Protein 2RMG (pdb70)

Secondary structure (DSSP, 8-state):
--S--STTHHHHHHHHHTSHHHHHHHHHHHHHHHHH--

GO terms:
  GO:0005184 neuropeptide hormone activity (F, IDA)
  GO:0005576 extracellular region (C, IDA)
  GO:0005576 extracellular region (C, TAS)

Radius of gyration: 13.9 Å; Cα contacts (8 Å, |Δi|>4): 7; chains: 1; bounding box: 36×22×11 Å

Foldseek 3Di:
DPPPCPVVVVVVVCCVVVCCVVCVVVVVVVVCCVVPVD

Solvent-accessible surface area: 3789 Å² total; per-residue (Å²): 199,130,170,72,68,103,148,46,70,37,131,51,77,88,123,88,128,97,22,172,51,131,41,61,157,85,120,74,73,47,88,46,111,121,144,59,166,195

Structure (mmCIF, N/CA/C/O backbone):
data_2RMG
#
_entry.id   2RMG
#
loop_
_atom_site.group_PDB
_atom_site.id
_atom_site.type_symbol
_atom_site.label_atom_id
_atom_site.label_alt_id
_atom_site.label_comp_id
_atom_site.label_asym_id
_atom_site.label_entity_id
_atom_site.label_seq_id
_atom_site.pdbx_PDB_ins_code
_atom_site.Cartn_x
_atom_site.Cartn_y
_atom_site.Cartn_z
_atom_site.occupancy
_atom_site.B_iso_or_equiv
_atom_site.auth_seq_id
_atom_site.auth_comp_id
_atom_site.auth_asym_id
_atom_site.auth_atom_id
_atom_site.pdbx_PDB_model_num
ATOM 1 N N . ILE A 1 1 ? 14.240 -4.645 5.266 1.00 0.00 4 ILE A N 1
ATOM 2 C CA . ILE A 1 1 ? 13.652 -5.878 4.664 1.00 0.00 4 ILE A CA 1
ATOM 3 C C . ILE A 1 1 ? 14.673 -6.613 3.790 1.00 0.00 4 ILE A C 1
ATOM 4 O O . ILE A 1 1 ? 15.098 -7.715 4.127 1.00 0.00 4 ILE A O 1
ATOM 22 N N . VAL A 1 2 ? 15.065 -5.999 2.670 1.00 0.00 5 VAL A N 1
ATOM 23 C CA . VAL A 1 2 ? 16.037 -6.609 1.760 1.00 0.00 5 VAL A CA 1
ATOM 24 C C . VAL A 1 2 ? 17.455 -6.102 2.038 1.00 0.00 5 VAL A C 1
ATOM 25 O O . VAL A 1 2 ? 18.317 -6.865 2.472 1.00 0.00 5 VAL A O 1
ATOM 38 N N . LEU A 1 3 ? 17.691 -4.813 1.783 1.00 0.00 6 LEU A N 1
ATOM 39 C CA . LEU A 1 3 ? 19.005 -4.216 2.008 1.00 0.00 6 LEU A CA 1
ATOM 40 C C . LEU A 1 3 ? 18.921 -3.047 2.998 1.00 0.00 6 LEU A C 1
ATOM 41 O O . LEU A 1 3 ? 19.152 -3.225 4.193 1.00 0.00 6 LEU A O 1
ATOM 57 N N . SER A 1 4 ? 18.592 -1.857 2.495 1.00 0.00 7 SER A N 1
ATOM 58 C CA . SER A 1 4 ? 18.483 -0.670 3.330 1.00 0.00 7 SER A CA 1
ATOM 59 C C . SER A 1 4 ? 17.113 -0.015 3.183 1.00 0.00 7 SER A C 1
ATOM 60 O O . SER A 1 4 ? 16.299 -0.045 4.106 1.00 0.00 7 SER A O 1
ATOM 68 N N . LEU A 1 5 ? 16.882 0.596 2.020 1.00 0.00 8 LEU A N 1
ATOM 69 C CA . LEU A 1 5 ? 15.628 1.292 1.738 1.00 0.00 8 LEU A CA 1
ATOM 70 C C . LEU A 1 5 ? 15.505 2.566 2.583 1.00 0.00 8 LEU A C 1
ATOM 71 O O . LEU A 1 5 ? 14.422 3.144 2.686 1.00 0.00 8 LEU A O 1
ATOM 87 N N . ASP A 1 6 ? 16.623 3.009 3.172 1.00 0.00 9 ASP A N 1
ATOM 88 C CA . ASP A 1 6 ? 16.633 4.221 3.988 1.00 0.00 9 ASP A CA 1
ATOM 89 C C . ASP A 1 6 ? 16.687 5.463 3.101 1.00 0.00 9 ASP A C 1
ATOM 90 O O . ASP A 1 6 ? 15.835 6.345 3.203 1.00 0.00 9 ASP A O 1
ATOM 99 N N . VAL A 1 7 ? 17.683 5.519 2.212 1.00 0.00 10 VAL A N 1
ATOM 100 C CA . VAL A 1 7 ? 17.821 6.647 1.296 1.00 0.00 10 VAL A CA 1
ATOM 101 C C . VAL A 1 7 ? 16.491 6.915 0.581 1.00 0.00 10 VAL A C 1
ATOM 102 O O . VAL A 1 7 ? 15.973 8.031 0.625 1.00 0.00 10 VAL A O 1
ATOM 115 N N . PRO A 1 8 ? 15.898 5.885 -0.069 1.00 0.00 11 PRO A N 1
ATOM 116 C CA . PRO A 1 8 ? 14.620 6.025 -0.759 1.00 0.00 11 PRO A CA 1
ATOM 117 C C . PRO A 1 8 ? 13.429 5.803 0.154 1.00 0.00 11 PRO A C 1
ATOM 118 O O . PRO A 1 8 ? 12.459 5.134 -0.214 1.00 0.00 11 PRO A O 1
ATOM 129 N N . ILE A 1 9 ? 13.491 6.397 1.335 1.00 0.00 12 ILE A N 1
ATOM 130 C CA . ILE A 1 9 ? 12.406 6.285 2.286 1.00 0.00 12 ILE A CA 1
ATOM 131 C C . ILE A 1 9 ? 11.142 6.939 1.726 1.00 0.00 12 ILE A C 1
ATOM 132 O O . ILE A 1 9 ? 10.025 6.573 2.095 1.00 0.00 12 ILE A O 1
ATOM 148 N N . GLY A 1 10 ? 11.323 7.877 0.795 1.00 0.00 13 GLY A N 1
ATOM 149 C CA . GLY A 1 10 ? 10.184 8.526 0.172 1.00 0.00 13 GLY A CA 1
ATOM 150 C C . GLY A 1 10 ? 9.426 7.569 -0.722 1.00 0.00 13 GLY A C 1
ATOM 151 O O . GLY A 1 10 ? 8.200 7.634 -0.816 1.00 0.00 13 GLY A O 1
ATOM 155 N N . LEU A 1 11 ? 10.164 6.655 -1.358 1.00 0.00 14 LEU A N 1
ATOM 156 C CA . LEU A 1 11 ? 9.561 5.651 -2.238 1.00 0.00 14 LEU A CA 1
ATOM 157 C C . LEU A 1 11 ? 8.588 4.772 -1.456 1.00 0.00 14 LEU A C 1
ATOM 158 O O . LEU A 1 11 ? 7.553 4.354 -1.980 1.00 0.00 14 LEU A O 1
ATOM 174 N N . LEU A 1 12 ? 8.918 4.514 -0.194 1.00 0.00 15 LEU A N 1
ATOM 175 C CA . LEU A 1 12 ? 8.063 3.701 0.670 1.00 0.00 15 LEU A CA 1
ATOM 176 C C . LEU A 1 12 ? 7.080 4.574 1.450 1.00 0.00 15 LEU A C 1
ATOM 177 O O . LEU A 1 12 ? 5.978 4.130 1.776 1.00 0.00 15 LEU A O 1
ATOM 193 N N . GLN A 1 13 ? 7.462 5.826 1.717 1.00 0.00 16 GLN A N 1
ATOM 194 C CA . GLN A 1 13 ? 6.595 6.755 2.420 1.00 0.00 16 GLN A CA 1
ATOM 195 C C . GLN A 1 13 ? 5.385 7.059 1.548 1.00 0.00 16 GLN A C 1
ATOM 196 O O . GLN A 1 13 ? 4.256 7.135 2.031 1.00 0.00 16 GLN A O 1
ATOM 210 N N . ILE A 1 14 ? 5.634 7.198 0.244 1.00 0.00 17 ILE A N 1
ATOM 211 C CA . ILE A 1 14 ? 4.568 7.461 -0.720 1.00 0.00 17 ILE A CA 1
ATOM 212 C C . ILE A 1 14 ? 3.461 6.423 -0.589 1.00 0.00 17 ILE A C 1
ATOM 213 O O . ILE A 1 14 ? 2.272 6.763 -0.618 1.00 0.00 17 ILE A O 1
ATOM 229 N N . LEU A 1 15 ? 3.859 5.163 -0.410 1.00 0.00 18 LEU A N 1
ATOM 230 C CA . LEU A 1 15 ? 2.900 4.073 -0.239 1.00 0.00 18 LEU A CA 1
ATOM 231 C C . LEU A 1 15 ? 2.033 4.280 1.011 1.00 0.00 18 LEU A C 1
ATOM 232 O O . LEU A 1 15 ? 1.049 3.569 1.213 1.00 0.00 18 LEU A O 1
ATOM 248 N N . LEU A 1 16 ? 2.392 5.263 1.840 1.00 0.00 19 LEU A N 1
ATOM 249 C CA . LEU A 1 16 ? 1.633 5.567 3.050 1.00 0.00 19 LEU A CA 1
ATOM 250 C C . LEU A 1 16 ? 1.171 7.028 3.057 1.00 0.00 19 LEU A C 1
ATOM 251 O O . LEU A 1 16 ? 0.530 7.475 4.013 1.00 0.00 19 LEU A O 1
ATOM 267 N N . GLU A 1 17 ? 1.500 7.769 1.994 1.00 0.00 20 GLU A N 1
ATOM 268 C CA . GLU A 1 17 ? 1.122 9.167 1.883 1.00 0.00 20 GLU A CA 1
ATOM 269 C C . GLU A 1 17 ? -0.021 9.357 0.898 1.00 0.00 20 GLU A C 1
ATOM 270 O O . GLU A 1 17 ? -1.062 9.918 1.245 1.00 0.00 20 GLU A O 1
ATOM 282 N N . GLN A 1 18 ? 0.164 8.874 -0.327 1.00 0.00 21 GLN A N 1
ATOM 283 C CA . GLN A 1 18 ? -0.875 8.992 -1.344 1.00 0.00 21 GLN A CA 1
ATOM 284 C C . GLN A 1 18 ? -1.672 7.702 -1.468 1.00 0.00 21 GLN A C 1
ATOM 285 O O . GLN A 1 18 ? -2.632 7.626 -2.236 1.00 0.00 21 GLN A O 1
ATOM 299 N N . ALA A 1 19 ? -1.298 6.708 -0.673 1.00 0.00 22 ALA A N 1
ATOM 300 C CA . ALA A 1 19 ? -2.012 5.442 -0.666 1.00 0.00 22 ALA A CA 1
ATOM 301 C C . ALA A 1 19 ? -3.145 5.481 0.359 1.00 0.00 22 ALA A C 1
ATOM 302 O O . ALA A 1 19 ? -4.026 4.629 0.346 1.00 0.00 22 ALA A O 1
ATOM 309 N N . ARG A 1 20 ? -3.131 6.491 1.235 1.00 0.00 23 ARG A N 1
ATOM 310 C CA . ARG A 1 20 ? -4.173 6.640 2.249 1.00 0.00 23 ARG A CA 1
ATOM 311 C C . ARG A 1 20 ? -5.557 6.659 1.601 1.00 0.00 23 ARG A C 1
ATOM 312 O O . ARG A 1 20 ? -6.360 5.750 1.804 1.00 0.00 23 ARG A O 1
ATOM 333 N N . ALA A 1 21 ? -5.823 7.697 0.807 1.00 0.00 24 ALA A N 1
ATOM 334 C CA . ALA A 1 21 ? -7.109 7.828 0.118 1.00 0.00 24 ALA A CA 1
ATOM 335 C C . ALA A 1 21 ? -7.234 6.875 -1.068 1.00 0.00 24 ALA A C 1
ATOM 336 O O . ALA A 1 21 ? -8.305 6.773 -1.677 1.00 0.00 24 ALA A O 1
ATOM 343 N N . ARG A 1 22 ? -6.154 6.168 -1.389 1.00 0.00 25 ARG A N 1
ATOM 344 C CA . ARG A 1 22 ? -6.166 5.218 -2.480 1.00 0.00 25 ARG A CA 1
ATOM 345 C C . ARG A 1 22 ? -6.456 3.817 -1.952 1.00 0.00 25 ARG A C 1
ATOM 346 O O . ARG A 1 22 ? -7.273 3.088 -2.509 1.00 0.00 25 ARG A O 1
ATOM 367 N N . ALA A 1 23 ? -5.801 3.468 -0.856 1.00 0.00 26 ALA A N 1
ATOM 368 C CA . ALA A 1 23 ? -5.994 2.177 -0.216 1.00 0.00 26 ALA A CA 1
ATOM 369 C C . ALA A 1 23 ? -7.262 2.177 0.637 1.00 0.00 26 ALA A C 1
ATOM 370 O O . ALA A 1 23 ? -7.816 1.118 0.916 1.00 0.00 26 ALA A O 1
ATOM 377 N N . ALA A 1 24 ? -7.736 3.362 1.040 1.00 0.00 27 ALA A N 1
ATOM 378 C CA . ALA A 1 24 ? -8.945 3.449 1.846 1.00 0.00 27 ALA A CA 1
ATOM 379 C C . ALA A 1 24 ? -10.143 2.889 1.089 1.00 0.00 27 ALA A C 1
ATOM 380 O O . ALA A 1 24 ? -11.035 2.284 1.684 1.00 0.00 27 ALA A O 1
ATOM 387 N N . ARG A 1 25 ? -10.144 3.067 -0.232 1.00 0.00 28 ARG A N 1
ATOM 388 C CA . ARG A 1 25 ? -11.231 2.545 -1.062 1.00 0.00 28 ARG A CA 1
ATOM 389 C C . ARG A 1 25 ? -11.0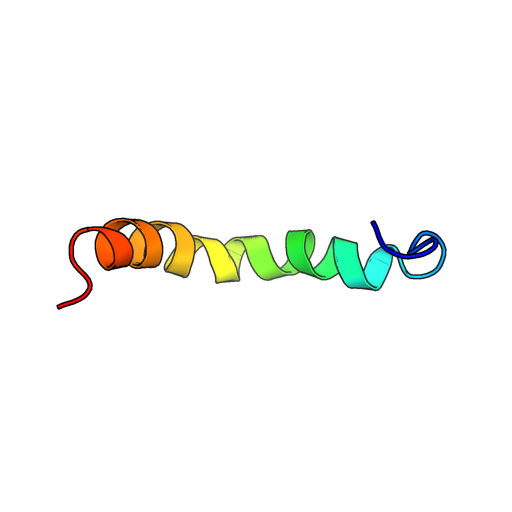38 1.057 -1.350 1.00 0.00 28 ARG A C 1
ATOM 390 O O . ARG A 1 25 ? -11.963 0.374 -1.790 1.00 0.00 28 ARG A O 1
ATOM 411 N N . GLU A 1 26 ? -9.831 0.568 -1.106 1.00 0.00 29 GLU A N 1
ATOM 412 C CA . GLU A 1 26 ? -9.511 -0.827 -1.347 1.00 0.00 29 GLU A CA 1
ATOM 413 C C . GLU A 1 26 ? -9.510 -1.626 -0.051 1.00 0.00 29 GLU A C 1
ATOM 414 O O . GLU A 1 26 ? -9.949 -2.773 -0.027 1.00 0.00 29 GLU A O 1
ATOM 426 N N . GLN A 1 27 ? -9.032 -1.009 1.023 1.00 0.00 30 GLN A N 1
ATOM 427 C CA . GLN A 1 27 ? -8.980 -1.653 2.331 1.00 0.00 30 GLN A CA 1
ATOM 428 C C . GLN A 1 27 ? -10.354 -2.168 2.755 1.00 0.00 30 GLN A C 1
ATOM 429 O O . GLN A 1 27 ? -10.462 -3.203 3.412 1.00 0.00 30 GLN A O 1
ATOM 443 N N . ALA A 1 28 ? -11.398 -1.440 2.369 1.00 0.00 31 ALA A N 1
ATOM 444 C CA . ALA A 1 28 ? -12.769 -1.820 2.702 1.00 0.00 31 ALA A CA 1
ATOM 445 C C . ALA A 1 28 ? -13.309 -2.872 1.737 1.00 0.00 31 ALA A C 1
ATOM 446 O O . ALA A 1 28 ? -13.997 -3.812 2.143 1.00 0.00 31 ALA A O 1
ATOM 453 N N . THR A 1 29 ? -12.985 -2.705 0.463 1.00 0.00 32 THR A N 1
ATOM 454 C CA . THR A 1 29 ? -13.427 -3.634 -0.578 1.00 0.00 32 THR A CA 1
ATOM 455 C C . THR A 1 29 ? -12.588 -4.907 -0.576 1.00 0.00 32 THR A C 1
ATOM 456 O O . THR A 1 29 ? -13.132 -6.008 -0.583 1.00 0.00 32 THR A O 1
ATOM 467 N N . THR A 1 30 ? -11.262 -4.759 -0.556 1.00 0.00 33 THR A N 1
ATOM 468 C CA . THR A 1 30 ? -10.366 -5.916 -0.547 1.00 0.00 33 THR A CA 1
ATOM 469 C C . THR A 1 30 ? -10.665 -6.828 0.643 1.00 0.00 33 THR A C 1
ATOM 470 O O . THR A 1 30 ? -10.699 -8.050 0.498 1.00 0.00 33 THR A O 1
ATOM 481 N N . ASN A 1 31 ? -10.917 -6.228 1.813 1.00 0.00 34 ASN A N 1
ATOM 482 C CA . ASN A 1 31 ? -11.245 -6.992 3.009 1.00 0.00 34 ASN A CA 1
ATOM 483 C C . ASN A 1 31 ? -12.441 -7.899 2.725 1.00 0.00 34 ASN A C 1
ATOM 484 O O . ASN A 1 31 ? -12.366 -9.119 2.893 1.00 0.00 34 ASN A O 1
ATOM 495 N N . ALA A 1 32 ? -13.532 -7.292 2.255 1.00 0.00 35 ALA A N 1
ATOM 496 C CA . ALA A 1 32 ? -14.730 -8.036 1.904 1.00 0.00 35 ALA A CA 1
ATOM 497 C C . ALA A 1 32 ? -14.461 -8.940 0.705 1.00 0.00 35 ALA A C 1
ATOM 498 O O . ALA A 1 32 ? -15.012 -10.026 0.611 1.00 0.00 35 ALA A O 1
ATOM 505 N N . ARG A 1 33 ? -13.584 -8.496 -0.194 1.00 0.00 36 ARG A N 1
ATOM 506 C CA . ARG A 1 33 ? -13.216 -9.275 -1.368 1.00 0.00 36 ARG A CA 1
ATOM 507 C C . ARG A 1 33 ? -12.569 -10.594 -0.955 1.00 0.00 36 ARG A C 1
ATOM 508 O O . ARG A 1 33 ? -12.768 -11.623 -1.592 1.00 0.00 36 ARG A O 1
ATOM 529 N N . ILE A 1 34 ? -11.792 -10.559 0.119 1.00 0.00 37 ILE A N 1
ATOM 530 C CA . ILE A 1 34 ? -11.129 -11.764 0.608 1.00 0.00 37 ILE A CA 1
ATOM 531 C C . ILE A 1 34 ? -12.153 -12.807 1.049 1.00 0.00 37 ILE A C 1
ATOM 532 O O . ILE A 1 34 ? -12.021 -13.990 0.732 1.00 0.00 37 ILE A O 1
ATOM 548 N N . LEU A 1 35 ? -13.176 -12.357 1.769 1.00 0.00 38 LEU A N 1
ATOM 549 C CA . LEU A 1 35 ? -14.234 -13.246 2.246 1.00 0.00 38 LEU A CA 1
ATOM 550 C C . LEU A 1 35 ? -15.424 -13.294 1.273 1.00 0.00 38 LEU A C 1
ATOM 551 O O . LEU A 1 35 ? -16.328 -14.113 1.437 1.00 0.00 38 LEU A O 1
ATOM 567 N N . ALA A 1 36 ? -15.424 -12.414 0.267 1.00 0.00 39 ALA A N 1
ATOM 568 C CA . ALA A 1 36 ? -16.501 -12.359 -0.714 1.00 0.00 39 ALA A CA 1
ATOM 569 C C . ALA A 1 36 ? -16.007 -11.777 -2.041 1.00 0.00 39 ALA A C 1
ATOM 570 O O . ALA A 1 36 ? -16.526 -10.775 -2.537 1.00 0.00 39 ALA A O 1
ATOM 577 N N . ARG A 1 37 ? -14.979 -12.411 -2.596 1.00 0.00 40 ARG A N 1
ATOM 578 C CA . ARG A 1 37 ? -14.373 -11.977 -3.853 1.00 0.00 40 ARG A CA 1
ATOM 579 C C . ARG A 1 37 ? -15.368 -12.008 -5.018 1.00 0.00 40 ARG A C 1
ATOM 580 O O . ARG A 1 37 ? -15.240 -11.237 -5.971 1.00 0.00 40 ARG A O 1
ATOM 601 N N . VAL A 1 38 ? -16.352 -12.899 -4.933 1.00 0.00 41 VAL A N 1
ATOM 602 C CA . VAL A 1 38 ? -17.371 -13.035 -5.972 1.00 0.00 41 VAL A CA 1
ATOM 603 C C . VAL A 1 38 ? -18.768 -13.150 -5.358 1.00 0.00 41 VAL A C 1
ATOM 604 O O . VAL A 1 38 ? -19.712 -12.548 -5.916 1.00 0.00 41 VAL A O 1
ATOM 618 N N . ILE A 1 1 ? 21.499 -4.553 -2.963 1.00 0.00 4 ILE A N 2
ATOM 619 C CA . ILE A 1 1 ? 21.879 -3.338 -3.742 1.00 0.00 4 ILE A CA 2
ATOM 620 C C . ILE A 1 1 ? 22.942 -2.515 -3.005 1.00 0.00 4 ILE A C 2
ATOM 621 O O . ILE A 1 1 ? 24.105 -2.512 -3.398 1.00 0.00 4 ILE A O 2
ATOM 639 N N . VAL A 1 2 ? 22.539 -1.829 -1.934 1.00 0.00 5 VAL A N 2
ATOM 640 C CA . VAL A 1 2 ? 23.470 -1.015 -1.148 1.00 0.00 5 VAL A CA 2
ATOM 641 C C . VAL A 1 2 ? 23.520 -1.496 0.306 1.00 0.00 5 VAL A C 2
ATOM 642 O O . VAL A 1 2 ? 24.447 -2.202 0.697 1.00 0.00 5 VAL A O 2
ATOM 655 N N . LEU A 1 3 ? 22.514 -1.118 1.097 1.00 0.00 6 LEU A N 2
ATOM 656 C CA . LEU A 1 3 ? 22.445 -1.521 2.498 1.00 0.00 6 LEU A CA 2
ATOM 657 C C . LEU A 1 3 ? 21.109 -2.203 2.803 1.00 0.00 6 LEU A C 2
ATOM 658 O O . LEU A 1 3 ? 21.063 -3.408 3.051 1.00 0.00 6 LEU A O 2
ATOM 674 N N . SER A 1 4 ? 20.022 -1.429 2.777 1.00 0.00 7 SER A N 2
ATOM 675 C CA . SER A 1 4 ? 18.696 -1.964 3.043 1.00 0.00 7 SER A CA 2
ATOM 676 C C . SER A 1 4 ? 17.624 -1.194 2.264 1.00 0.00 7 SER A C 2
ATOM 677 O O . SER A 1 4 ? 17.212 -1.619 1.184 1.00 0.00 7 SER A O 2
ATOM 685 N N . LEU A 1 5 ? 17.182 -0.056 2.813 1.00 0.00 8 LEU A N 2
ATOM 686 C CA . LEU A 1 5 ? 16.159 0.778 2.170 1.00 0.00 8 LEU A CA 2
ATOM 687 C C . LEU A 1 5 ? 15.832 2.023 3.011 1.00 0.00 8 LEU A C 2
ATOM 688 O O . LEU A 1 5 ? 14.682 2.462 3.069 1.00 0.00 8 LEU A O 2
ATOM 704 N N . ASP A 1 6 ? 16.856 2.595 3.653 1.00 0.00 9 ASP A N 2
ATOM 705 C CA . ASP A 1 6 ? 16.680 3.789 4.477 1.00 0.00 9 ASP A CA 2
ATOM 706 C C . ASP A 1 6 ? 16.669 5.050 3.614 1.00 0.00 9 ASP A C 2
ATOM 707 O O . ASP A 1 6 ? 15.727 5.839 3.670 1.00 0.00 9 ASP A O 2
ATOM 716 N N . VAL A 1 7 ? 17.715 5.225 2.803 1.00 0.00 10 VAL A N 2
ATOM 717 C CA . VAL A 1 7 ? 17.816 6.383 1.914 1.00 0.00 10 VAL A CA 2
ATOM 718 C C . VAL A 1 7 ? 16.497 6.611 1.163 1.00 0.00 10 VAL A C 2
ATOM 719 O O . VAL A 1 7 ? 15.968 7.724 1.154 1.00 0.00 10 VAL A O 2
ATOM 732 N N . PRO A 1 8 ? 15.932 5.553 0.535 1.00 0.00 11 PRO A N 2
ATOM 733 C CA . PRO A 1 8 ? 14.668 5.655 -0.194 1.00 0.00 11 PRO A CA 2
ATOM 734 C C . PRO A 1 8 ? 13.450 5.527 0.706 1.00 0.00 11 PRO A C 2
ATOM 735 O O . PRO A 1 8 ? 12.487 4.826 0.382 1.00 0.00 11 PRO A O 2
ATOM 746 N N . ILE A 1 9 ? 13.483 6.235 1.825 1.00 0.00 12 ILE A N 2
ATOM 747 C CA . ILE A 1 9 ? 12.374 6.222 2.755 1.00 0.00 12 ILE A CA 2
ATOM 748 C C . ILE A 1 9 ? 11.135 6.856 2.118 1.00 0.00 12 ILE A C 2
ATOM 749 O O . ILE A 1 9 ? 10.002 6.553 2.495 1.00 0.00 12 ILE A O 2
ATOM 765 N N . GLY A 1 10 ? 11.356 7.707 1.116 1.00 0.00 13 GLY A N 2
ATOM 766 C CA . GLY A 1 10 ? 10.245 8.329 0.421 1.00 0.00 13 GLY A CA 2
ATOM 767 C C . GLY A 1 10 ? 9.499 7.326 -0.431 1.00 0.00 13 GLY A C 2
ATOM 768 O O . GLY A 1 10 ? 8.276 7.392 -0.554 1.00 0.00 13 GLY A O 2
ATOM 772 N N . LEU A 1 11 ? 10.245 6.375 -0.997 1.00 0.00 14 LEU A N 2
ATOM 773 C CA . LEU A 1 11 ? 9.658 5.325 -1.830 1.00 0.00 14 LEU A CA 2
ATOM 774 C C . LEU A 1 11 ? 8.653 4.507 -1.026 1.00 0.00 14 LEU A C 2
ATOM 775 O O . LEU A 1 11 ? 7.619 4.088 -1.547 1.00 0.00 14 LEU A O 2
ATOM 791 N N . LEU A 1 12 ? 8.960 4.301 0.250 1.00 0.00 15 LEU A N 2
ATOM 792 C CA . LEU A 1 12 ? 8.076 3.547 1.138 1.00 0.00 15 LEU A CA 2
ATOM 793 C C . LEU A 1 12 ? 7.064 4.466 1.820 1.00 0.00 15 LEU A C 2
ATOM 794 O O . LEU A 1 12 ? 5.954 4.042 2.144 1.00 0.00 15 LEU A O 2
ATOM 810 N N . GLN A 1 13 ? 7.434 5.737 2.000 1.00 0.00 16 GLN A N 2
ATOM 811 C CA . GLN A 1 13 ? 6.541 6.711 2.602 1.00 0.00 16 GLN A CA 2
ATOM 812 C C . GLN A 1 13 ? 5.371 6.959 1.660 1.00 0.00 16 GLN A C 2
ATOM 813 O O . GLN A 1 13 ? 4.224 7.065 2.086 1.00 0.00 16 GLN A O 2
ATOM 827 N N . ILE A 1 14 ? 5.673 7.019 0.364 1.00 0.00 17 ILE A N 2
ATOM 828 C CA . ILE A 1 14 ? 4.643 7.228 -0.653 1.00 0.00 17 ILE A CA 2
ATOM 829 C C . ILE A 1 14 ? 3.627 6.096 -0.638 1.00 0.00 17 ILE A C 2
ATOM 830 O O . ILE A 1 14 ? 2.415 6.333 -0.708 1.00 0.00 17 ILE A O 2
ATOM 846 N N . LEU A 1 15 ? 4.125 4.867 -0.512 1.00 0.00 18 LEU A N 2
ATOM 847 C CA . LEU A 1 15 ? 3.260 3.695 -0.455 1.00 0.00 18 LEU A CA 2
ATOM 848 C C . LEU A 1 15 ? 2.343 3.737 0.773 1.00 0.00 18 LEU A C 2
ATOM 849 O O . LEU A 1 15 ? 1.410 2.942 0.882 1.00 0.00 18 LEU A O 2
ATOM 865 N N . LEU A 1 16 ? 2.596 4.681 1.683 1.00 0.00 19 LEU A N 2
ATOM 866 C CA . LEU A 1 16 ? 1.768 4.831 2.875 1.00 0.00 19 LEU A CA 2
ATOM 867 C C . LEU A 1 16 ? 1.242 6.265 3.005 1.00 0.00 19 LEU A C 2
ATOM 868 O O . LEU A 1 16 ? 0.602 6.609 4.002 1.00 0.00 19 LEU A O 2
ATOM 884 N N . GLU A 1 17 ? 1.509 7.096 1.991 1.00 0.00 20 GLU A N 2
ATOM 885 C CA . GLU A 1 17 ? 1.059 8.476 1.982 1.00 0.00 20 GLU A CA 2
ATOM 886 C C . GLU A 1 17 ? -0.022 8.683 0.932 1.00 0.00 20 G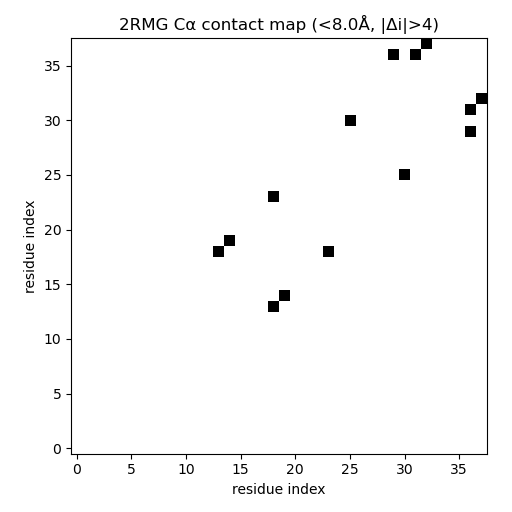LU A C 2
ATOM 887 O O . GLU A 1 17 ? -1.127 9.130 1.244 1.00 0.00 20 GLU A O 2
ATOM 899 N N . GLN A 1 18 ? 0.291 8.329 -0.312 1.00 0.00 21 GLN A N 2
ATOM 900 C CA . GLN A 1 18 ? -0.677 8.463 -1.396 1.00 0.00 21 GLN A CA 2
ATOM 901 C C . GLN A 1 18 ? -1.458 7.170 -1.600 1.00 0.00 21 GLN A C 2
ATOM 902 O O . GLN A 1 18 ? -2.410 7.118 -2.384 1.00 0.00 21 GLN A O 2
ATOM 916 N N . ALA A 1 19 ? -1.078 6.143 -0.849 1.00 0.00 22 ALA A N 2
ATOM 917 C CA . ALA A 1 19 ? -1.762 4.865 -0.905 1.00 0.00 22 ALA A CA 2
ATOM 918 C C . ALA A 1 19 ? -2.909 4.840 0.105 1.00 0.00 22 ALA A C 2
ATOM 919 O O . ALA A 1 19 ? -3.778 3.974 0.040 1.00 0.00 22 ALA A O 2
ATOM 926 N N . ARG A 1 20 ? -2.923 5.814 1.024 1.00 0.00 23 ARG A N 2
ATOM 927 C CA . ARG A 1 20 ? -3.981 5.903 2.028 1.00 0.00 23 ARG A CA 2
ATOM 928 C C . ARG A 1 20 ? -5.345 5.987 1.348 1.00 0.00 23 ARG A C 2
ATOM 929 O O . ARG A 1 20 ? -6.177 5.092 1.494 1.00 0.00 23 ARG A O 2
ATOM 950 N N . ALA A 1 21 ? -5.555 7.053 0.580 1.00 0.00 24 ALA A N 2
ATOM 951 C CA . ALA A 1 21 ? -6.808 7.241 -0.148 1.00 0.00 24 ALA A CA 2
ATOM 952 C C . ALA A 1 21 ? -6.974 6.200 -1.260 1.00 0.00 24 ALA A C 2
ATOM 953 O O . ALA A 1 21 ? -8.070 6.023 -1.795 1.00 0.00 24 ALA A O 2
ATOM 960 N N . ARG A 1 22 ? -5.885 5.508 -1.595 1.00 0.00 25 ARG A N 2
ATOM 961 C CA . ARG A 1 22 ? -5.906 4.481 -2.620 1.00 0.00 25 ARG A CA 2
ATOM 962 C C . ARG A 1 22 ? -6.345 3.150 -2.018 1.00 0.00 25 ARG A C 2
ATOM 963 O O . ARG A 1 22 ? -7.244 2.487 -2.531 1.00 0.00 25 ARG A O 2
ATOM 984 N N . ALA A 1 23 ? -5.719 2.788 -0.909 1.00 0.00 26 ALA A N 2
ATOM 985 C CA . ALA A 1 23 ? -6.049 1.560 -0.202 1.00 0.00 26 ALA A CA 2
ATOM 986 C C . ALA A 1 23 ? -7.346 1.718 0.591 1.00 0.00 26 ALA A C 2
ATOM 987 O O . ALA A 1 23 ? -8.003 0.729 0.910 1.00 0.00 26 ALA A O 2
ATOM 994 N N . ALA A 1 24 ? -7.730 2.964 0.892 1.00 0.00 27 ALA A N 2
ATOM 995 C CA . ALA A 1 24 ? -8.960 3.217 1.628 1.00 0.00 27 ALA A CA 2
ATOM 996 C C . ALA A 1 24 ? -10.165 2.703 0.854 1.00 0.00 27 ALA A C 2
ATOM 997 O O . ALA A 1 24 ? -11.125 2.208 1.444 1.00 0.00 27 ALA A O 2
ATOM 1004 N N . ARG A 1 25 ? -10.098 2.793 -0.472 1.00 0.00 28 ARG A N 2
ATOM 1005 C CA . ARG A 1 25 ? -11.185 2.298 -1.315 1.00 0.00 28 ARG A CA 2
ATOM 1006 C C . ARG A 1 25 ? -11.052 0.794 -1.555 1.00 0.00 28 ARG A C 2
ATOM 1007 O O . ARG A 1 25 ? -11.993 0.141 -2.014 1.00 0.00 28 ARG A O 2
ATOM 1028 N N . GLU A 1 26 ? -9.887 0.244 -1.226 1.00 0.00 29 GLU A N 2
ATOM 1029 C CA . GLU A 1 26 ? -9.639 -1.180 -1.396 1.00 0.00 29 GLU A CA 2
ATOM 1030 C C . GLU A 1 26 ? -9.858 -1.919 -0.085 1.00 0.00 29 GLU A C 2
ATOM 1031 O O . GLU A 1 26 ? -10.427 -3.008 -0.069 1.00 0.00 29 GLU A O 2
ATOM 1043 N N . GLN A 1 27 ? -9.419 -1.305 1.011 1.00 0.00 30 GLN A N 2
ATOM 1044 C CA . GLN A 1 27 ? -9.569 -1.880 2.344 1.00 0.00 30 GLN A CA 2
ATOM 1045 C C . GLN A 1 27 ? -11.016 -2.279 2.610 1.00 0.00 30 GLN A C 2
ATOM 1046 O O . GLN A 1 27 ? -11.281 -3.300 3.244 1.00 0.00 30 GLN A O 2
ATOM 1060 N N . ALA A 1 28 ? -11.942 -1.473 2.103 1.00 0.00 31 ALA A N 2
ATOM 1061 C CA . ALA A 1 28 ? -13.370 -1.739 2.265 1.00 0.00 31 ALA A CA 2
ATOM 1062 C C . ALA A 1 28 ? -13.871 -2.696 1.188 1.00 0.00 31 ALA A C 2
ATOM 1063 O O . ALA A 1 28 ? -14.751 -3.526 1.431 1.00 0.00 31 ALA A O 2
ATOM 1070 N N . THR A 1 29 ? -13.286 -2.581 0.003 1.00 0.00 32 THR A N 2
ATOM 1071 C CA . THR A 1 29 ? -13.640 -3.430 -1.132 1.00 0.00 32 THR A CA 2
ATOM 1072 C C . THR A 1 29 ? -13.096 -4.839 -0.938 1.00 0.00 32 THR A C 2
ATOM 1073 O O . THR A 1 29 ? -13.830 -5.818 -1.072 1.00 0.00 32 THR A O 2
ATOM 1084 N N . THR A 1 30 ? -11.813 -4.943 -0.598 1.00 0.00 33 THR A N 2
ATOM 1085 C CA . THR A 1 30 ? -11.195 -6.246 -0.365 1.00 0.00 33 THR A CA 2
ATOM 1086 C C . THR A 1 30 ? -11.865 -6.943 0.812 1.00 0.00 33 THR A C 2
ATOM 1087 O O . THR A 1 30 ? -12.155 -8.134 0.745 1.00 0.00 33 THR A O 2
ATOM 1098 N N . ASN A 1 31 ? -12.148 -6.186 1.878 1.00 0.00 34 ASN A N 2
ATOM 1099 C CA . ASN A 1 31 ? -12.822 -6.734 3.047 1.00 0.00 34 ASN A CA 2
ATOM 1100 C C . ASN A 1 31 ? -14.105 -7.429 2.605 1.00 0.00 34 ASN A C 2
ATOM 1101 O O . ASN A 1 31 ? -14.330 -8.602 2.913 1.00 0.00 34 ASN A O 2
ATOM 1112 N N . ALA A 1 32 ? -14.923 -6.706 1.835 1.00 0.00 35 ALA A N 2
ATOM 1113 C CA . ALA A 1 32 ? -16.155 -7.259 1.304 1.00 0.00 35 ALA A CA 2
ATOM 1114 C C . ALA A 1 32 ? -15.836 -8.413 0.363 1.00 0.00 35 ALA A C 2
ATOM 1115 O O . ALA A 1 32 ? -16.495 -9.444 0.392 1.00 0.00 35 ALA A O 2
ATOM 1122 N N . ARG A 1 33 ? -14.794 -8.243 -0.443 1.00 0.00 36 ARG A N 2
ATOM 1123 C CA . ARG A 1 33 ? -14.359 -9.286 -1.362 1.00 0.00 36 ARG A CA 2
ATOM 1124 C C . ARG A 1 33 ? -13.941 -10.539 -0.590 1.00 0.00 36 ARG A C 2
ATOM 1125 O O . ARG A 1 33 ? -14.139 -11.660 -1.045 1.00 0.00 36 ARG A O 2
ATOM 1146 N N . ILE A 1 34 ? -13.364 -10.344 0.586 1.00 0.00 37 ILE A N 2
ATOM 1147 C CA . ILE A 1 34 ? -12.935 -11.466 1.415 1.00 0.00 37 ILE A CA 2
ATOM 1148 C C . ILE A 1 34 ? -14.141 -12.252 1.927 1.00 0.00 37 ILE A C 2
ATOM 1149 O O . ILE A 1 34 ? -14.131 -13.483 1.936 1.00 0.00 37 ILE A O 2
ATOM 1165 N N . LEU A 1 35 ? -15.182 -11.532 2.344 1.00 0.00 38 LEU A N 2
ATOM 1166 C CA . LEU A 1 35 ? -16.403 -12.164 2.849 1.00 0.00 38 LEU A CA 2
ATOM 1167 C C . LEU A 1 35 ? -17.431 -12.402 1.731 1.00 0.00 38 LEU A C 2
ATOM 1168 O O . LEU A 1 35 ? -18.427 -13.094 1.943 1.00 0.00 38 LEU A O 2
ATOM 1184 N N . ALA A 1 36 ? -17.192 -11.823 0.549 1.00 0.00 39 ALA A N 2
ATOM 1185 C CA . ALA A 1 36 ? -18.097 -11.968 -0.587 1.00 0.00 39 ALA A CA 2
ATOM 1186 C C . ALA A 1 36 ? -17.374 -11.626 -1.891 1.00 0.00 39 ALA A C 2
ATOM 1187 O O . ALA A 1 36 ? -17.750 -10.697 -2.607 1.00 0.00 39 ALA A O 2
ATOM 1194 N N . ARG A 1 37 ? -16.304 -12.365 -2.162 1.00 0.00 40 ARG A N 2
ATOM 1195 C CA . ARG A 1 37 ? -15.474 -12.142 -3.341 1.00 0.00 40 ARG A CA 2
ATOM 1196 C C . ARG A 1 37 ? -16.268 -12.121 -4.639 1.00 0.00 40 ARG A C 2
ATOM 1197 O O . ARG A 1 37 ? -16.289 -11.103 -5.333 1.00 0.00 40 ARG A O 2
ATOM 1218 N N . VAL A 1 38 ? -16.892 -13.241 -4.964 1.00 0.00 41 VAL A N 2
ATOM 1219 C CA . VAL A 1 38 ? -17.672 -13.369 -6.195 1.00 0.00 41 VAL A CA 2
ATOM 1220 C C . VAL A 1 38 ? -16.846 -12.907 -7.408 1.00 0.00 41 VAL A C 2
ATOM 1221 O O . VAL A 1 38 ? -15.965 -13.680 -7.842 1.00 0.00 41 VAL A O 2
ATOM 1235 N N . ILE A 1 1 ? 18.880 -2.029 -2.608 1.00 0.00 4 ILE A N 3
ATOM 1236 C CA . ILE A 1 1 ? 19.955 -1.508 -3.504 1.00 0.00 4 ILE A CA 3
ATOM 1237 C C . ILE A 1 1 ? 21.332 -1.606 -2.837 1.00 0.00 4 ILE A C 3
ATOM 1238 O O . ILE A 1 1 ? 22.125 -2.478 -3.183 1.00 0.00 4 ILE A O 3
ATOM 1256 N N . VAL A 1 2 ? 21.607 -0.716 -1.880 1.00 0.00 5 VAL A N 3
ATOM 1257 C CA . VAL A 1 2 ? 22.890 -0.722 -1.173 1.00 0.00 5 VAL A CA 3
ATOM 1258 C C . VAL A 1 2 ? 22.836 -1.630 0.059 1.00 0.00 5 VAL A C 3
ATOM 1259 O O . VAL A 1 2 ? 23.515 -2.655 0.111 1.00 0.00 5 VAL A O 3
ATOM 1272 N N . LEU A 1 3 ? 22.019 -1.250 1.042 1.00 0.00 6 LEU A N 3
ATOM 1273 C CA . LEU A 1 3 ? 21.871 -2.036 2.267 1.00 0.00 6 LEU A CA 3
ATOM 1274 C C . LEU A 1 3 ? 20.463 -2.631 2.368 1.00 0.00 6 LEU A C 3
ATOM 1275 O O . LEU A 1 3 ? 20.294 -3.847 2.304 1.00 0.00 6 LEU A O 3
ATOM 1291 N N . SER A 1 4 ? 19.455 -1.768 2.518 1.00 0.00 7 SER A N 3
ATOM 1292 C CA . SER A 1 4 ? 18.074 -2.216 2.617 1.00 0.00 7 SER A CA 3
ATOM 1293 C C . SER A 1 4 ? 17.127 -1.264 1.878 1.00 0.00 7 SER A C 3
ATOM 1294 O O . SER A 1 4 ? 16.794 -1.495 0.713 1.00 0.00 7 SER A O 3
ATOM 1302 N N . LEU A 1 5 ? 16.703 -0.191 2.553 1.00 0.00 8 LEU A N 3
ATOM 1303 C CA . LEU A 1 5 ? 15.797 0.792 1.957 1.00 0.00 8 LEU A CA 3
ATOM 1304 C C . LEU A 1 5 ? 15.569 1.999 2.881 1.00 0.00 8 LEU A C 3
ATOM 1305 O O . LEU A 1 5 ? 14.476 2.566 2.911 1.00 0.00 8 LEU A O 3
ATOM 1321 N N . ASP A 1 6 ? 16.609 2.400 3.621 1.00 0.00 9 ASP A N 3
ATOM 1322 C CA . ASP A 1 6 ? 16.510 3.546 4.525 1.00 0.00 9 ASP A CA 3
ATOM 1323 C C . ASP A 1 6 ? 16.579 4.860 3.745 1.00 0.00 9 ASP A C 3
ATOM 1324 O O . ASP A 1 6 ? 15.688 5.702 3.855 1.00 0.00 9 ASP A O 3
ATOM 1333 N N . VAL A 1 7 ? 17.636 5.026 2.942 1.00 0.00 10 VAL A N 3
ATOM 1334 C CA . VAL A 1 7 ? 17.803 6.232 2.130 1.00 0.00 10 VAL A CA 3
ATOM 1335 C C . VAL A 1 7 ? 16.506 6.561 1.378 1.00 0.00 10 VAL A C 3
ATOM 1336 O O . VAL A 1 7 ? 15.998 7.681 1.467 1.00 0.00 10 VAL A O 3
ATOM 1349 N N . PRO A 1 8 ? 15.932 5.580 0.643 1.00 0.00 11 PRO A N 3
ATOM 1350 C CA . PRO A 1 8 ? 14.685 5.776 -0.091 1.00 0.00 11 PRO A CA 3
ATOM 1351 C C . PRO A 1 8 ? 13.453 5.590 0.782 1.00 0.00 11 PRO A C 3
ATOM 1352 O O . PRO A 1 8 ? 12.496 4.911 0.399 1.00 0.00 11 PRO A O 3
ATOM 1363 N N . ILE A 1 9 ? 13.473 6.218 1.947 1.00 0.00 12 ILE A N 3
ATOM 1364 C CA . ILE A 1 9 ? 12.356 6.139 2.865 1.00 0.00 12 ILE A CA 3
ATOM 1365 C C . ILE A 1 9 ? 11.114 6.792 2.257 1.00 0.00 12 ILE A C 3
ATOM 1366 O O . ILE A 1 9 ? 9.984 6.443 2.601 1.00 0.00 12 ILE A O 3
ATOM 1382 N N . GLY A 1 10 ? 11.327 7.711 1.315 1.00 0.00 13 GLY A N 3
ATOM 1383 C CA . GLY A 1 10 ? 10.209 8.353 0.650 1.00 0.00 13 GLY A CA 3
ATOM 1384 C C . GLY A 1 10 ? 9.502 7.396 -0.283 1.00 0.00 13 GLY A C 3
ATOM 1385 O O . GLY A 1 10 ? 8.278 7.430 -0.410 1.00 0.00 13 GLY A O 3
ATOM 1389 N N . LEU A 1 11 ? 10.281 6.515 -0.917 1.00 0.00 14 LEU A N 3
ATOM 1390 C CA . LEU A 1 11 ? 9.729 5.515 -1.833 1.00 0.00 14 LEU A CA 3
ATOM 1391 C C . LEU A 1 11 ? 8.761 4.589 -1.097 1.00 0.00 14 LEU A C 3
ATOM 1392 O O . LEU A 1 11 ? 7.755 4.152 -1.657 1.00 0.00 14 LEU A O 3
ATOM 1408 N N . LEU A 1 12 ? 9.067 4.311 0.167 1.00 0.00 15 LEU A N 3
ATOM 1409 C CA . LEU A 1 12 ? 8.216 3.451 0.990 1.00 0.00 15 LEU A CA 3
ATOM 1410 C C . LEU A 1 12 ? 7.163 4.268 1.738 1.00 0.00 15 LEU A C 3
ATOM 1411 O O . LEU A 1 12 ? 6.063 3.779 1.998 1.00 0.00 15 LEU A O 3
ATOM 1427 N N . GLN A 1 13 ? 7.487 5.525 2.051 1.00 0.00 16 GLN A N 3
ATOM 1428 C CA . GLN A 1 13 ? 6.554 6.405 2.732 1.00 0.00 16 GLN A CA 3
ATOM 1429 C C . GLN A 1 13 ? 5.368 6.672 1.816 1.00 0.00 16 GLN A C 3
ATOM 1430 O O . GLN A 1 13 ? 4.218 6.697 2.251 1.00 0.00 16 GLN A O 3
ATOM 1444 N N . ILE A 1 14 ? 5.665 6.840 0.529 1.00 0.00 17 ILE A N 3
ATOM 1445 C CA . ILE A 1 14 ? 4.630 7.078 -0.473 1.00 0.00 17 ILE A CA 3
ATOM 1446 C C . ILE A 1 14 ? 3.569 5.986 -0.439 1.00 0.00 17 ILE A C 3
ATOM 1447 O O . ILE A 1 14 ? 2.370 6.268 -0.542 1.00 0.00 17 ILE A O 3
ATOM 1463 N N . LEU A 1 15 ? 4.013 4.741 -0.267 1.00 0.00 18 LEU A N 3
ATOM 1464 C CA . LEU A 1 15 ? 3.099 3.606 -0.197 1.00 0.00 18 LEU A CA 3
ATOM 1465 C C . LEU A 1 15 ? 2.143 3.720 0.997 1.00 0.00 18 LEU A C 3
ATOM 1466 O O . LEU A 1 15 ? 1.168 2.974 1.087 1.00 0.00 18 LEU A O 3
ATOM 1482 N N . LEU A 1 16 ? 2.409 4.666 1.897 1.00 0.00 19 LEU A N 3
ATOM 1483 C CA . LEU A 1 16 ? 1.546 4.881 3.055 1.00 0.00 19 LEU A CA 3
ATOM 1484 C C . LEU A 1 16 ? 1.108 6.348 3.143 1.00 0.00 19 LEU A C 3
ATOM 1485 O O . LEU A 1 16 ? 0.434 6.747 4.099 1.00 0.00 19 LEU A O 3
ATOM 1501 N N . GLU A 1 17 ? 1.483 7.143 2.135 1.00 0.00 20 GLU A N 3
ATOM 1502 C CA . GLU A 1 17 ? 1.129 8.550 2.083 1.00 0.00 20 GLU A CA 3
ATOM 1503 C C . GLU A 1 17 ? 0.066 8.807 1.027 1.00 0.00 20 GLU A C 3
ATOM 1504 O O . GLU A 1 17 ? -1.004 9.336 1.330 1.00 0.00 20 GLU A O 3
ATOM 1516 N N . GLN A 1 18 ? 0.346 8.408 -0.212 1.00 0.00 21 GLN A N 3
ATOM 1517 C CA . GLN A 1 18 ? -0.615 8.588 -1.290 1.00 0.00 21 GLN A CA 3
ATOM 1518 C C . GLN A 1 18 ? -1.395 7.304 -1.541 1.00 0.00 21 GLN A C 3
ATOM 1519 O O . GLN A 1 18 ? -2.304 7.270 -2.367 1.00 0.00 21 GLN A O 3
ATOM 1533 N N . ALA A 1 19 ? -1.059 6.261 -0.792 1.00 0.00 22 ALA A N 3
ATOM 1534 C CA . ALA A 1 19 ? -1.754 4.989 -0.906 1.00 0.00 22 ALA A CA 3
ATOM 1535 C C . ALA A 1 19 ? -2.941 4.945 0.056 1.00 0.00 22 ALA A C 3
ATOM 1536 O O . ALA A 1 19 ? -3.781 4.059 -0.036 1.00 0.00 22 ALA A O 3
ATOM 1543 N N . ARG A 1 20 ? -3.021 5.922 0.967 1.00 0.00 23 ARG A N 3
ATOM 1544 C CA . ARG A 1 20 ? -4.127 5.987 1.918 1.00 0.00 23 ARG A CA 3
ATOM 1545 C C . ARG A 1 20 ? -5.449 6.093 1.171 1.00 0.00 23 ARG A C 3
ATOM 1546 O O . ARG A 1 20 ? -6.271 5.183 1.217 1.00 0.00 23 ARG A O 3
ATOM 1567 N N . ALA A 1 21 ? -5.632 7.199 0.456 1.00 0.00 24 ALA A N 3
ATOM 1568 C CA . ALA A 1 21 ? -6.848 7.410 -0.331 1.00 0.00 24 ALA A CA 3
ATOM 1569 C C . ALA A 1 21 ? -6.980 6.380 -1.449 1.00 0.00 24 ALA A C 3
ATOM 1570 O O . ALA A 1 21 ? -8.062 6.207 -2.018 1.00 0.00 24 ALA A O 3
ATOM 1577 N N . ARG A 1 22 ? -5.887 5.689 -1.747 1.00 0.00 25 ARG A N 3
ATOM 1578 C CA . ARG A 1 22 ? -5.875 4.669 -2.768 1.00 0.00 25 ARG A CA 3
ATOM 1579 C C . ARG A 1 22 ? -6.297 3.325 -2.183 1.00 0.00 25 ARG A C 3
ATOM 1580 O O . ARG A 1 22 ? -7.190 2.663 -2.704 1.00 0.00 25 ARG A O 3
ATOM 1601 N N . ALA A 1 23 ? -5.671 2.953 -1.078 1.00 0.00 26 ALA A N 3
ATOM 1602 C CA . ALA A 1 23 ? -5.992 1.714 -0.387 1.00 0.00 26 ALA A CA 3
ATOM 1603 C C . ALA A 1 23 ? -7.283 1.858 0.418 1.00 0.00 26 ALA A C 3
ATOM 1604 O O . ALA A 1 23 ? -7.903 0.859 0.775 1.00 0.00 26 ALA A O 3
ATOM 1611 N N . ALA A 1 24 ? -7.703 3.099 0.693 1.00 0.00 27 ALA A N 3
ATOM 1612 C CA . ALA A 1 24 ? -8.927 3.326 1.439 1.00 0.00 27 ALA A CA 3
ATOM 1613 C C . ALA A 1 24 ? -10.125 2.776 0.683 1.00 0.00 27 ALA A C 3
ATOM 1614 O O . ALA A 1 24 ? -11.060 2.249 1.287 1.00 0.00 27 ALA A O 3
ATOM 1621 N N . ARG A 1 25 ? -10.078 2.865 -0.645 1.00 0.00 28 ARG A N 3
ATOM 1622 C CA . ARG A 1 25 ? -11.160 2.331 -1.468 1.00 0.00 28 ARG A CA 3
ATOM 1623 C C . ARG A 1 25 ? -11.024 0.822 -1.623 1.00 0.00 28 ARG A C 3
ATOM 1624 O O . ARG A 1 25 ? -11.980 0.132 -1.976 1.00 0.00 28 ARG A O 3
ATOM 1645 N N . GLU A 1 26 ? -9.827 0.319 -1.360 1.00 0.00 29 GLU A N 3
ATOM 1646 C CA . GLU A 1 26 ? -9.555 -1.104 -1.477 1.00 0.00 29 GLU A CA 3
ATOM 1647 C C . GLU A 1 26 ? -9.767 -1.811 -0.151 1.00 0.00 29 GLU A C 3
ATOM 1648 O O . GLU A 1 26 ? -10.323 -2.906 -0.110 1.00 0.00 29 GLU A O 3
ATOM 1660 N N . GLN A 1 27 ? -9.339 -1.171 0.930 1.00 0.00 30 GLN A N 3
ATOM 1661 C CA . GLN A 1 27 ? -9.488 -1.723 2.270 1.00 0.00 30 GLN A CA 3
ATOM 1662 C C . GLN A 1 27 ? -10.937 -2.109 2.550 1.00 0.00 30 GLN A C 3
ATOM 1663 O O . GLN A 1 27 ? -11.203 -3.101 3.227 1.00 0.00 30 GLN A O 3
ATOM 1677 N N . ALA A 1 28 ? -11.866 -1.323 2.013 1.00 0.00 31 ALA A N 3
ATOM 1678 C CA . ALA A 1 28 ? -13.293 -1.582 2.188 1.00 0.00 31 ALA A CA 3
ATOM 1679 C C . ALA A 1 28 ? -13.804 -2.571 1.142 1.00 0.00 31 ALA A C 3
ATOM 1680 O O . ALA A 1 28 ? -14.677 -3.395 1.420 1.00 0.00 31 ALA A O 3
ATOM 1687 N N . THR A 1 29 ? -13.236 -2.484 -0.054 1.00 0.00 32 THR A N 3
ATOM 1688 C CA . THR A 1 29 ? -13.605 -3.366 -1.160 1.00 0.00 32 THR A CA 3
ATOM 1689 C C . THR A 1 29 ? -13.031 -4.762 -0.948 1.00 0.00 32 THR A C 3
ATOM 1690 O O . THR A 1 29 ? -13.755 -5.755 -1.031 1.00 0.00 32 THR A O 3
ATOM 1701 N N . THR A 1 30 ? -11.736 -4.837 -0.644 1.00 0.00 33 THR A N 3
ATOM 1702 C CA . THR A 1 30 ? -11.090 -6.124 -0.396 1.00 0.00 33 THR A CA 3
ATOM 1703 C C . THR A 1 30 ? -11.732 -6.814 0.802 1.00 0.00 33 THR A C 3
ATOM 1704 O O . THR A 1 30 ? -12.008 -8.007 0.753 1.00 0.00 33 THR A O 3
ATOM 1715 N N . ASN A 1 31 ? -12.006 -6.051 1.867 1.00 0.00 34 ASN A N 3
ATOM 1716 C CA . ASN A 1 31 ? -12.649 -6.600 3.053 1.00 0.00 34 ASN A CA 3
ATOM 1717 C C . ASN A 1 31 ? -13.918 -7.344 2.647 1.00 0.00 34 ASN A C 3
ATOM 1718 O O . ASN A 1 31 ? -14.132 -8.494 3.041 1.00 0.00 34 ASN A O 3
ATOM 1729 N N . ALA A 1 32 ? -14.739 -6.692 1.822 1.00 0.00 35 ALA A N 3
ATOM 1730 C CA . ALA A 1 32 ? -15.961 -7.300 1.324 1.00 0.00 35 ALA A CA 3
ATOM 1731 C C . ALA A 1 32 ? -15.630 -8.466 0.409 1.00 0.00 35 ALA A C 3
ATOM 1732 O O . ALA A 1 32 ? -16.199 -9.543 0.543 1.00 0.00 35 ALA A O 3
ATOM 1739 N N . ARG A 1 33 ? -14.688 -8.257 -0.500 1.00 0.00 36 ARG A N 3
ATOM 1740 C CA . ARG A 1 33 ? -14.267 -9.308 -1.408 1.00 0.00 36 ARG A CA 3
ATOM 1741 C C . ARG A 1 33 ? -13.710 -10.503 -0.629 1.00 0.00 36 ARG A C 3
ATOM 1742 O O . ARG A 1 33 ? -13.871 -11.651 -1.028 1.00 0.00 36 ARG A O 3
ATOM 1763 N N . ILE A 1 34 ? -13.064 -10.225 0.494 1.00 0.00 37 ILE A N 3
ATOM 1764 C CA . ILE A 1 34 ? -12.509 -11.285 1.333 1.00 0.00 37 ILE A CA 3
ATOM 1765 C C . ILE A 1 34 ? -13.630 -12.121 1.953 1.00 0.00 37 ILE A C 3
ATOM 1766 O O . ILE A 1 34 ? -13.538 -13.348 2.014 1.00 0.00 37 ILE A O 3
ATOM 1782 N N . LEU A 1 35 ? -14.690 -11.450 2.400 1.00 0.00 38 LEU A N 3
ATOM 1783 C CA . LEU A 1 35 ? -15.838 -12.131 3.006 1.00 0.00 38 LEU A CA 3
ATOM 1784 C C . LEU A 1 35 ? -16.898 -12.514 1.957 1.00 0.00 38 LEU A C 3
ATOM 1785 O O . LEU A 1 35 ? -17.816 -13.279 2.257 1.00 0.00 38 LEU A O 3
ATOM 1801 N N . ALA A 1 36 ? -16.767 -11.979 0.736 1.00 0.00 39 ALA A N 3
ATOM 1802 C CA . ALA A 1 36 ? -17.711 -12.259 -0.344 1.00 0.00 39 ALA A CA 3
ATOM 1803 C C . ALA A 1 36 ? -17.094 -11.906 -1.702 1.00 0.00 39 ALA A C 3
ATOM 1804 O O . ALA A 1 36 ? -17.578 -11.024 -2.414 1.00 0.00 39 ALA A O 3
ATOM 1811 N N . ARG A 1 37 ? -15.996 -12.581 -2.024 1.00 0.00 40 ARG A N 3
ATOM 1812 C CA . ARG A 1 37 ? -15.255 -12.342 -3.264 1.00 0.00 40 ARG A CA 3
ATOM 1813 C C . ARG A 1 37 ? -16.147 -12.318 -4.500 1.00 0.00 40 ARG A C 3
ATOM 1814 O O . ARG A 1 37 ? -16.214 -11.302 -5.198 1.00 0.00 40 ARG A O 3
ATOM 1835 N N . VAL A 1 38 ? -16.798 -13.445 -4.765 1.00 0.00 41 VAL A N 3
ATOM 1836 C CA . VAL A 1 38 ? -17.681 -13.604 -5.927 1.00 0.00 41 VAL A CA 3
ATOM 1837 C C . VAL A 1 38 ? -16.872 -13.764 -7.224 1.00 0.00 41 VAL A C 3
ATOM 1838 O O . VAL A 1 38 ? -16.981 -14.839 -7.852 1.00 0.00 41 VAL A O 3
ATOM 1852 N N . ILE A 1 1 ? 18.514 -1.568 -1.475 1.00 0.00 4 ILE A N 4
ATOM 1853 C CA . ILE A 1 1 ? 19.513 -1.791 -2.565 1.00 0.00 4 ILE A CA 4
ATOM 1854 C C . ILE A 1 1 ? 20.925 -1.969 -1.996 1.00 0.00 4 ILE A C 4
ATOM 1855 O O . ILE A 1 1 ? 21.436 -3.086 -1.949 1.00 0.00 4 ILE A O 4
ATOM 1873 N N . VAL A 1 2 ? 21.550 -0.868 -1.560 1.00 0.00 5 VAL A N 4
ATOM 1874 C CA . VAL A 1 2 ? 22.900 -0.927 -0.991 1.00 0.00 5 VAL A CA 4
ATOM 1875 C C . VAL A 1 2 ? 22.884 -1.638 0.364 1.00 0.00 5 VAL A C 4
ATOM 1876 O O . VAL A 1 2 ? 23.569 -2.642 0.555 1.00 0.00 5 VAL A O 4
ATOM 1889 N N . LEU A 1 3 ? 22.082 -1.117 1.294 1.00 0.00 6 LEU A N 4
ATOM 1890 C CA . LEU A 1 3 ? 21.956 -1.708 2.624 1.00 0.00 6 LEU A CA 4
ATOM 1891 C C . LEU A 1 3 ? 20.579 -2.361 2.784 1.00 0.00 6 LEU A C 4
ATOM 1892 O O . LEU A 1 3 ? 20.476 -3.576 2.938 1.00 0.00 6 LEU A O 4
ATOM 1908 N N . SER A 1 4 ? 19.523 -1.546 2.731 1.00 0.00 7 SER A N 4
ATOM 1909 C CA . SER A 1 4 ? 18.161 -2.046 2.852 1.00 0.00 7 SER A CA 4
ATOM 1910 C C . SER A 1 4 ? 17.189 -1.177 2.045 1.00 0.00 7 SER A C 4
ATOM 1911 O O . SER A 1 4 ? 16.882 -1.491 0.892 1.00 0.00 7 SER A O 4
ATOM 1919 N N . LEU A 1 5 ? 16.721 -0.082 2.651 1.00 0.00 8 LEU A N 4
ATOM 1920 C CA . LEU A 1 5 ? 15.787 0.838 1.995 1.00 0.00 8 LEU A CA 4
ATOM 1921 C C . LEU A 1 5 ? 15.482 2.062 2.874 1.00 0.00 8 LEU A C 4
ATOM 1922 O O . LEU A 1 5 ? 14.376 2.605 2.832 1.00 0.00 8 LEU A O 4
ATOM 1938 N N . ASP A 1 6 ? 16.471 2.504 3.660 1.00 0.00 9 ASP A N 4
ATOM 1939 C CA . ASP A 1 6 ? 16.296 3.664 4.529 1.00 0.00 9 ASP A CA 4
ATOM 1940 C C . ASP A 1 6 ? 16.445 4.964 3.739 1.00 0.00 9 ASP A C 4
ATOM 1941 O O . ASP A 1 6 ? 15.547 5.802 3.746 1.00 0.00 9 ASP A O 4
ATOM 1950 N N . VAL A 1 7 ? 17.577 5.114 3.041 1.00 0.00 10 VAL A N 4
ATOM 1951 C CA . VAL A 1 7 ? 17.826 6.308 2.227 1.00 0.00 10 VAL A CA 4
ATOM 1952 C C . VAL A 1 7 ? 16.569 6.693 1.436 1.00 0.00 10 VAL A C 4
ATOM 1953 O O . VAL A 1 7 ? 16.118 7.839 1.496 1.00 0.00 10 VAL A O 4
ATOM 1966 N N . PRO A 1 8 ? 15.960 5.730 0.704 1.00 0.00 11 PRO A N 4
ATOM 1967 C CA . PRO A 1 8 ? 14.740 5.977 -0.061 1.00 0.00 11 PRO A CA 4
ATOM 1968 C C . PRO A 1 8 ? 13.488 5.881 0.794 1.00 0.00 11 PRO A C 4
ATOM 1969 O O . PRO A 1 8 ? 12.505 5.235 0.417 1.00 0.00 11 PRO A O 4
ATOM 1980 N N . ILE A 1 9 ? 13.520 6.546 1.938 1.00 0.00 12 ILE A N 4
ATOM 1981 C CA . ILE A 1 9 ? 12.389 6.549 2.839 1.00 0.00 12 ILE A CA 4
ATOM 1982 C C . ILE A 1 9 ? 11.183 7.214 2.179 1.00 0.00 12 ILE A C 4
ATOM 1983 O O . ILE A 1 9 ? 10.041 6.896 2.495 1.00 0.00 12 ILE A O 4
ATOM 1999 N N . GLY A 1 10 ? 11.445 8.109 1.228 1.00 0.00 13 GLY A N 4
ATOM 2000 C CA . GLY A 1 10 ? 10.359 8.761 0.521 1.00 0.00 13 GLY A CA 4
ATOM 2001 C C . GLY A 1 10 ? 9.654 7.802 -0.410 1.00 0.00 13 GLY A C 4
ATOM 2002 O O . GLY A 1 10 ? 8.431 7.839 -0.543 1.00 0.00 13 GLY A O 4
ATOM 2006 N N . LEU A 1 11 ? 10.434 6.918 -1.033 1.00 0.00 14 LEU A N 4
ATOM 2007 C CA . LEU A 1 11 ? 9.884 5.913 -1.942 1.00 0.00 14 LEU A CA 4
ATOM 2008 C C . LEU A 1 11 ? 8.901 5.013 -1.199 1.00 0.00 14 LEU A C 4
ATOM 2009 O O . LEU A 1 11 ? 7.863 4.627 -1.737 1.00 0.00 14 LEU A O 4
ATOM 2025 N N . LEU A 1 12 ? 9.233 4.705 0.051 1.00 0.00 15 LEU A N 4
ATOM 2026 C CA . LEU A 1 12 ? 8.374 3.867 0.886 1.00 0.00 15 LEU A CA 4
ATOM 2027 C C . LEU A 1 12 ? 7.303 4.707 1.584 1.00 0.00 15 LEU A C 4
ATOM 2028 O O . LEU A 1 12 ? 6.233 4.199 1.918 1.00 0.00 15 LEU A O 4
ATOM 2044 N N . GLN A 1 13 ? 7.582 5.999 1.771 1.00 0.00 16 GLN A N 4
ATOM 2045 C CA . GLN A 1 13 ? 6.634 6.907 2.391 1.00 0.00 16 GLN A CA 4
ATOM 2046 C C . GLN A 1 13 ? 5.448 7.105 1.457 1.00 0.00 16 GLN A C 4
ATOM 2047 O O . GLN A 1 13 ? 4.298 7.132 1.889 1.00 0.00 16 GLN A O 4
ATOM 2061 N N . ILE A 1 14 ? 5.738 7.209 0.162 1.00 0.00 17 ILE A N 4
ATOM 2062 C CA . ILE A 1 14 ? 4.689 7.374 -0.841 1.00 0.00 17 ILE A CA 4
ATOM 2063 C C . ILE A 1 14 ? 3.738 6.184 -0.827 1.00 0.00 17 ILE A C 4
ATOM 2064 O O . ILE A 1 14 ? 2.516 6.353 -0.919 1.00 0.00 17 ILE A O 4
ATOM 2080 N N . LEU A 1 15 ? 4.302 4.986 -0.676 1.00 0.00 18 LEU A N 4
ATOM 2081 C CA . LEU A 1 15 ? 3.507 3.765 -0.616 1.00 0.00 18 LEU A CA 4
ATOM 2082 C C . LEU A 1 15 ? 2.585 3.759 0.609 1.00 0.00 18 LEU A C 4
ATOM 2083 O O . LEU A 1 15 ? 1.698 2.914 0.718 1.00 0.00 18 LEU A O 4
ATOM 2099 N N . LEU A 1 16 ? 2.781 4.718 1.520 1.00 0.00 19 LEU A N 4
ATOM 2100 C CA . LEU A 1 16 ? 1.945 4.827 2.714 1.00 0.00 19 LEU A CA 4
ATOM 2101 C C . LEU A 1 16 ? 1.339 6.230 2.839 1.00 0.00 19 LEU A C 4
ATOM 2102 O O . LEU A 1 16 ? 0.652 6.531 3.818 1.00 0.00 19 LEU A O 4
ATOM 2118 N N . GLU A 1 17 ? 1.590 7.079 1.838 1.00 0.00 20 GLU A N 4
ATOM 2119 C CA . GLU A 1 17 ? 1.067 8.433 1.819 1.00 0.00 20 GLU A CA 4
ATOM 2120 C C . GLU A 1 17 ? -0.016 8.561 0.759 1.00 0.00 20 GLU A C 4
ATOM 2121 O O . GLU A 1 17 ? -1.149 8.943 1.054 1.00 0.00 20 GLU A O 4
ATOM 2133 N N . GLN A 1 18 ? 0.330 8.207 -0.479 1.00 0.00 21 GLN A N 4
ATOM 2134 C CA . GLN A 1 18 ? -0.632 8.259 -1.574 1.00 0.00 21 GLN A CA 4
ATOM 2135 C C . GLN A 1 18 ? -1.432 6.966 -1.657 1.00 0.00 21 GLN A C 4
ATOM 2136 O O . GLN A 1 18 ? -2.440 6.886 -2.365 1.00 0.00 21 GLN A O 4
ATOM 2150 N N . ALA A 1 19 ? -1.003 5.974 -0.888 1.00 0.00 22 ALA A N 4
ATOM 2151 C CA . ALA A 1 19 ? -1.699 4.701 -0.827 1.00 0.00 22 ALA A CA 4
ATOM 2152 C C . ALA A 1 19 ? -2.867 4.795 0.155 1.00 0.00 22 ALA A C 4
ATOM 2153 O O . ALA A 1 19 ? -3.775 3.970 0.123 1.00 0.00 22 ALA A O 4
ATOM 2160 N N . ARG A 1 20 ? -2.848 5.825 1.012 1.00 0.00 23 ARG A N 4
ATOM 2161 C CA . ARG A 1 20 ? -3.920 6.035 1.988 1.00 0.00 23 ARG A CA 4
ATOM 2162 C C . ARG A 1 20 ? -5.283 6.025 1.298 1.00 0.00 23 ARG A C 4
ATOM 2163 O O . ARG A 1 20 ? -6.104 5.140 1.534 1.00 0.00 23 ARG A O 4
ATOM 2184 N N . ALA A 1 21 ? -5.505 7.009 0.427 1.00 0.00 24 ALA A N 4
ATOM 2185 C CA . ALA A 1 21 ? -6.761 7.113 -0.316 1.00 0.00 24 ALA A CA 4
ATOM 2186 C C . ALA A 1 21 ? -6.872 6.036 -1.403 1.00 0.00 24 ALA A C 4
ATOM 2187 O O . ALA A 1 21 ? -7.933 5.862 -2.003 1.00 0.00 24 ALA A O 4
ATOM 2194 N N . ARG A 1 22 ? -5.777 5.313 -1.647 1.00 0.00 25 ARG A N 4
ATOM 2195 C CA . ARG A 1 22 ? -5.761 4.255 -2.643 1.00 0.00 25 ARG A CA 4
ATOM 2196 C C . ARG A 1 22 ? -6.176 2.932 -2.010 1.00 0.00 25 ARG A C 4
ATOM 2197 O O . ARG A 1 22 ? -7.016 2.210 -2.542 1.00 0.00 25 ARG A O 4
ATOM 2218 N N . ALA A 1 23 ? -5.601 2.643 -0.853 1.00 0.00 26 ALA A N 4
ATOM 2219 C CA . ALA A 1 23 ? -5.919 1.431 -0.114 1.00 0.00 26 ALA A CA 4
ATOM 2220 C C . ALA A 1 23 ? -7.237 1.588 0.641 1.00 0.00 26 ALA A C 4
ATOM 2221 O O . ALA A 1 23 ? -7.889 0.598 0.965 1.00 0.00 26 ALA A O 4
ATOM 2228 N N . ALA A 1 24 ? -7.647 2.835 0.905 1.00 0.00 27 ALA A N 4
ATOM 2229 C CA . ALA A 1 24 ? -8.898 3.086 1.603 1.00 0.00 27 ALA A CA 4
ATOM 2230 C C . ALA A 1 24 ? -10.075 2.525 0.816 1.00 0.00 27 ALA A C 4
ATOM 2231 O O . ALA A 1 24 ? -11.039 2.027 1.396 1.00 0.00 27 ALA A O 4
ATOM 2238 N N . ARG A 1 25 ? -9.976 2.579 -0.509 1.00 0.00 28 ARG A N 4
ATOM 2239 C CA . ARG A 1 25 ? -11.029 2.043 -1.370 1.00 0.00 28 ARG A CA 4
ATOM 2240 C C . ARG A 1 25 ? -10.879 0.533 -1.552 1.00 0.00 28 ARG A C 4
ATOM 2241 O O . ARG A 1 25 ? -11.795 -0.144 -2.029 1.00 0.00 28 ARG A O 4
ATOM 2262 N N . GLU A 1 26 ? -9.720 0.011 -1.176 1.00 0.00 29 GLU A N 4
ATOM 2263 C CA . GLU A 1 26 ? -9.442 -1.411 -1.305 1.00 0.00 29 GLU A CA 4
ATOM 2264 C C . GLU A 1 26 ? -9.610 -2.128 0.026 1.00 0.00 29 GLU A C 4
ATOM 2265 O O . GLU A 1 26 ? -10.120 -3.245 0.079 1.00 0.00 29 GLU A O 4
ATOM 2277 N N . GLN A 1 27 ? -9.196 -1.466 1.098 1.00 0.00 30 GLN A N 4
ATOM 2278 C CA . GLN A 1 27 ? -9.310 -2.012 2.446 1.00 0.00 30 GLN A CA 4
ATOM 2279 C C . GLN A 1 27 ? -10.740 -2.469 2.724 1.00 0.00 30 GLN A C 4
ATOM 2280 O O . GLN A 1 27 ? -10.963 -3.503 3.357 1.00 0.00 30 GLN A O 4
ATOM 2294 N N . ALA A 1 28 ? -11.699 -1.704 2.215 1.00 0.00 31 ALA A N 4
ATOM 2295 C CA . ALA A 1 28 ? -13.114 -2.031 2.372 1.00 0.00 31 ALA A CA 4
ATOM 2296 C C . ALA A 1 28 ? -13.547 -3.043 1.316 1.00 0.00 31 ALA A C 4
ATOM 2297 O O . ALA A 1 28 ? -14.400 -3.899 1.562 1.00 0.00 31 ALA A O 4
ATOM 2304 N N . THR A 1 29 ? -12.928 -2.946 0.144 1.00 0.00 32 THR A N 4
ATOM 2305 C CA . THR A 1 29 ? -13.210 -3.848 -0.967 1.00 0.00 32 THR A CA 4
ATOM 2306 C C . THR A 1 29 ? -12.659 -5.239 -0.671 1.00 0.00 32 THR A C 4
ATOM 2307 O O . THR A 1 29 ? -13.376 -6.230 -0.773 1.00 0.00 32 THR A O 4
ATOM 2318 N N . THR A 1 30 ? -11.388 -5.304 -0.275 1.00 0.00 33 THR A N 4
ATOM 2319 C CA . THR A 1 30 ? -10.755 -6.580 0.062 1.00 0.00 33 THR A CA 4
ATOM 2320 C C . THR A 1 30 ? -11.492 -7.247 1.223 1.00 0.00 33 THR A C 4
ATOM 2321 O O . THR A 1 30 ? -11.726 -8.456 1.207 1.00 0.00 33 THR A O 4
ATOM 2332 N N . ASN A 1 31 ? -11.889 -6.441 2.215 1.00 0.00 34 ASN A N 4
ATOM 2333 C CA . ASN A 1 31 ? -12.630 -6.939 3.359 1.00 0.00 34 ASN A CA 4
ATOM 2334 C C . ASN A 1 31 ? -13.935 -7.576 2.881 1.00 0.00 34 ASN A C 4
ATOM 2335 O O . ASN A 1 31 ? -14.235 -8.727 3.205 1.00 0.00 34 ASN A O 4
ATOM 2346 N N . ALA A 1 32 ? -14.690 -6.826 2.073 1.00 0.00 35 ALA A N 4
ATOM 2347 C CA . ALA A 1 32 ? -15.939 -7.319 1.511 1.00 0.00 35 ALA A CA 4
ATOM 2348 C C . ALA A 1 32 ? -15.679 -8.481 0.560 1.00 0.00 35 ALA A C 4
ATOM 2349 O O . ALA A 1 32 ? -16.447 -9.432 0.515 1.00 0.00 35 ALA A O 4
ATOM 2356 N N . ARG A 1 33 ? -14.577 -8.407 -0.182 1.00 0.00 36 ARG A N 4
ATOM 2357 C CA . ARG A 1 33 ? -14.198 -9.457 -1.116 1.00 0.00 36 ARG A CA 4
ATOM 2358 C C . ARG A 1 33 ? -14.043 -10.789 -0.392 1.00 0.00 36 ARG A C 4
ATOM 2359 O O . ARG A 1 33 ? -14.344 -11.852 -0.934 1.00 0.00 36 ARG A O 4
ATOM 2380 N N . ILE A 1 34 ? -13.575 -10.738 0.842 1.00 0.00 37 ILE A N 4
ATOM 2381 C CA . ILE A 1 34 ? -13.400 -11.956 1.615 1.00 0.00 37 ILE A CA 4
ATOM 2382 C C . ILE A 1 34 ? -14.744 -12.643 1.848 1.00 0.00 37 ILE A C 4
ATOM 2383 O O . ILE A 1 34 ? -14.878 -13.845 1.598 1.00 0.00 37 ILE A O 4
ATOM 2399 N N . LEU A 1 35 ? -15.732 -11.875 2.305 1.00 0.00 38 LEU A N 4
ATOM 2400 C CA . LEU A 1 35 ? -17.072 -12.408 2.560 1.00 0.00 38 LEU A CA 4
ATOM 2401 C C . LEU A 1 35 ? -17.983 -12.317 1.321 1.00 0.00 38 LEU A C 4
ATOM 2402 O O . LEU A 1 35 ? -19.086 -12.868 1.323 1.00 0.00 38 LEU A O 4
ATOM 2418 N N . ALA A 1 36 ? -17.525 -11.622 0.273 1.00 0.00 39 ALA A N 4
ATOM 2419 C CA . ALA A 1 36 ? -18.304 -11.462 -0.950 1.00 0.00 39 ALA A CA 4
ATOM 2420 C C . ALA A 1 36 ? -17.396 -11.146 -2.143 1.00 0.00 39 ALA A C 4
ATOM 2421 O O . ALA A 1 36 ? -17.507 -10.095 -2.778 1.00 0.00 39 ALA A O 4
ATOM 2428 N N . ARG A 1 37 ? -16.478 -12.066 -2.414 1.00 0.00 40 ARG A N 4
ATOM 2429 C CA . ARG A 1 37 ? -15.509 -11.930 -3.498 1.00 0.00 40 ARG A CA 4
ATOM 2430 C C . ARG A 1 37 ? -16.152 -11.916 -4.893 1.00 0.00 40 ARG A C 4
ATOM 2431 O O . ARG A 1 37 ? -15.513 -11.498 -5.860 1.00 0.00 40 ARG A O 4
ATOM 2452 N N . VAL A 1 38 ? -17.398 -12.388 -4.994 1.00 0.00 41 VAL A N 4
ATOM 2453 C CA . VAL A 1 38 ? -18.110 -12.440 -6.273 1.00 0.00 41 VAL A CA 4
ATOM 2454 C C . VAL A 1 38 ? -18.150 -11.077 -6.970 1.00 0.00 41 VAL A C 4
ATOM 2455 O O . VAL A 1 38 ? -18.544 -10.081 -6.323 1.00 0.00 41 VAL A O 4
ATOM 2469 N N . ILE A 1 1 ? 13.850 -2.007 4.386 1.00 0.00 4 ILE A N 5
ATOM 2470 C CA . ILE A 1 1 ? 12.938 -3.188 4.322 1.00 0.00 4 ILE A CA 5
ATOM 2471 C C . ILE A 1 1 ? 13.712 -4.467 3.984 1.00 0.00 4 ILE A C 5
ATOM 2472 O O . ILE A 1 1 ? 14.006 -5.263 4.871 1.00 0.00 4 ILE A O 5
ATOM 2490 N N . VAL A 1 2 ? 14.050 -4.656 2.703 1.00 0.00 5 VAL A N 5
ATOM 2491 C CA . VAL A 1 2 ? 14.798 -5.842 2.274 1.00 0.00 5 VAL A CA 5
ATOM 2492 C C . VAL A 1 2 ? 16.271 -5.723 2.671 1.00 0.00 5 VAL A C 5
ATOM 2493 O O . VAL A 1 2 ? 16.796 -6.565 3.399 1.00 0.00 5 VAL A O 5
ATOM 2506 N N . LEU A 1 3 ? 16.925 -4.663 2.196 1.00 0.00 6 LEU A N 5
ATOM 2507 C CA . LEU A 1 3 ? 18.329 -4.420 2.507 1.00 0.00 6 LEU A CA 5
ATOM 2508 C C . LEU A 1 3 ? 18.496 -3.066 3.204 1.00 0.00 6 LEU A C 5
ATOM 2509 O O . LEU A 1 3 ? 18.595 -3.003 4.429 1.00 0.00 6 LEU A O 5
ATOM 2525 N N . SER A 1 4 ? 18.521 -1.987 2.421 1.00 0.00 7 SER A N 5
ATOM 2526 C CA . SER A 1 4 ? 18.671 -0.649 2.958 1.00 0.00 7 SER A CA 5
ATOM 2527 C C . SER A 1 4 ? 17.443 0.209 2.636 1.00 0.00 7 SER A C 5
ATOM 2528 O O . SER A 1 4 ? 16.522 0.312 3.448 1.00 0.00 7 SER A O 5
ATOM 2536 N N . LEU A 1 5 ? 17.433 0.816 1.443 1.00 0.00 8 LEU A N 5
ATOM 2537 C CA . LEU A 1 5 ? 16.315 1.663 1.009 1.00 0.00 8 LEU A CA 5
ATOM 2538 C C . LEU A 1 5 ? 16.082 2.837 1.973 1.00 0.00 8 LEU A C 5
ATOM 2539 O O . LEU A 1 5 ? 14.968 3.355 2.075 1.00 0.00 8 LEU A O 5
ATOM 2555 N N . ASP A 1 6 ? 17.143 3.265 2.665 1.00 0.00 9 ASP A N 5
ATOM 2556 C CA . ASP A 1 6 ? 17.049 4.382 3.604 1.00 0.00 9 ASP A CA 5
ATOM 2557 C C . ASP A 1 6 ? 17.065 5.720 2.864 1.00 0.00 9 ASP A C 5
ATOM 2558 O O . ASP A 1 6 ? 16.195 6.563 3.077 1.00 0.00 9 ASP A O 5
ATOM 2567 N N . VAL A 1 7 ? 18.050 5.902 1.978 1.00 0.00 10 VAL A N 5
ATOM 2568 C CA . VAL A 1 7 ? 18.156 7.134 1.195 1.00 0.00 10 VAL A CA 5
ATOM 2569 C C . VAL A 1 7 ? 16.802 7.492 0.568 1.00 0.00 10 VAL A C 5
ATOM 2570 O O . VAL A 1 7 ? 16.320 8.616 0.720 1.00 0.00 10 VAL A O 5
ATOM 2583 N N . PRO A 1 8 ? 16.151 6.530 -0.127 1.00 0.00 11 PRO A N 5
ATOM 2584 C CA . PRO A 1 8 ? 14.846 6.752 -0.741 1.00 0.00 11 PRO A CA 5
ATOM 2585 C C . PRO A 1 8 ? 13.696 6.528 0.225 1.00 0.00 11 PRO A C 5
ATOM 2586 O O . PRO A 1 8 ? 12.696 5.883 -0.108 1.00 0.00 11 PRO A O 5
ATOM 2597 N N . ILE A 1 9 ? 13.833 7.086 1.418 1.00 0.00 12 ILE A N 5
ATOM 2598 C CA . ILE A 1 9 ? 12.805 6.967 2.427 1.00 0.00 12 ILE A CA 5
ATOM 2599 C C . ILE A 1 9 ? 11.515 7.637 1.960 1.00 0.00 12 ILE A C 5
ATOM 2600 O O . ILE A 1 9 ? 10.422 7.257 2.376 1.00 0.00 12 ILE A O 5
ATOM 2616 N N . GLY A 1 10 ? 11.645 8.609 1.057 1.00 0.00 13 GLY A N 5
ATOM 2617 C CA . GLY A 1 10 ? 10.475 9.279 0.525 1.00 0.00 13 GLY A CA 5
ATOM 2618 C C . GLY A 1 10 ? 9.724 8.392 -0.443 1.00 0.00 13 GLY A C 5
ATOM 2619 O O . GLY A 1 10 ? 8.494 8.390 -0.467 1.00 0.00 13 GLY A O 5
ATOM 2623 N N . LEU A 1 11 ? 10.473 7.613 -1.224 1.00 0.00 14 LEU A N 5
ATOM 2624 C CA . LEU A 1 11 ? 9.876 6.690 -2.188 1.00 0.00 14 LEU A CA 5
ATOM 2625 C C . LEU A 1 11 ? 8.994 5.671 -1.471 1.00 0.00 14 LEU A C 5
ATOM 2626 O O . LEU A 1 11 ? 7.933 5.290 -1.966 1.00 0.00 14 LEU A O 5
ATOM 2642 N N . LEU A 1 12 ? 9.439 5.252 -0.289 1.00 0.00 15 LEU A N 5
ATOM 2643 C CA . LEU A 1 12 ? 8.687 4.289 0.515 1.00 0.00 15 LEU A CA 5
ATOM 2644 C C . LEU A 1 12 ? 7.640 4.988 1.382 1.00 0.00 15 LEU A C 5
ATOM 2645 O O . LEU A 1 12 ? 6.642 4.382 1.764 1.00 0.00 15 LEU A O 5
ATOM 2661 N N . GLN A 1 13 ? 7.851 6.273 1.664 1.00 0.00 16 GLN A N 5
ATOM 2662 C CA . GLN A 1 13 ? 6.905 7.042 2.449 1.00 0.00 16 GLN A CA 5
ATOM 2663 C C . GLN A 1 13 ? 5.641 7.278 1.625 1.00 0.00 16 GLN A C 5
ATOM 2664 O O . GLN A 1 13 ? 4.526 7.225 2.139 1.00 0.00 16 GLN A O 5
ATOM 2678 N N . ILE A 1 14 ? 5.830 7.521 0.328 1.00 0.00 17 ILE A N 5
ATOM 2679 C CA . ILE A 1 14 ? 4.709 7.753 -0.584 1.00 0.00 17 ILE A CA 5
ATOM 2680 C C . ILE A 1 14 ? 3.769 6.553 -0.642 1.00 0.00 17 ILE A C 5
ATOM 2681 O O . ILE A 1 14 ? 2.543 6.722 -0.639 1.00 0.00 17 ILE A O 5
ATOM 2697 N N . LEU A 1 15 ? 4.333 5.342 -0.672 1.00 0.00 18 LEU A N 5
ATOM 2698 C CA . LEU A 1 15 ? 3.514 4.131 -0.710 1.00 0.00 18 LEU A CA 5
ATOM 2699 C C . LEU A 1 15 ? 2.645 3.997 0.549 1.00 0.00 18 LEU A C 5
ATOM 2700 O O . LEU A 1 15 ? 1.748 3.157 0.598 1.00 0.00 18 LEU A O 5
ATOM 2716 N N . LEU A 1 16 ? 2.893 4.846 1.552 1.00 0.00 19 LEU A N 5
ATOM 2717 C CA . LEU A 1 16 ? 2.102 4.828 2.782 1.00 0.00 19 LEU A CA 5
ATOM 2718 C C . LEU A 1 16 ? 1.516 6.213 3.082 1.00 0.00 19 LEU A C 5
ATOM 2719 O O . LEU A 1 16 ? 0.891 6.416 4.127 1.00 0.00 19 LEU A O 5
ATOM 2735 N N . GLU A 1 17 ? 1.709 7.156 2.157 1.00 0.00 20 GLU A N 5
ATOM 2736 C CA . GLU A 1 17 ? 1.195 8.505 2.304 1.00 0.00 20 GLU A CA 5
ATOM 2737 C C . GLU A 1 17 ? 0.057 8.749 1.324 1.00 0.00 20 GLU A C 5
ATOM 2738 O O . GLU A 1 17 ? -1.058 9.090 1.722 1.00 0.00 20 GLU A O 5
ATOM 2750 N N . GLN A 1 18 ? 0.334 8.543 0.036 1.00 0.00 21 GLN A N 5
ATOM 2751 C CA . GLN A 1 18 ? -0.684 8.720 -0.992 1.00 0.00 21 GLN A CA 5
ATOM 2752 C C . GLN A 1 18 ? -1.468 7.433 -1.209 1.00 0.00 21 GLN A C 5
ATOM 2753 O O . GLN A 1 18 ? -2.493 7.421 -1.896 1.00 0.00 21 GLN A O 5
ATOM 2767 N N . ALA A 1 19 ? -1.006 6.362 -0.575 1.00 0.00 22 ALA A N 5
ATOM 2768 C CA . ALA A 1 19 ? -1.683 5.079 -0.650 1.00 0.00 22 ALA A CA 5
ATOM 2769 C C . ALA A 1 19 ? -2.802 5.020 0.389 1.00 0.00 22 ALA A C 5
ATOM 2770 O O . ALA A 1 19 ? -3.688 4.175 0.305 1.00 0.00 22 ALA A O 5
ATOM 2777 N N . ARG A 1 20 ? -2.766 5.941 1.362 1.00 0.00 23 ARG A N 5
ATOM 2778 C CA . ARG A 1 20 ? -3.790 5.999 2.406 1.00 0.00 23 ARG A CA 5
ATOM 2779 C C . ARG A 1 20 ? -5.186 6.055 1.785 1.00 0.00 23 ARG A C 5
ATOM 2780 O O . ARG A 1 20 ? -5.978 5.125 1.929 1.00 0.00 23 ARG A O 5
ATOM 2801 N N . ALA A 1 21 ? -5.470 7.147 1.077 1.00 0.00 24 ALA A N 5
ATOM 2802 C CA . ALA A 1 21 ? -6.763 7.322 0.416 1.00 0.00 24 ALA A CA 5
ATOM 2803 C C . ALA A 1 21 ? -6.923 6.390 -0.788 1.00 0.00 24 ALA A C 5
ATOM 2804 O O . ALA A 1 21 ? -8.021 6.262 -1.337 1.00 0.00 24 ALA A O 5
ATOM 2811 N N . ARG A 1 22 ? -5.832 5.732 -1.186 1.00 0.00 25 ARG A N 5
ATOM 2812 C CA . ARG A 1 22 ? -5.860 4.806 -2.304 1.00 0.00 25 ARG A CA 5
ATOM 2813 C C . ARG A 1 22 ? -6.229 3.412 -1.815 1.00 0.00 25 ARG A C 5
ATOM 2814 O O . ARG A 1 22 ? -7.124 2.769 -2.356 1.00 0.00 25 ARG A O 5
ATOM 2835 N N . ALA A 1 23 ? -5.552 2.972 -0.767 1.00 0.00 26 ALA A N 5
ATOM 2836 C CA . ALA A 1 23 ? -5.815 1.675 -0.165 1.00 0.00 26 ALA A CA 5
ATOM 2837 C C . ALA A 1 23 ? -7.082 1.718 0.687 1.00 0.00 26 ALA A C 5
ATOM 2838 O O . ALA A 1 23 ? -7.679 0.682 0.967 1.00 0.00 26 ALA A O 5
ATOM 2845 N N . ALA A 1 24 ? -7.506 2.923 1.087 1.00 0.00 27 ALA A N 5
ATOM 2846 C CA . ALA A 1 24 ? -8.709 3.070 1.890 1.00 0.00 27 ALA A CA 5
ATOM 2847 C C . ALA A 1 24 ? -9.926 2.557 1.138 1.00 0.00 27 ALA A C 5
ATOM 2848 O O . ALA A 1 24 ? -10.827 1.968 1.733 1.00 0.00 27 ALA A O 5
ATOM 2855 N N . ARG A 1 25 ? -9.931 2.744 -0.178 1.00 0.00 28 ARG A N 5
ATOM 2856 C CA . ARG A 1 25 ? -11.036 2.252 -0.998 1.00 0.00 28 ARG A CA 5
ATOM 2857 C C . ARG A 1 25 ? -10.870 0.765 -1.287 1.00 0.00 28 ARG A C 5
ATOM 2858 O O . ARG A 1 25 ? -11.822 0.081 -1.669 1.00 0.00 28 ARG A O 5
ATOM 2879 N N . GLU A 1 26 ? -9.653 0.274 -1.110 1.00 0.00 29 GLU A N 5
ATOM 2880 C CA . GLU A 1 26 ? -9.344 -1.124 -1.361 1.00 0.00 29 GLU A CA 5
ATOM 2881 C C . GLU A 1 26 ? -9.467 -1.951 -0.092 1.00 0.00 29 GLU A C 5
ATOM 2882 O O . GLU A 1 26 ? -9.977 -3.068 -0.120 1.00 0.00 29 GLU A O 5
ATOM 2894 N N . GLN A 1 27 ? -9.006 -1.388 1.018 1.00 0.00 30 GLN A N 5
ATOM 2895 C CA . GLN A 1 27 ? -9.059 -2.056 2.314 1.00 0.00 30 GLN A CA 5
ATOM 2896 C C . GLN A 1 27 ? -10.469 -2.538 2.634 1.00 0.00 30 GLN A C 5
ATOM 2897 O O . GLN A 1 27 ? -10.646 -3.591 3.244 1.00 0.00 30 GLN A O 5
ATOM 2911 N N . ALA A 1 28 ? -11.463 -1.768 2.205 1.00 0.00 31 ALA A N 5
ATOM 2912 C CA . ALA A 1 28 ? -12.864 -2.121 2.431 1.00 0.00 31 ALA A CA 5
ATOM 2913 C C . ALA A 1 28 ? -13.382 -3.035 1.325 1.00 0.00 31 ALA A C 5
ATOM 2914 O O . ALA A 1 28 ? -14.139 -3.976 1.577 1.00 0.00 31 ALA A O 5
ATOM 2921 N N . THR A 1 29 ? -12.952 -2.753 0.103 1.00 0.00 32 THR A N 5
ATOM 2922 C CA . THR A 1 29 ? -13.345 -3.538 -1.064 1.00 0.00 32 THR A CA 5
ATOM 2923 C C . THR A 1 29 ? -12.697 -4.917 -1.023 1.00 0.00 32 THR A C 5
ATOM 2924 O O . THR A 1 29 ? -13.368 -5.933 -1.209 1.00 0.00 32 THR A O 5
ATOM 2935 N N . THR A 1 30 ? -11.395 -4.950 -0.751 1.00 0.00 33 THR A N 5
ATOM 2936 C CA . THR A 1 30 ? -10.669 -6.214 -0.659 1.00 0.00 33 THR A CA 5
ATOM 2937 C C . THR A 1 30 ? -11.198 -7.046 0.507 1.00 0.00 33 THR A C 5
ATOM 2938 O O . THR A 1 30 ? -11.416 -8.244 0.361 1.00 0.00 33 THR A O 5
ATOM 2949 N N . ASN A 1 31 ? -11.442 -6.399 1.654 1.00 0.00 34 ASN A N 5
ATOM 2950 C CA . ASN A 1 31 ? -11.978 -7.089 2.819 1.00 0.00 34 ASN A CA 5
ATOM 2951 C C . ASN A 1 31 ? -13.251 -7.835 2.437 1.00 0.00 34 ASN A C 5
ATOM 2952 O O . ASN A 1 31 ? -13.354 -9.050 2.629 1.00 0.00 34 ASN A O 5
ATOM 2963 N N . ALA A 1 32 ? -14.207 -7.106 1.856 1.00 0.00 35 ALA A N 5
ATOM 2964 C CA . ALA A 1 32 ? -15.452 -7.707 1.408 1.00 0.00 35 ALA A CA 5
ATOM 2965 C C . ALA A 1 32 ? -15.167 -8.786 0.381 1.00 0.00 35 ALA A C 5
ATOM 2966 O O . ALA A 1 32 ? -15.714 -9.880 0.458 1.00 0.00 35 ALA A O 5
ATOM 2973 N N . ARG A 1 33 ? -14.282 -8.487 -0.558 1.00 0.00 36 ARG A N 5
ATOM 2974 C CA . ARG A 1 33 ? -13.897 -9.443 -1.576 1.00 0.00 36 ARG A CA 5
ATOM 2975 C C . ARG A 1 33 ? -13.245 -10.677 -0.943 1.00 0.00 36 ARG A C 5
ATOM 2976 O O . ARG A 1 33 ? -13.395 -11.793 -1.428 1.00 0.00 36 ARG A O 5
ATOM 2997 N N . ILE A 1 34 ? -12.530 -10.471 0.152 1.00 0.00 37 ILE A N 5
ATOM 2998 C CA . ILE A 1 34 ? -11.883 -11.576 0.852 1.00 0.00 37 ILE A CA 5
ATOM 2999 C C . ILE A 1 34 ? -12.930 -12.512 1.457 1.00 0.00 37 ILE A C 5
ATOM 3000 O O . ILE A 1 34 ? -12.812 -13.734 1.354 1.00 0.00 37 ILE A O 5
ATOM 3016 N N . LEU A 1 35 ? -13.959 -11.934 2.079 1.00 0.00 38 LEU A N 5
ATOM 3017 C CA . LEU A 1 35 ? -15.032 -12.722 2.689 1.00 0.00 38 LEU A CA 5
ATOM 3018 C C . LEU A 1 35 ? -16.179 -13.001 1.700 1.00 0.00 38 LEU A C 5
ATOM 3019 O O . LEU A 1 35 ? -17.069 -13.801 1.994 1.00 0.00 38 LEU A O 5
ATOM 3035 N N . ALA A 1 36 ? -16.155 -12.336 0.536 1.00 0.00 39 ALA A N 5
ATOM 3036 C CA . ALA A 1 36 ? -17.190 -12.509 -0.482 1.00 0.00 39 ALA A CA 5
ATOM 3037 C C . ALA A 1 36 ? -16.703 -12.000 -1.845 1.00 0.00 39 ALA A C 5
ATOM 3038 O O . ALA A 1 36 ? -17.271 -11.071 -2.422 1.00 0.00 39 ALA A O 5
ATOM 3045 N N . ARG A 1 37 ? -15.619 -12.599 -2.328 1.00 0.00 40 ARG A N 5
ATOM 3046 C CA . ARG A 1 37 ? -14.997 -12.208 -3.594 1.00 0.00 40 ARG A CA 5
ATOM 3047 C C . ARG A 1 37 ? -15.978 -12.176 -4.762 1.00 0.00 40 ARG A C 5
ATOM 3048 O O . ARG A 1 37 ? -16.200 -11.118 -5.358 1.00 0.00 40 ARG A O 5
ATOM 3069 N N . VAL A 1 38 ? -16.534 -13.339 -5.086 1.00 0.00 41 VAL A N 5
ATOM 3070 C CA . VAL A 1 38 ? -17.482 -13.488 -6.194 1.00 0.00 41 VAL A CA 5
ATOM 3071 C C . VAL A 1 38 ? -16.771 -13.406 -7.554 1.00 0.00 41 VAL A C 5
ATOM 3072 O O . VAL A 1 38 ? -16.693 -14.450 -8.236 1.00 0.00 41 VAL A O 5
ATOM 3086 N N . ILE A 1 1 ? 18.525 2.121 -1.302 1.00 0.00 4 ILE A N 6
ATOM 3087 C CA . ILE A 1 1 ? 19.826 1.816 -1.964 1.00 0.00 4 ILE A CA 6
ATOM 3088 C C . ILE A 1 1 ? 19.888 0.355 -2.417 1.00 0.00 4 ILE A C 6
ATOM 3089 O O . ILE A 1 1 ? 19.911 0.079 -3.614 1.00 0.00 4 ILE A O 6
ATOM 3107 N N . VAL A 1 2 ? 19.912 -0.576 -1.459 1.00 0.00 5 VAL A N 6
ATOM 3108 C CA . VAL A 1 2 ? 19.971 -2.005 -1.780 1.00 0.00 5 VAL A CA 6
ATOM 3109 C C . VAL A 1 2 ? 18.923 -2.802 -0.995 1.00 0.00 5 VAL A C 6
ATOM 3110 O O . VAL A 1 2 ? 17.927 -3.247 -1.561 1.00 0.00 5 VAL A O 6
ATOM 3123 N N . LEU A 1 3 ? 19.158 -2.984 0.306 1.00 0.00 6 LEU A N 6
ATOM 3124 C CA . LEU A 1 3 ? 18.233 -3.735 1.157 1.00 0.00 6 LEU A CA 6
ATOM 3125 C C . LEU A 1 3 ? 17.537 -2.829 2.177 1.00 0.00 6 LEU A C 6
ATOM 3126 O O . LEU A 1 3 ? 16.309 -2.791 2.241 1.00 0.00 6 LEU A O 6
ATOM 3142 N N . SER A 1 4 ? 18.328 -2.105 2.975 1.00 0.00 7 SER A N 6
ATOM 3143 C CA . SER A 1 4 ? 17.788 -1.205 3.997 1.00 0.00 7 SER A CA 6
ATOM 3144 C C . SER A 1 4 ? 16.797 -0.201 3.402 1.00 0.00 7 SER A C 6
ATOM 3145 O O . SER A 1 4 ? 15.704 -0.014 3.931 1.00 0.00 7 SER A O 6
ATOM 3153 N N . LEU A 1 5 ? 17.189 0.442 2.298 1.00 0.00 8 LEU A N 6
ATOM 3154 C CA . LEU A 1 5 ? 16.335 1.428 1.625 1.00 0.00 8 LEU A CA 6
ATOM 3155 C C . LEU A 1 5 ? 15.935 2.575 2.566 1.00 0.00 8 LEU A C 6
ATOM 3156 O O . LEU A 1 5 ? 14.856 3.154 2.426 1.00 0.00 8 LEU A O 6
ATOM 3172 N N . ASP A 1 6 ? 16.822 2.914 3.506 1.00 0.00 9 ASP A N 6
ATOM 3173 C CA . ASP A 1 6 ? 16.565 4.002 4.448 1.00 0.00 9 ASP A CA 6
ATOM 3174 C C . ASP A 1 6 ? 16.649 5.357 3.744 1.00 0.00 9 ASP A C 6
ATOM 3175 O O . ASP A 1 6 ? 15.710 6.148 3.800 1.00 0.00 9 ASP A O 6
ATOM 3184 N N . VAL A 1 7 ? 17.778 5.611 3.068 1.00 0.00 10 VAL A N 6
ATOM 3185 C CA . VAL A 1 7 ? 17.974 6.867 2.337 1.00 0.00 10 VAL A CA 6
ATOM 3186 C C . VAL A 1 7 ? 16.701 7.249 1.572 1.00 0.00 10 VAL A C 6
ATOM 3187 O O . VAL A 1 7 ? 16.171 8.348 1.748 1.00 0.00 10 VAL A O 6
ATOM 3200 N N . PRO A 1 8 ? 16.164 6.331 0.734 1.00 0.00 11 PRO A N 6
ATOM 3201 C CA . PRO A 1 8 ? 14.934 6.576 -0.016 1.00 0.00 11 PRO A CA 6
ATOM 3202 C C . PRO A 1 8 ? 13.691 6.389 0.838 1.00 0.00 11 PRO A C 6
ATOM 3203 O O . PRO A 1 8 ? 12.736 5.713 0.442 1.00 0.00 11 PRO A O 6
ATOM 3214 N N . ILE A 1 9 ? 13.700 7.009 2.010 1.00 0.00 12 ILE A N 6
ATOM 3215 C CA . ILE A 1 9 ? 12.579 6.925 2.916 1.00 0.00 12 ILE A CA 6
ATOM 3216 C C . ILE A 1 9 ? 11.330 7.531 2.283 1.00 0.00 12 ILE A C 6
ATOM 3217 O O . ILE A 1 9 ? 10.212 7.125 2.587 1.00 0.00 12 ILE A O 6
ATOM 3233 N N . GLY A 1 10 ? 11.527 8.474 1.362 1.00 0.00 13 GLY A N 6
ATOM 3234 C CA . GLY A 1 10 ? 10.398 9.077 0.679 1.00 0.00 13 GLY A CA 6
ATOM 3235 C C . GLY A 1 10 ? 9.757 8.105 -0.286 1.00 0.00 13 GLY A C 6
ATOM 3236 O O . GLY A 1 10 ? 8.533 8.065 -0.420 1.00 0.00 13 GLY A O 6
ATOM 3240 N N . LEU A 1 11 ? 10.595 7.295 -0.936 1.00 0.00 14 LEU A N 6
ATOM 3241 C CA . LEU A 1 11 ? 10.113 6.287 -1.880 1.00 0.00 14 LEU A CA 6
ATOM 3242 C C . LEU A 1 11 ? 9.200 5.293 -1.171 1.00 0.00 14 LEU A C 6
ATOM 3243 O O . LEU A 1 11 ? 8.200 4.843 -1.731 1.00 0.00 14 LEU A O 6
ATOM 3259 N N . LEU A 1 12 ? 9.542 4.974 0.074 1.00 0.00 15 LEU A N 6
ATOM 3260 C CA . LEU A 1 12 ? 8.738 4.050 0.873 1.00 0.00 15 LEU A CA 6
ATOM 3261 C C . LEU A 1 12 ? 7.622 4.792 1.606 1.00 0.00 15 LEU A C 6
ATOM 3262 O O . LEU A 1 12 ? 6.557 4.226 1.860 1.00 0.00 15 LEU A O 6
ATOM 3278 N N . GLN A 1 13 ? 7.854 6.069 1.914 1.00 0.00 16 GLN A N 6
ATOM 3279 C CA . GLN A 1 13 ? 6.860 6.889 2.578 1.00 0.00 16 GLN A CA 6
ATOM 3280 C C . GLN A 1 13 ? 5.678 7.093 1.643 1.00 0.00 16 GLN A C 6
ATOM 3281 O O . GLN A 1 13 ? 4.523 7.041 2.058 1.00 0.00 16 GLN A O 6
ATOM 3295 N N . ILE A 1 14 ? 5.984 7.299 0.363 1.00 0.00 17 ILE A N 6
ATOM 3296 C CA . ILE A 1 14 ? 4.951 7.489 -0.649 1.00 0.00 17 ILE A CA 6
ATOM 3297 C C . ILE A 1 14 ? 4.013 6.291 -0.714 1.00 0.00 17 ILE A C 6
ATOM 3298 O O . ILE A 1 14 ? 2.792 6.455 -0.810 1.00 0.00 17 ILE A O 6
ATOM 3314 N N . LEU A 1 15 ? 4.585 5.091 -0.634 1.00 0.00 18 LEU A N 6
ATOM 3315 C CA . LEU A 1 15 ? 3.792 3.865 -0.664 1.00 0.00 18 LEU A CA 6
ATOM 3316 C C . LEU A 1 15 ? 2.853 3.773 0.544 1.00 0.00 18 LEU A C 6
ATOM 3317 O O . LEU A 1 15 ? 1.984 2.904 0.589 1.00 0.00 18 LEU A O 6
ATOM 3333 N N . LEU A 1 16 ? 3.015 4.681 1.509 1.00 0.00 19 LEU A N 6
ATOM 3334 C CA . LEU A 1 16 ? 2.157 4.706 2.691 1.00 0.00 19 LEU A CA 6
ATOM 3335 C C . LEU A 1 16 ? 1.514 6.085 2.873 1.00 0.00 19 LEU A C 6
ATOM 3336 O O . LEU A 1 16 ? 0.690 6.277 3.766 1.00 0.00 19 LEU A O 6
ATOM 3352 N N . GLU A 1 17 ? 1.884 7.040 2.018 1.00 0.00 20 GLU A N 6
ATOM 3353 C CA . GLU A 1 17 ? 1.337 8.381 2.081 1.00 0.00 20 GLU A CA 6
ATOM 3354 C C . GLU A 1 17 ? 0.212 8.548 1.075 1.00 0.00 20 GLU A C 6
ATOM 3355 O O . GLU A 1 17 ? -0.912 8.899 1.441 1.00 0.00 20 GLU A O 6
ATOM 3367 N N . GLN A 1 18 ? 0.503 8.267 -0.192 1.00 0.00 21 GLN A N 6
ATOM 3368 C CA . GLN A 1 18 ? -0.513 8.372 -1.224 1.00 0.00 21 GLN A CA 6
ATOM 3369 C C . GLN A 1 18 ? -1.260 7.056 -1.388 1.00 0.00 21 GLN A C 6
ATOM 3370 O O . GLN A 1 18 ? -2.295 6.996 -2.050 1.00 0.00 21 GLN A O 6
ATOM 3384 N N . ALA A 1 19 ? -0.768 6.013 -0.727 1.00 0.00 22 ALA A N 6
ATOM 3385 C CA . ALA A 1 19 ? -1.435 4.719 -0.760 1.00 0.00 22 ALA A CA 6
ATOM 3386 C C . ALA A 1 19 ? -2.714 4.783 0.070 1.00 0.00 22 ALA A C 6
ATOM 3387 O O . ALA A 1 19 ? -3.636 4.007 -0.148 1.00 0.00 22 ALA A O 6
ATOM 3394 N N . ARG A 1 20 ? -2.772 5.742 1.003 1.00 0.00 23 ARG A N 6
ATOM 3395 C CA . ARG A 1 20 ? -3.956 5.939 1.845 1.00 0.00 23 ARG A CA 6
ATOM 3396 C C . ARG A 1 20 ? -5.218 5.893 0.997 1.00 0.00 23 ARG A C 6
ATOM 3397 O O . ARG A 1 20 ? -6.042 4.986 1.121 1.00 0.00 23 ARG A O 6
ATOM 3418 N N . ALA A 1 21 ? -5.338 6.876 0.119 1.00 0.00 24 ALA A N 6
ATOM 3419 C CA . ALA A 1 21 ? -6.479 6.973 -0.792 1.00 0.00 24 ALA A CA 6
ATOM 3420 C C . ALA A 1 21 ? -6.578 5.756 -1.705 1.00 0.00 24 ALA A C 6
ATOM 3421 O O . ALA A 1 21 ? -7.646 5.463 -2.248 1.00 0.00 24 ALA A O 6
ATOM 3428 N N . ARG A 1 22 ? -5.467 5.047 -1.861 1.00 0.00 25 ARG A N 6
ATOM 3429 C CA . ARG A 1 22 ? -5.424 3.853 -2.692 1.00 0.00 25 ARG A CA 6
ATOM 3430 C C . ARG A 1 22 ? -5.929 2.641 -1.920 1.00 0.00 25 ARG A C 6
ATOM 3431 O O . ARG A 1 22 ? -6.709 1.843 -2.435 1.00 0.00 25 ARG A O 6
ATOM 3452 N N . ALA A 1 23 ? -5.489 2.525 -0.680 1.00 0.00 26 ALA A N 6
ATOM 3453 C CA . ALA A 1 23 ? -5.899 1.432 0.184 1.00 0.00 26 ALA A CA 6
ATOM 3454 C C . ALA A 1 23 ? -7.287 1.680 0.771 1.00 0.00 26 ALA A C 6
ATOM 3455 O O . ALA A 1 23 ? -7.985 0.735 1.121 1.00 0.00 26 ALA A O 6
ATOM 3462 N N . ALA A 1 24 ? -7.699 2.948 0.868 1.00 0.00 27 ALA A N 6
ATOM 3463 C CA . ALA A 1 24 ? -9.012 3.269 1.407 1.00 0.00 27 ALA A CA 6
ATOM 3464 C C . ALA A 1 24 ? -10.118 2.668 0.549 1.00 0.00 27 ALA A C 6
ATOM 3465 O O . ALA A 1 24 ? -11.161 2.265 1.063 1.00 0.00 27 ALA A O 6
ATOM 3472 N N . ARG A 1 25 ? -9.872 2.577 -0.755 1.00 0.00 28 ARG A N 6
ATOM 3473 C CA . ARG A 1 25 ? -10.850 1.984 -1.668 1.00 0.00 28 ARG A CA 6
ATOM 3474 C C . ARG A 1 25 ? -10.686 0.463 -1.729 1.00 0.00 28 ARG A C 6
ATOM 3475 O O . ARG A 1 25 ? -11.557 -0.252 -2.236 1.00 0.00 28 ARG A O 6
ATOM 3496 N N . GLU A 1 26 ? -9.567 -0.026 -1.205 1.00 0.00 29 GLU A N 6
ATOM 3497 C CA . GLU A 1 26 ? -9.284 -1.454 -1.199 1.00 0.00 29 GLU A CA 6
ATOM 3498 C C . GLU A 1 26 ? -9.583 -2.070 0.161 1.00 0.00 29 GLU A C 6
ATOM 3499 O O . GLU A 1 26 ? -10.103 -3.180 0.247 1.00 0.00 29 GLU A O 6
ATOM 3511 N N . GLN A 1 27 ? -9.266 -1.333 1.217 1.00 0.00 30 GLN A N 6
ATOM 3512 C CA . GLN A 1 27 ? -9.507 -1.780 2.585 1.00 0.00 30 GLN A CA 6
ATOM 3513 C C . GLN A 1 27 ? -10.950 -2.242 2.764 1.00 0.00 30 GLN A C 6
ATOM 3514 O O . GLN A 1 27 ? -11.222 -3.226 3.456 1.00 0.00 30 GLN A O 6
ATOM 3528 N N . ALA A 1 28 ? -11.865 -1.533 2.112 1.00 0.00 31 ALA A N 6
ATOM 3529 C CA . ALA A 1 28 ? -13.286 -1.868 2.165 1.00 0.00 31 ALA A CA 6
ATOM 3530 C C . ALA A 1 28 ? -13.621 -2.964 1.156 1.00 0.00 31 ALA A C 6
ATOM 3531 O O . ALA A 1 28 ? -14.481 -3.815 1.397 1.00 0.00 31 ALA A O 6
ATOM 3538 N N . THR A 1 29 ? -12.914 -2.939 0.033 1.00 0.00 32 THR A N 6
ATOM 3539 C CA . THR A 1 29 ? -13.098 -3.921 -1.031 1.00 0.00 32 THR A CA 6
ATOM 3540 C C . THR A 1 29 ? -12.540 -5.274 -0.611 1.00 0.00 32 THR A C 6
ATOM 3541 O O . THR A 1 29 ? -13.226 -6.289 -0.704 1.00 0.00 32 THR A O 6
ATOM 3552 N N . THR A 1 30 ? -11.299 -5.282 -0.124 1.00 0.00 33 THR A N 6
ATOM 3553 C CA . THR A 1 30 ? -10.665 -6.522 0.330 1.00 0.00 33 THR A CA 6
ATOM 3554 C C . THR A 1 30 ? -11.477 -7.145 1.463 1.00 0.00 33 THR A C 6
ATOM 3555 O O . THR A 1 30 ? -11.696 -8.356 1.483 1.00 0.00 33 THR A O 6
ATOM 3566 N N . ASN A 1 31 ? -11.955 -6.301 2.383 1.00 0.00 34 ASN A N 6
ATOM 3567 C CA . ASN A 1 31 ? -12.774 -6.757 3.493 1.00 0.00 34 ASN A CA 6
ATOM 3568 C C . ASN A 1 31 ? -14.009 -7.482 2.954 1.00 0.00 34 ASN A C 6
ATOM 3569 O O . ASN A 1 31 ? -14.307 -8.610 3.353 1.00 0.00 34 ASN A O 6
ATOM 3580 N N . ALA A 1 32 ? -14.704 -6.835 2.016 1.00 0.00 35 ALA A N 6
ATOM 3581 C CA . ALA A 1 32 ? -15.881 -7.418 1.390 1.00 0.00 35 ALA A CA 6
ATOM 3582 C C . ALA A 1 32 ? -15.499 -8.617 0.528 1.00 0.00 35 ALA A C 6
ATOM 3583 O O . ALA A 1 32 ? -16.204 -9.615 0.506 1.00 0.00 35 ALA A O 6
ATOM 3590 N N . ARG A 1 33 ? -14.365 -8.521 -0.159 1.00 0.00 36 ARG A N 6
ATOM 3591 C CA . ARG A 1 33 ? -13.874 -9.603 -1.000 1.00 0.00 36 ARG A CA 6
ATOM 3592 C C . ARG A 1 33 ? -13.708 -10.886 -0.191 1.00 0.00 36 ARG A C 6
ATOM 3593 O O . ARG A 1 33 ? -13.910 -11.987 -0.693 1.00 0.00 36 ARG A O 6
ATOM 3614 N N . ILE A 1 34 ? -13.344 -10.735 1.072 1.00 0.00 37 ILE A N 6
ATOM 3615 C CA . ILE A 1 34 ? -13.168 -11.886 1.951 1.00 0.00 37 ILE A CA 6
ATOM 3616 C C . ILE A 1 34 ? -14.501 -12.601 2.187 1.00 0.00 37 ILE A C 6
ATOM 3617 O O . ILE A 1 34 ? -14.573 -13.831 2.128 1.00 0.00 37 ILE A O 6
ATOM 3633 N N . LEU A 1 35 ? -15.553 -11.826 2.438 1.00 0.00 38 LEU A N 6
ATOM 3634 C CA . LEU A 1 35 ? -16.887 -12.383 2.668 1.00 0.00 38 LEU A CA 6
ATOM 3635 C C . LEU A 1 35 ? -17.708 -12.461 1.368 1.00 0.00 38 LEU A C 6
ATOM 3636 O O . LEU A 1 35 ? -18.783 -13.064 1.344 1.00 0.00 38 LEU A O 6
ATOM 3652 N N . ALA A 1 36 ? -17.199 -11.845 0.294 1.00 0.00 39 ALA A N 6
ATOM 3653 C CA . ALA A 1 36 ? -17.878 -11.837 -0.996 1.00 0.00 39 ALA A CA 6
ATOM 3654 C C . ALA A 1 36 ? -16.890 -11.537 -2.128 1.00 0.00 39 ALA A C 6
ATOM 3655 O O . ALA A 1 36 ? -17.011 -10.540 -2.842 1.00 0.00 39 ALA A O 6
ATOM 3662 N N . ARG A 1 37 ? -15.890 -12.403 -2.252 1.00 0.00 40 ARG A N 6
ATOM 3663 C CA . ARG A 1 37 ? -14.839 -12.259 -3.261 1.00 0.00 40 ARG A CA 6
ATOM 3664 C C . ARG A 1 37 ? -15.397 -12.128 -4.679 1.00 0.00 40 ARG A C 6
ATOM 3665 O O . ARG A 1 37 ? -14.850 -11.384 -5.500 1.00 0.00 40 ARG A O 6
ATOM 3686 N N . VAL A 1 38 ? -16.476 -12.848 -4.957 1.00 0.00 41 VAL A N 6
ATOM 3687 C CA . VAL A 1 38 ? -17.113 -12.819 -6.275 1.00 0.00 41 VAL A CA 6
ATOM 3688 C C . VAL A 1 38 ? -18.632 -12.704 -6.147 1.00 0.00 41 VAL A C 6
ATOM 3689 O O . VAL A 1 38 ? -19.237 -11.960 -6.949 1.00 0.00 41 VAL A O 6
ATOM 3703 N N . ILE A 1 1 ? 14.697 -5.880 3.914 1.00 0.00 4 ILE A N 7
ATOM 3704 C CA . ILE A 1 1 ? 14.285 -6.980 2.996 1.00 0.00 4 ILE A CA 7
ATOM 3705 C C . ILE A 1 1 ? 15.380 -7.290 1.970 1.00 0.00 4 ILE A C 7
ATOM 3706 O O . ILE A 1 1 ? 15.965 -8.371 1.996 1.00 0.00 4 ILE A O 7
ATOM 3724 N N . VAL A 1 2 ? 15.654 -6.344 1.068 1.00 0.00 5 VAL A N 7
ATOM 3725 C CA . VAL A 1 2 ? 16.681 -6.538 0.043 1.00 0.00 5 VAL A CA 7
ATOM 3726 C C . VAL A 1 2 ? 18.050 -6.051 0.526 1.00 0.00 5 VAL A C 7
ATOM 3727 O O . VAL A 1 2 ? 18.938 -6.858 0.800 1.00 0.00 5 VAL A O 7
ATOM 3740 N N . LEU A 1 3 ? 18.217 -4.732 0.627 1.00 0.00 6 LEU A N 7
ATOM 3741 C CA . LEU A 1 3 ? 19.479 -4.151 1.074 1.00 0.00 6 LEU A CA 7
ATOM 3742 C C . LEU A 1 3 ? 19.264 -3.186 2.246 1.00 0.00 6 LEU A C 7
ATOM 3743 O O . LEU A 1 3 ? 19.413 -3.568 3.405 1.00 0.00 6 LEU A O 7
ATOM 3759 N N . SER A 1 4 ? 18.913 -1.936 1.933 1.00 0.00 7 SER A N 7
ATOM 3760 C CA . SER A 1 4 ? 18.680 -0.921 2.952 1.00 0.00 7 SER A CA 7
ATOM 3761 C C . SER A 1 4 ? 17.247 -0.403 2.890 1.00 0.00 7 SER A C 7
ATOM 3762 O O . SER A 1 4 ? 16.448 -0.654 3.790 1.00 0.00 7 SER A O 7
ATOM 3770 N N . LEU A 1 5 ? 16.946 0.340 1.823 1.00 0.00 8 LEU A N 7
ATOM 3771 C CA . LEU A 1 5 ? 15.619 0.928 1.624 1.00 0.00 8 LEU A CA 7
ATOM 3772 C C . LEU A 1 5 ? 15.365 2.078 2.608 1.00 0.00 8 LEU A C 7
ATOM 3773 O O . LEU A 1 5 ? 14.234 2.540 2.750 1.00 0.00 8 LEU A O 7
ATOM 3789 N N . ASP A 1 6 ? 16.430 2.550 3.267 1.00 0.00 9 ASP A N 7
ATOM 3790 C CA . ASP A 1 6 ? 16.320 3.656 4.216 1.00 0.00 9 ASP A CA 7
ATOM 3791 C C . ASP A 1 6 ? 16.463 4.994 3.494 1.00 0.00 9 ASP A C 7
ATOM 3792 O O . ASP A 1 6 ? 15.604 5.866 3.616 1.00 0.00 9 ASP A O 7
ATOM 3801 N N . VAL A 1 7 ? 17.548 5.141 2.726 1.00 0.00 10 VAL A N 7
ATOM 3802 C CA . VAL A 1 7 ? 17.793 6.368 1.966 1.00 0.00 10 VAL A CA 7
ATOM 3803 C C . VAL A 1 7 ? 16.516 6.834 1.256 1.00 0.00 10 VAL A C 7
ATOM 3804 O O . VAL A 1 7 ? 16.120 7.995 1.380 1.00 0.00 10 VAL A O 7
ATOM 3817 N N . PRO A 1 8 ? 15.829 5.929 0.518 1.00 0.00 11 PRO A N 7
ATOM 3818 C CA . PRO A 1 8 ? 14.589 6.264 -0.175 1.00 0.00 11 PRO A CA 7
ATOM 3819 C C . PRO A 1 8 ? 13.372 6.190 0.732 1.00 0.00 11 PRO A C 7
ATOM 3820 O O . PRO A 1 8 ? 12.337 5.621 0.369 1.00 0.00 11 PRO A O 7
ATOM 3831 N N . ILE A 1 9 ? 13.493 6.794 1.907 1.00 0.00 12 ILE A N 7
ATOM 3832 C CA . ILE A 1 9 ? 12.403 6.818 2.856 1.00 0.00 12 ILE A CA 7
ATOM 3833 C C . ILE A 1 9 ? 11.206 7.569 2.275 1.00 0.00 12 ILE A C 7
ATOM 3834 O O . ILE A 1 9 ? 10.059 7.294 2.622 1.00 0.00 12 ILE A O 7
ATOM 3850 N N . GLY A 1 10 ? 11.480 8.492 1.353 1.00 0.00 13 GLY A N 7
ATOM 3851 C CA . GLY A 1 10 ? 10.410 9.230 0.711 1.00 0.00 13 GLY A CA 7
ATOM 3852 C C . GLY A 1 10 ? 9.652 8.358 -0.262 1.00 0.00 13 GLY A C 7
ATOM 3853 O O . GLY A 1 10 ? 8.426 8.427 -0.345 1.00 0.00 13 GLY A O 7
ATOM 3857 N N . LEU A 1 11 ? 10.387 7.508 -0.978 1.00 0.00 14 LEU A N 7
ATOM 3858 C CA . LEU A 1 11 ? 9.784 6.587 -1.942 1.00 0.00 14 LEU A CA 7
ATOM 3859 C C . LEU A 1 11 ? 8.810 5.647 -1.236 1.00 0.00 14 LEU A C 7
ATOM 3860 O O . LEU A 1 11 ? 7.749 5.318 -1.767 1.00 0.00 14 LEU A O 7
ATOM 3876 N N . LEU A 1 12 ? 9.179 5.236 -0.026 1.00 0.00 15 LEU A N 7
ATOM 3877 C CA . LEU A 1 12 ? 8.334 4.346 0.771 1.00 0.00 15 LEU A CA 7
ATOM 3878 C C . LEU A 1 12 ? 7.288 5.136 1.560 1.00 0.00 15 LEU A C 7
ATOM 3879 O O . LEU A 1 12 ? 6.227 4.606 1.889 1.00 0.00 15 LEU A O 7
ATOM 3895 N N . GLN A 1 13 ? 7.574 6.413 1.831 1.00 0.00 16 GLN A N 7
ATOM 3896 C CA . GLN A 1 13 ? 6.640 7.270 2.541 1.00 0.00 16 GLN A CA 7
ATOM 3897 C C . GLN A 1 13 ? 5.425 7.519 1.658 1.00 0.00 16 GLN A C 7
ATOM 3898 O O . GLN A 1 13 ? 4.286 7.504 2.120 1.00 0.00 16 GLN A O 7
ATOM 3912 N N . ILE A 1 14 ? 5.682 7.716 0.366 1.00 0.00 17 ILE A N 7
ATOM 3913 C CA . ILE A 1 14 ? 4.611 7.940 -0.603 1.00 0.00 17 ILE A CA 7
ATOM 3914 C C . ILE A 1 14 ? 3.670 6.742 -0.655 1.00 0.00 17 ILE A C 7
ATOM 3915 O O . ILE A 1 14 ? 2.447 6.903 -0.748 1.00 0.00 17 ILE A O 7
ATOM 3931 N N . LEU A 1 15 ? 4.244 5.542 -0.557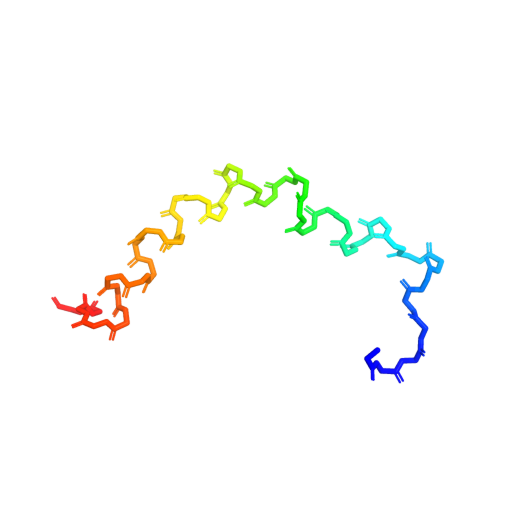 1.00 0.00 18 LEU A N 7
ATOM 3932 C CA . LEU A 1 15 ? 3.459 4.309 -0.562 1.00 0.00 18 LEU A CA 7
ATOM 3933 C C . LEU A 1 15 ? 2.503 4.251 0.635 1.00 0.00 18 LEU A C 7
ATOM 3934 O O . LEU A 1 15 ? 1.605 3.412 0.676 1.00 0.00 18 LEU A O 7
ATOM 3950 N N . LEU A 1 16 ? 2.681 5.162 1.596 1.00 0.00 19 LEU A N 7
ATOM 3951 C CA . LEU A 1 16 ? 1.810 5.225 2.768 1.00 0.00 19 LEU A CA 7
ATOM 3952 C C . LEU A 1 16 ? 1.219 6.630 2.931 1.00 0.00 19 LEU A C 7
ATOM 3953 O O . LEU A 1 16 ? 0.556 6.921 3.932 1.00 0.00 19 LEU A O 7
ATOM 3969 N N . GLU A 1 17 ? 1.454 7.492 1.938 1.00 0.00 20 GLU A N 7
ATOM 3970 C CA . GLU A 1 17 ? 0.946 8.852 1.947 1.00 0.00 20 GLU A CA 7
ATOM 3971 C C . GLU A 1 17 ? -0.133 9.011 0.885 1.00 0.00 20 GLU A C 7
ATOM 3972 O O . GLU A 1 17 ? -1.272 9.374 1.188 1.00 0.00 20 GLU A O 7
ATOM 3984 N N . GLN A 1 18 ? 0.221 8.702 -0.362 1.00 0.00 21 GLN A N 7
ATOM 3985 C CA . GLN A 1 18 ? -0.734 8.782 -1.460 1.00 0.00 21 GLN A CA 7
ATOM 3986 C C . GLN A 1 18 ? -1.535 7.491 -1.571 1.00 0.00 21 GLN A C 7
ATOM 3987 O O . GLN A 1 18 ? -2.550 7.430 -2.270 1.00 0.00 21 GLN A O 7
ATOM 4001 N N . ALA A 1 19 ? -1.097 6.478 -0.834 1.00 0.00 22 ALA A N 7
ATOM 4002 C CA . ALA A 1 19 ? -1.789 5.204 -0.799 1.00 0.00 22 ALA A CA 7
ATOM 4003 C C . ALA A 1 19 ? -2.956 5.275 0.184 1.00 0.00 22 ALA A C 7
ATOM 4004 O O . ALA A 1 19 ? -3.853 4.438 0.146 1.00 0.00 22 ALA A O 7
ATOM 4011 N N . ARG A 1 20 ? -2.953 6.296 1.051 1.00 0.00 23 ARG A N 7
ATOM 4012 C CA . ARG A 1 20 ? -4.030 6.481 2.026 1.00 0.00 23 ARG A CA 7
ATOM 4013 C C . ARG A 1 20 ? -5.389 6.460 1.330 1.00 0.00 23 ARG A C 7
ATOM 4014 O O . ARG A 1 20 ? -6.200 5.563 1.556 1.00 0.00 23 ARG A O 7
ATOM 4035 N N . ALA A 1 21 ? -5.621 7.446 0.464 1.00 0.00 24 ALA A N 7
ATOM 4036 C CA . ALA A 1 21 ? -6.874 7.536 -0.287 1.00 0.00 24 ALA A CA 7
ATOM 4037 C C . ALA A 1 21 ? -6.963 6.464 -1.376 1.00 0.00 24 ALA A C 7
ATOM 4038 O O . ALA A 1 21 ? -8.027 6.263 -1.972 1.00 0.00 24 ALA A O 7
ATOM 4045 N N . ARG A 1 22 ? -5.852 5.768 -1.627 1.00 0.00 25 ARG A N 7
ATOM 4046 C CA . ARG A 1 22 ? -5.812 4.713 -2.623 1.00 0.00 25 ARG A CA 7
ATOM 4047 C C . ARG A 1 22 ? -6.218 3.385 -1.997 1.00 0.00 25 ARG A C 7
ATOM 4048 O O . ARG A 1 22 ? -7.073 2.676 -2.517 1.00 0.00 25 ARG A O 7
ATOM 4069 N N . ALA A 1 23 ? -5.618 3.080 -0.858 1.00 0.00 26 ALA A N 7
ATOM 4070 C CA . ALA A 1 23 ? -5.929 1.862 -0.124 1.00 0.00 26 ALA A CA 7
ATOM 4071 C C . ALA A 1 23 ? -7.246 2.007 0.635 1.00 0.00 26 ALA A C 7
ATOM 4072 O O . ALA A 1 23 ? -7.862 1.013 1.009 1.00 0.00 26 ALA A O 7
ATOM 4079 N N . ALA A 1 24 ? -7.691 3.251 0.851 1.00 0.00 27 ALA A N 7
ATOM 4080 C CA . ALA A 1 24 ? -8.940 3.494 1.552 1.00 0.00 27 ALA A CA 7
ATOM 4081 C C . ALA A 1 24 ? -10.111 2.888 0.795 1.00 0.00 27 ALA A C 7
ATOM 4082 O O . ALA A 1 24 ? -11.049 2.371 1.400 1.00 0.00 27 ALA A O 7
ATOM 4089 N N . ARG A 1 25 ? -10.034 2.915 -0.533 1.00 0.00 28 ARG A N 7
ATOM 4090 C CA . ARG A 1 25 ? -11.090 2.322 -1.356 1.00 0.00 28 ARG A CA 7
ATOM 4091 C C . ARG A 1 25 ? -10.924 0.808 -1.441 1.00 0.00 28 ARG A C 7
ATOM 4092 O O . ARG A 1 25 ? -11.856 0.085 -1.795 1.00 0.00 28 ARG A O 7
ATOM 4113 N N . GLU A 1 26 ? -9.725 0.342 -1.123 1.00 0.00 29 GLU A N 7
ATOM 4114 C CA . GLU A 1 26 ? -9.411 -1.075 -1.174 1.00 0.00 29 GLU A CA 7
ATOM 4115 C C . GLU A 1 26 ? -9.595 -1.735 0.183 1.00 0.00 29 GLU A C 7
ATOM 4116 O O . GLU A 1 26 ? -10.093 -2.853 0.271 1.00 0.00 29 GLU A O 7
ATOM 4128 N N . GLN A 1 27 ? -9.206 -1.029 1.238 1.00 0.00 30 GLN A N 7
ATOM 4129 C CA . GLN A 1 27 ? -9.337 -1.530 2.603 1.00 0.00 30 GLN A CA 7
ATOM 4130 C C . GLN A 1 27 ? -10.763 -2.005 2.875 1.00 0.00 30 GLN A C 7
ATOM 4131 O O . GLN A 1 27 ? -10.977 -3.009 3.560 1.00 0.00 30 GLN A O 7
ATOM 4145 N N . ALA A 1 28 ? -11.729 -1.291 2.307 1.00 0.00 31 ALA A N 7
ATOM 4146 C CA . ALA A 1 28 ? -13.139 -1.644 2.456 1.00 0.00 31 ALA A CA 7
ATOM 4147 C C . ALA A 1 28 ? -13.531 -2.722 1.448 1.00 0.00 31 ALA A C 7
ATOM 4148 O O . ALA A 1 28 ? -14.333 -3.612 1.745 1.00 0.00 31 ALA A O 7
ATOM 4155 N N . THR A 1 29 ? -12.936 -2.642 0.263 1.00 0.00 32 THR A N 7
ATOM 4156 C CA . THR A 1 29 ? -13.189 -3.609 -0.804 1.00 0.00 32 THR A CA 7
ATOM 4157 C C . THR A 1 29 ? -12.552 -4.953 -0.463 1.00 0.00 32 THR A C 7
ATOM 4158 O O . THR A 1 29 ? -13.202 -5.990 -0.552 1.00 0.00 32 THR A O 7
ATOM 4169 N N . THR A 1 30 ? -11.285 -4.926 -0.053 1.00 0.00 33 THR A N 7
ATOM 4170 C CA . THR A 1 30 ? -10.565 -6.146 0.320 1.00 0.00 33 THR A CA 7
ATOM 4171 C C . THR A 1 30 ? -11.284 -6.866 1.457 1.00 0.00 33 THR A C 7
ATOM 4172 O O . THR A 1 30 ? -11.486 -8.079 1.400 1.00 0.00 33 THR A O 7
ATOM 4183 N N . ASN A 1 31 ? -11.702 -6.104 2.472 1.00 0.00 34 ASN A N 7
ATOM 4184 C CA . ASN A 1 31 ? -12.426 -6.655 3.603 1.00 0.00 34 ASN A CA 7
ATOM 4185 C C . ASN A 1 31 ? -13.606 -7.494 3.107 1.00 0.00 34 ASN A C 7
ATOM 4186 O O . ASN A 1 31 ? -13.775 -8.646 3.510 1.00 0.00 34 ASN A O 7
ATOM 4197 N N . ALA A 1 32 ? -14.395 -6.913 2.203 1.00 0.00 35 ALA A N 7
ATOM 4198 C CA . ALA A 1 32 ? -15.533 -7.601 1.616 1.00 0.00 35 ALA A CA 7
ATOM 4199 C C . ALA A 1 32 ? -15.076 -8.632 0.590 1.00 0.00 35 ALA A C 7
ATOM 4200 O O . ALA A 1 32 ? -15.655 -9.705 0.487 1.00 0.00 35 ALA A O 7
ATOM 4207 N N . ARG A 1 33 ? -14.020 -8.312 -0.151 1.00 0.00 36 ARG A N 7
ATOM 4208 C CA . ARG A 1 33 ? -13.479 -9.225 -1.146 1.00 0.00 36 ARG A CA 7
ATOM 4209 C C . ARG A 1 33 ? -13.018 -10.517 -0.483 1.00 0.00 36 ARG A C 7
ATOM 4210 O O . ARG A 1 33 ? -13.143 -11.592 -1.052 1.00 0.00 36 ARG A O 7
ATOM 4231 N N . ILE A 1 34 ? -12.501 -10.410 0.733 1.00 0.00 37 ILE A N 7
ATOM 4232 C CA . ILE A 1 34 ? -12.054 -11.591 1.465 1.00 0.00 37 ILE A CA 7
ATOM 4233 C C . ILE A 1 34 ? -13.219 -12.558 1.681 1.00 0.00 37 ILE A C 7
ATOM 4234 O O . ILE A 1 34 ? -13.084 -13.764 1.463 1.00 0.00 37 ILE A O 7
ATOM 4250 N N . LEU A 1 35 ? -14.365 -12.018 2.093 1.00 0.00 38 LEU A N 7
ATOM 4251 C CA . LEU A 1 35 ? -15.565 -12.827 2.320 1.00 0.00 38 LEU A CA 7
ATOM 4252 C C . LEU A 1 35 ? -16.416 -12.948 1.045 1.00 0.00 38 LEU A C 7
ATOM 4253 O O . LEU A 1 35 ? -17.320 -13.779 0.973 1.00 0.00 38 LEU A O 7
ATOM 4269 N N . ALA A 1 36 ? -16.122 -12.115 0.043 1.00 0.00 39 ALA A N 7
ATOM 4270 C CA . ALA A 1 36 ? -16.855 -12.125 -1.218 1.00 0.00 39 ALA A CA 7
ATOM 4271 C C . ALA A 1 36 ? -15.902 -11.960 -2.405 1.00 0.00 39 ALA A C 7
ATOM 4272 O O . ALA A 1 36 ? -16.086 -11.091 -3.263 1.00 0.00 39 ALA A O 7
ATOM 4279 N N . ARG A 1 37 ? -14.861 -12.787 -2.414 1.00 0.00 40 ARG A N 7
ATOM 4280 C CA . ARG A 1 37 ? -13.827 -12.758 -3.444 1.00 0.00 40 ARG A CA 7
ATOM 4281 C C . ARG A 1 37 ? -14.345 -13.120 -4.843 1.00 0.00 40 ARG A C 7
ATOM 4282 O O . ARG A 1 37 ? -13.695 -12.801 -5.843 1.00 0.00 40 ARG A O 7
ATOM 4303 N N . VAL A 1 38 ? -15.502 -13.775 -4.917 1.00 0.00 41 VAL A N 7
ATOM 4304 C CA . VAL A 1 38 ? -16.081 -14.157 -6.203 1.00 0.00 41 VAL A CA 7
ATOM 4305 C C . VAL A 1 38 ? -17.020 -13.060 -6.716 1.00 0.00 41 VAL A C 7
ATOM 4306 O O . VAL A 1 38 ? -18.215 -13.074 -6.355 1.00 0.00 41 VAL A O 7
ATOM 4320 N N . ILE A 1 1 ? 20.759 -1.988 1.208 1.00 0.00 4 ILE A N 8
ATOM 4321 C CA . ILE A 1 1 ? 20.185 -0.981 0.271 1.00 0.00 4 ILE A CA 8
ATOM 4322 C C . ILE A 1 1 ? 18.715 -1.276 -0.038 1.00 0.00 4 ILE A C 8
ATOM 4323 O O . ILE A 1 1 ? 17.839 -0.477 0.293 1.00 0.00 4 ILE A O 8
ATOM 4341 N N . VAL A 1 2 ? 18.450 -2.428 -0.662 1.00 0.00 5 VAL A N 8
ATOM 4342 C CA . VAL A 1 2 ? 17.081 -2.824 -1.008 1.00 0.00 5 VAL A CA 8
ATOM 4343 C C . VAL A 1 2 ? 16.247 -3.028 0.252 1.00 0.00 5 VAL A C 8
ATOM 4344 O O . VAL A 1 2 ? 15.232 -2.362 0.450 1.00 0.00 5 VAL A O 8
ATOM 4357 N N . LEU A 1 3 ? 16.700 -3.938 1.114 1.00 0.00 6 LEU A N 8
ATOM 4358 C CA . LEU A 1 3 ? 16.014 -4.211 2.374 1.00 0.00 6 LEU A CA 8
ATOM 4359 C C . LEU A 1 3 ? 16.077 -2.980 3.281 1.00 0.00 6 LEU A C 8
ATOM 4360 O O . LEU A 1 3 ? 15.111 -2.643 3.961 1.00 0.00 6 LEU A O 8
ATOM 4376 N N . SER A 1 4 ? 17.233 -2.312 3.262 1.00 0.00 7 SER A N 8
ATOM 4377 C CA . SER A 1 4 ? 17.464 -1.106 4.052 1.00 0.00 7 SER A CA 8
ATOM 4378 C C . SER A 1 4 ? 16.485 -0.001 3.664 1.00 0.00 7 SER A C 8
ATOM 4379 O O . SER A 1 4 ? 15.794 0.556 4.515 1.00 0.00 7 SER A O 8
ATOM 4387 N N . LEU A 1 5 ? 16.450 0.305 2.365 1.00 0.00 8 LEU A N 8
ATOM 4388 C CA . LEU A 1 5 ? 15.575 1.340 1.801 1.00 0.00 8 LEU A CA 8
ATOM 4389 C C . LEU A 1 5 ? 15.558 2.625 2.642 1.00 0.00 8 LEU A C 8
ATOM 4390 O O . LEU A 1 5 ? 14.537 3.312 2.722 1.00 0.00 8 LEU A O 8
ATOM 4406 N N . ASP A 1 6 ? 16.703 2.963 3.243 1.00 0.00 9 ASP A N 8
ATOM 4407 C CA . ASP A 1 6 ? 16.814 4.179 4.049 1.00 0.00 9 ASP A CA 8
ATOM 4408 C C . ASP A 1 6 ? 16.925 5.410 3.152 1.00 0.00 9 ASP A C 8
ATOM 4409 O O . ASP A 1 6 ? 16.100 6.321 3.236 1.00 0.00 9 ASP A O 8
ATOM 4418 N N . VAL A 1 7 ? 17.939 5.427 2.279 1.00 0.00 10 VAL A N 8
ATOM 4419 C CA . VAL A 1 7 ? 18.132 6.544 1.355 1.00 0.00 10 VAL A CA 8
ATOM 4420 C C . VAL A 1 7 ? 16.813 6.892 0.657 1.00 0.00 10 VAL A C 8
ATOM 4421 O O . VAL A 1 7 ? 16.374 8.043 0.687 1.00 0.00 10 VAL A O 8
ATOM 4434 N N . PRO A 1 8 ? 16.136 5.892 0.045 1.00 0.00 11 PRO A N 8
ATOM 4435 C CA . PRO A 1 8 ? 14.857 6.106 -0.620 1.00 0.00 11 PRO A CA 8
ATOM 4436 C C . PRO A 1 8 ? 13.684 6.019 0.340 1.00 0.00 11 PRO A C 8
ATOM 4437 O O . PRO A 1 8 ? 12.661 5.395 0.046 1.00 0.00 11 PRO A O 8
ATOM 4448 N N . ILE A 1 9 ? 13.830 6.673 1.481 1.00 0.00 12 ILE A N 8
ATOM 4449 C CA . ILE A 1 9 ? 12.786 6.694 2.480 1.00 0.00 12 ILE A CA 8
ATOM 4450 C C . ILE A 1 9 ? 11.509 7.307 1.904 1.00 0.00 12 ILE A C 8
ATOM 4451 O O . ILE A 1 9 ? 10.402 6.967 2.321 1.00 0.00 12 ILE A O 8
ATOM 4467 N N . GLY A 1 10 ? 11.672 8.186 0.914 1.00 0.00 13 GLY A N 8
ATOM 4468 C CA . GLY A 1 10 ? 10.523 8.799 0.273 1.00 0.00 13 GLY A CA 8
ATOM 4469 C C . GLY A 1 10 ? 9.722 7.785 -0.512 1.00 0.00 13 GLY A C 8
ATOM 4470 O O . GLY A 1 10 ? 8.494 7.862 -0.569 1.00 0.00 13 GLY A O 8
ATOM 4474 N N . LEU A 1 11 ? 10.423 6.809 -1.094 1.00 0.00 14 LEU A N 8
ATOM 4475 C CA . LEU A 1 11 ? 9.773 5.750 -1.861 1.00 0.00 14 LEU A CA 8
ATOM 4476 C C . LEU A 1 11 ? 8.833 4.953 -0.963 1.00 0.00 14 LEU A C 8
ATOM 4477 O O . LEU A 1 11 ? 7.754 4.532 -1.386 1.00 0.00 14 LEU A O 8
ATOM 4493 N N . LEU A 1 12 ? 9.240 4.779 0.292 1.00 0.00 15 LEU A N 8
ATOM 4494 C CA . LEU A 1 12 ? 8.423 4.060 1.265 1.00 0.00 15 LEU A CA 8
ATOM 4495 C C . LEU A 1 12 ? 7.396 4.998 1.896 1.00 0.00 15 LEU A C 8
ATOM 4496 O O . LEU A 1 12 ? 6.307 4.570 2.278 1.00 0.00 15 LEU A O 8
ATOM 4512 N N . GLN A 1 13 ? 7.733 6.287 1.964 1.00 0.00 16 GLN A N 8
ATOM 4513 C CA . GLN A 1 13 ? 6.826 7.282 2.502 1.00 0.00 16 GLN A CA 8
ATOM 4514 C C . GLN A 1 13 ? 5.647 7.445 1.552 1.00 0.00 16 GLN A C 8
ATOM 4515 O O . GLN A 1 13 ? 4.505 7.585 1.978 1.00 0.00 16 GLN A O 8
ATOM 4529 N N . ILE A 1 14 ? 5.936 7.403 0.251 1.00 0.00 17 ILE A N 8
ATOM 4530 C CA . ILE A 1 14 ? 4.897 7.531 -0.768 1.00 0.00 17 ILE A CA 8
ATOM 4531 C C . ILE A 1 14 ? 3.899 6.385 -0.687 1.00 0.00 17 ILE A C 8
ATOM 4532 O O . ILE A 1 14 ? 2.684 6.609 -0.724 1.00 0.00 17 ILE A O 8
ATOM 4548 N N . LEU A 1 15 ? 4.407 5.159 -0.545 1.00 0.00 18 LEU A N 8
ATOM 4549 C CA . LEU A 1 15 ? 3.536 3.994 -0.430 1.00 0.00 18 LEU A CA 8
ATOM 4550 C C . LEU A 1 15 ? 2.654 4.084 0.823 1.00 0.00 18 LEU A C 8
ATOM 4551 O O . LEU A 1 15 ? 1.716 3.303 0.982 1.00 0.00 18 LEU A O 8
ATOM 4567 N N . LEU A 1 16 ? 2.934 5.057 1.696 1.00 0.00 19 LEU A N 8
ATOM 4568 C CA . LEU A 1 16 ? 2.135 5.253 2.899 1.00 0.00 19 LEU A CA 8
ATOM 4569 C C . LEU A 1 16 ? 1.556 6.674 2.955 1.00 0.00 19 LEU A C 8
ATOM 4570 O O . LEU A 1 16 ? 0.900 7.043 3.932 1.00 0.00 19 LEU A O 8
ATOM 4586 N N . GLU A 1 17 ? 1.795 7.464 1.904 1.00 0.00 20 GLU A N 8
ATOM 4587 C CA . GLU A 1 17 ? 1.292 8.826 1.838 1.00 0.00 20 GLU A CA 8
ATOM 4588 C C . GLU A 1 17 ? 0.133 8.930 0.860 1.00 0.00 20 GLU A C 8
ATOM 4589 O O . GLU A 1 17 ? -0.962 9.362 1.224 1.00 0.00 20 GLU A O 8
ATOM 4601 N N . GLN A 1 18 ? 0.369 8.514 -0.382 1.00 0.00 21 GLN A N 8
ATOM 4602 C CA . GLN A 1 18 ? -0.675 8.557 -1.399 1.00 0.00 21 GLN A CA 8
ATOM 4603 C C . GLN A 1 18 ? -1.411 7.231 -1.497 1.00 0.00 21 GLN A C 8
ATOM 4604 O O . GLN A 1 18 ? -2.392 7.110 -2.234 1.00 0.00 21 GLN A O 8
ATOM 4618 N N . ALA A 1 19 ? -0.969 6.256 -0.716 1.00 0.00 22 ALA A N 8
ATOM 4619 C CA . ALA A 1 19 ? -1.626 4.962 -0.685 1.00 0.00 22 ALA A CA 8
ATOM 4620 C C . ALA A 1 19 ? -2.771 4.984 0.326 1.00 0.00 22 ALA A C 8
ATOM 4621 O O . ALA A 1 19 ? -3.665 4.144 0.279 1.00 0.00 22 ALA A O 8
ATOM 4628 N N . ARG A 1 20 ? -2.753 5.968 1.234 1.00 0.00 23 ARG A N 8
ATOM 4629 C CA . ARG A 1 20 ? -3.803 6.100 2.241 1.00 0.00 23 ARG A CA 8
ATOM 4630 C C . ARG A 1 20 ? -5.173 6.215 1.580 1.00 0.00 23 ARG A C 8
ATOM 4631 O O . ARG A 1 20 ? -6.022 5.341 1.744 1.00 0.00 23 ARG A O 8
ATOM 4652 N N . ALA A 1 21 ? -5.377 7.285 0.817 1.00 0.00 24 ALA A N 8
ATOM 4653 C CA . ALA A 1 21 ? -6.646 7.496 0.117 1.00 0.00 24 ALA A CA 8
ATOM 4654 C C . ALA A 1 21 ? -6.783 6.608 -1.125 1.00 0.00 24 ALA A C 8
ATOM 4655 O O . ALA A 1 21 ? -7.773 6.706 -1.856 1.00 0.00 24 ALA A O 8
ATOM 4662 N N . ARG A 1 22 ? -5.802 5.735 -1.357 1.00 0.00 25 ARG A N 8
ATOM 4663 C CA . ARG A 1 22 ? -5.836 4.821 -2.485 1.00 0.00 25 ARG A CA 8
ATOM 4664 C C . ARG A 1 22 ? -6.147 3.414 -1.990 1.00 0.00 25 ARG A C 8
ATOM 4665 O O . ARG A 1 22 ? -6.967 2.704 -2.569 1.00 0.00 25 ARG A O 8
ATOM 4686 N N . ALA A 1 23 ? -5.516 3.042 -0.886 1.00 0.00 26 ALA A N 8
ATOM 4687 C CA . ALA A 1 23 ? -5.743 1.751 -0.266 1.00 0.00 26 ALA A CA 8
ATOM 4688 C C . ALA A 1 23 ? -6.989 1.797 0.617 1.00 0.00 26 ALA A C 8
ATOM 4689 O O . ALA A 1 23 ? -7.545 0.757 0.953 1.00 0.00 26 ALA A O 8
ATOM 4696 N N . ALA A 1 24 ? -7.449 3.006 0.972 1.00 0.00 27 ALA A N 8
ATOM 4697 C CA . ALA A 1 24 ? -8.645 3.139 1.785 1.00 0.00 27 ALA A CA 8
ATOM 4698 C C . ALA A 1 24 ? -9.839 2.544 1.055 1.00 0.00 27 ALA A C 8
ATOM 4699 O O . ALA A 1 24 ? -10.692 1.895 1.660 1.00 0.00 27 ALA A O 8
ATOM 4706 N N . ARG A 1 25 ? -9.873 2.743 -0.260 1.00 0.00 28 ARG A N 8
ATOM 4707 C CA . ARG A 1 25 ? -10.949 2.190 -1.081 1.00 0.00 28 ARG A CA 8
ATOM 4708 C C . ARG A 1 25 ? -10.734 0.698 -1.341 1.00 0.00 28 ARG A C 8
ATOM 4709 O O . ARG A 1 25 ? -11.659 -0.023 -1.730 1.00 0.00 28 ARG A O 8
ATOM 4730 N N . GLU A 1 26 ? -9.508 0.246 -1.125 1.00 0.00 29 GLU A N 8
ATOM 4731 C CA . GLU A 1 26 ? -9.155 -1.147 -1.340 1.00 0.00 29 GLU A CA 8
ATOM 4732 C C . GLU A 1 26 ? -9.253 -1.945 -0.051 1.00 0.00 29 GLU A C 8
ATOM 4733 O O . GLU A 1 26 ? -9.735 -3.076 -0.047 1.00 0.00 29 GLU A O 8
ATOM 4745 N N . GLN A 1 27 ? -8.810 -1.340 1.043 1.00 0.00 30 GLN A N 8
ATOM 4746 C CA . GLN A 1 27 ? -8.852 -1.971 2.355 1.00 0.00 30 GLN A CA 8
ATOM 4747 C C . GLN A 1 27 ? -10.253 -2.494 2.663 1.00 0.00 30 GLN A C 8
ATOM 4748 O O . GLN A 1 27 ? -10.414 -3.562 3.256 1.00 0.00 30 GLN A O 8
ATOM 4762 N N . ALA A 1 28 ? -11.258 -1.741 2.227 1.00 0.00 31 ALA A N 8
ATOM 4763 C CA . ALA A 1 28 ? -12.653 -2.128 2.423 1.00 0.00 31 ALA A CA 8
ATOM 4764 C C . ALA A 1 28 ? -13.089 -3.113 1.344 1.00 0.00 31 ALA A C 8
ATOM 4765 O O . ALA A 1 28 ? -13.863 -4.039 1.600 1.00 0.00 31 ALA A O 8
ATOM 4772 N N . THR A 1 29 ? -12.557 -2.916 0.144 1.00 0.00 32 THR A N 8
ATOM 4773 C CA . THR A 1 29 ? -12.851 -3.783 -0.992 1.00 0.00 32 THR A CA 8
ATOM 4774 C C . THR A 1 29 ? -12.228 -5.156 -0.771 1.00 0.00 32 THR A C 8
ATOM 4775 O O . THR A 1 29 ? -12.903 -6.176 -0.881 1.00 0.00 32 THR A O 8
ATOM 4786 N N . THR A 1 30 ? -10.941 -5.170 -0.429 1.00 0.00 33 THR A N 8
ATOM 4787 C CA . THR A 1 30 ? -10.227 -6.422 -0.164 1.00 0.00 33 THR A CA 8
ATOM 4788 C C . THR A 1 30 ? -10.876 -7.170 0.999 1.00 0.00 33 THR A C 8
ATOM 4789 O O . THR A 1 30 ? -11.088 -8.381 0.923 1.00 0.00 33 THR A O 8
ATOM 4800 N N . ASN A 1 31 ? -11.225 -6.435 2.059 1.00 0.00 34 ASN A N 8
ATOM 4801 C CA . ASN A 1 31 ? -11.881 -7.020 3.216 1.00 0.00 34 ASN A CA 8
ATOM 4802 C C . ASN A 1 31 ? -13.163 -7.726 2.777 1.00 0.00 34 ASN A C 8
ATOM 4803 O O . ASN A 1 31 ? -13.356 -8.915 3.045 1.00 0.00 34 ASN A O 8
ATOM 4814 N N . ALA A 1 32 ? -14.022 -6.993 2.064 1.00 0.00 35 ALA A N 8
ATOM 4815 C CA . ALA A 1 32 ? -15.264 -7.554 1.552 1.00 0.00 35 ALA A CA 8
ATOM 4816 C C . ALA A 1 32 ? -14.979 -8.651 0.535 1.00 0.00 35 ALA A C 8
ATOM 4817 O O . ALA A 1 32 ? -15.643 -9.680 0.526 1.00 0.00 35 ALA A O 8
ATOM 4824 N N . ARG A 1 33 ? -13.971 -8.438 -0.303 1.00 0.00 36 ARG A N 8
ATOM 4825 C CA . ARG A 1 33 ? -13.584 -9.417 -1.302 1.00 0.00 36 ARG A CA 8
ATOM 4826 C C . ARG A 1 33 ? -13.189 -10.735 -0.640 1.00 0.00 36 ARG A C 8
ATOM 4827 O O . ARG A 1 33 ? -13.430 -11.808 -1.172 1.00 0.00 36 ARG A O 8
ATOM 4848 N N . ILE A 1 34 ? -12.589 -10.648 0.532 1.00 0.00 37 ILE A N 8
ATOM 4849 C CA . ILE A 1 34 ? -12.188 -11.849 1.263 1.00 0.00 37 ILE A CA 8
ATOM 4850 C C . ILE A 1 34 ? -13.413 -12.666 1.685 1.00 0.00 37 ILE A C 8
ATOM 4851 O O . ILE A 1 34 ? -13.414 -13.894 1.581 1.00 0.00 37 ILE A O 8
ATOM 4867 N N . LEU A 1 35 ? -14.456 -11.975 2.144 1.00 0.00 38 LEU A N 8
ATOM 4868 C CA . LEU A 1 35 ? -15.696 -12.637 2.561 1.00 0.00 38 LEU A CA 8
ATOM 4869 C C . LEU A 1 35 ? -16.688 -12.767 1.392 1.00 0.00 38 LEU A C 8
ATOM 4870 O O . LEU A 1 35 ? -17.662 -13.515 1.476 1.00 0.00 38 LEU A O 8
ATOM 4886 N N . ALA A 1 36 ? -16.430 -12.037 0.302 1.00 0.00 39 ALA A N 8
ATOM 4887 C CA . ALA A 1 36 ? -17.285 -12.064 -0.877 1.00 0.00 39 ALA A CA 8
ATOM 4888 C C . ALA A 1 36 ? -16.451 -11.836 -2.139 1.00 0.00 39 ALA A C 8
ATOM 4889 O O . ALA A 1 36 ? -16.677 -10.895 -2.903 1.00 0.00 39 ALA A O 8
ATOM 4896 N N . ARG A 1 37 ? -15.452 -12.693 -2.313 1.00 0.00 40 ARG A N 8
ATOM 4897 C CA . ARG A 1 37 ? -14.518 -12.610 -3.438 1.00 0.00 40 ARG A CA 8
ATOM 4898 C C . ARG A 1 37 ? -15.213 -12.477 -4.793 1.00 0.00 40 ARG A C 8
ATOM 4899 O O . ARG A 1 37 ? -14.678 -11.832 -5.700 1.00 0.00 40 ARG A O 8
ATOM 4920 N N . VAL A 1 38 ? -16.393 -13.069 -4.927 1.00 0.00 41 VAL A N 8
ATOM 4921 C CA . VAL A 1 38 ? -17.150 -12.996 -6.177 1.00 0.00 41 VAL A CA 8
ATOM 4922 C C . VAL A 1 38 ? -18.152 -11.833 -6.147 1.00 0.00 41 VAL A C 8
ATOM 4923 O O . VAL A 1 38 ? -17.879 -10.809 -6.815 1.00 0.00 41 VAL A O 8
ATOM 4937 N N . ILE A 1 1 ? 18.283 -2.282 -2.292 1.00 0.00 4 ILE A N 9
ATOM 4938 C CA . ILE A 1 1 ? 19.408 -1.989 -3.231 1.00 0.00 4 ILE A CA 9
ATOM 4939 C C . ILE A 1 1 ? 20.767 -2.142 -2.536 1.00 0.00 4 ILE A C 9
ATOM 4940 O O . ILE A 1 1 ? 21.469 -3.123 -2.762 1.00 0.00 4 ILE A O 9
ATOM 4958 N N . VAL A 1 2 ? 21.128 -1.174 -1.688 1.00 0.00 5 VAL A N 9
ATOM 4959 C CA . VAL A 1 2 ? 22.402 -1.224 -0.966 1.00 0.00 5 VAL A CA 9
ATOM 4960 C C . VAL A 1 2 ? 22.281 -2.081 0.297 1.00 0.00 5 VAL A C 9
ATOM 4961 O O . VAL A 1 2 ? 22.907 -3.135 0.402 1.00 0.00 5 VAL A O 9
ATOM 4974 N N . LEU A 1 3 ? 21.465 -1.624 1.247 1.00 0.00 6 LEU A N 9
ATOM 4975 C CA . LEU A 1 3 ? 21.252 -2.352 2.497 1.00 0.00 6 LEU A CA 9
ATOM 4976 C C . LEU A 1 3 ? 19.790 -2.787 2.627 1.00 0.00 6 LEU A C 9
ATOM 4977 O O . LEU A 1 3 ? 19.485 -3.978 2.604 1.00 0.00 6 LEU A O 9
ATOM 4993 N N . SER A 1 4 ? 18.888 -1.813 2.753 1.00 0.00 7 SER A N 9
ATOM 4994 C CA . SER A 1 4 ? 17.466 -2.094 2.874 1.00 0.00 7 SER A CA 9
ATOM 4995 C C . SER A 1 4 ? 16.637 -1.079 2.078 1.00 0.00 7 SER A C 9
ATOM 4996 O O . SER A 1 4 ? 16.278 -1.333 0.928 1.00 0.00 7 SER A O 9
ATOM 5004 N N . LEU A 1 5 ? 16.346 0.074 2.691 1.00 0.00 8 LEU A N 9
ATOM 5005 C CA . LEU A 1 5 ? 15.564 1.123 2.034 1.00 0.00 8 LEU A CA 9
ATOM 5006 C C . LEU A 1 5 ? 15.479 2.396 2.892 1.00 0.00 8 LEU A C 9
ATOM 5007 O O . LEU A 1 5 ? 14.460 3.087 2.883 1.00 0.00 8 LEU A O 9
ATOM 5023 N N . ASP A 1 6 ? 16.558 2.715 3.616 1.00 0.00 9 ASP A N 9
ATOM 5024 C CA . ASP A 1 6 ? 16.587 3.913 4.454 1.00 0.00 9 ASP A CA 9
ATOM 5025 C C . ASP A 1 6 ? 16.701 5.173 3.594 1.00 0.00 9 ASP A C 9
ATOM 5026 O O . ASP A 1 6 ? 15.865 6.071 3.685 1.00 0.00 9 ASP A O 9
ATOM 5035 N N . VAL A 1 7 ? 17.732 5.225 2.744 1.00 0.00 10 VAL A N 9
ATOM 5036 C CA . VAL A 1 7 ? 17.936 6.368 1.854 1.00 0.00 10 VAL A CA 9
ATOM 5037 C C . VAL A 1 7 ? 16.637 6.715 1.114 1.00 0.00 10 VAL A C 9
ATOM 5038 O O . VAL A 1 7 ? 16.175 7.856 1.163 1.00 0.00 10 VAL A O 9
ATOM 5051 N N . PRO A 1 8 ? 16.009 5.727 0.433 1.00 0.00 11 PRO A N 9
ATOM 5052 C CA . PRO A 1 8 ? 14.753 5.942 -0.283 1.00 0.00 11 PRO A CA 9
ATOM 5053 C C . PRO A 1 8 ? 13.535 5.829 0.621 1.00 0.00 11 PRO A C 9
ATOM 5054 O O . PRO A 1 8 ? 12.551 5.162 0.284 1.00 0.00 11 PRO A O 9
ATOM 5065 N N . ILE A 1 9 ? 13.598 6.503 1.758 1.00 0.00 12 ILE A N 9
ATOM 5066 C CA . ILE A 1 9 ? 12.498 6.496 2.698 1.00 0.00 12 ILE A CA 9
ATOM 5067 C C . ILE A 1 9 ? 11.262 7.151 2.081 1.00 0.00 12 ILE A C 9
ATOM 5068 O O . ILE A 1 9 ? 10.129 6.826 2.439 1.00 0.00 12 ILE A O 9
ATOM 5084 N N . GLY A 1 10 ? 11.488 8.047 1.119 1.00 0.00 13 GLY A N 9
ATOM 5085 C CA . GLY A 1 10 ? 10.382 8.699 0.442 1.00 0.00 13 GLY A CA 9
ATOM 5086 C C . GLY A 1 10 ? 9.625 7.725 -0.432 1.00 0.00 13 GLY A C 9
ATOM 5087 O O . GLY A 1 10 ? 8.397 7.775 -0.515 1.00 0.00 13 GLY A O 9
ATOM 5091 N N . LEU A 1 11 ? 10.367 6.814 -1.061 1.00 0.00 14 LEU A N 9
ATOM 5092 C CA . LEU A 1 11 ? 9.769 5.794 -1.920 1.00 0.00 14 LEU A CA 9
ATOM 5093 C C . LEU A 1 11 ? 8.815 4.918 -1.114 1.00 0.00 14 LEU A C 9
ATOM 5094 O O . LEU A 1 11 ? 7.765 4.507 -1.606 1.00 0.00 14 LEU A O 9
ATOM 5110 N N . LEU A 1 12 ? 9.185 4.656 0.137 1.00 0.00 15 LEU A N 9
ATOM 5111 C CA . LEU A 1 12 ? 8.358 3.846 1.027 1.00 0.00 15 LEU A CA 9
ATOM 5112 C C . LEU A 1 12 ? 7.300 4.705 1.718 1.00 0.00 15 LEU A C 9
ATOM 5113 O O . LEU A 1 12 ? 6.208 4.225 2.028 1.00 0.00 15 LEU A O 9
ATOM 5129 N N . GLN A 1 13 ? 7.616 5.985 1.926 1.00 0.00 16 GLN A N 9
ATOM 5130 C CA . GLN A 1 13 ? 6.682 6.909 2.541 1.00 0.00 16 GLN A CA 9
ATOM 5131 C C . GLN A 1 13 ? 5.495 7.104 1.612 1.00 0.00 16 GLN A C 9
ATOM 5132 O O . GLN A 1 13 ? 4.348 7.148 2.046 1.00 0.00 16 GLN A O 9
ATOM 5146 N N . ILE A 1 14 ? 5.785 7.191 0.315 1.00 0.00 17 ILE A N 9
ATOM 5147 C CA . ILE A 1 14 ? 4.742 7.357 -0.693 1.00 0.00 17 ILE A CA 9
ATOM 5148 C C . ILE A 1 14 ? 3.768 6.187 -0.675 1.00 0.00 17 ILE A C 9
ATOM 5149 O O . ILE A 1 14 ? 2.547 6.382 -0.739 1.00 0.00 17 ILE A O 9
ATOM 5165 N N . LEU A 1 15 ? 4.308 4.977 -0.560 1.00 0.00 18 LEU A N 9
ATOM 5166 C CA . LEU A 1 15 ? 3.482 3.774 -0.510 1.00 0.00 18 LEU A CA 9
ATOM 5167 C C . LEU A 1 15 ? 2.582 3.762 0.729 1.00 0.00 18 LEU A C 9
ATOM 5168 O O . LEU A 1 15 ? 1.691 2.920 0.843 1.00 0.00 18 LEU A O 9
ATOM 5184 N N . LEU A 1 16 ? 2.800 4.707 1.646 1.00 0.00 19 LEU A N 9
ATOM 5185 C CA . LEU A 1 16 ? 1.983 4.803 2.853 1.00 0.00 19 LEU A CA 9
ATOM 5186 C C . LEU A 1 16 ? 1.410 6.215 3.021 1.00 0.00 19 LEU A C 9
ATOM 5187 O O . LEU A 1 16 ? 0.707 6.493 3.995 1.00 0.00 19 LEU A O 9
ATOM 5203 N N . GLU A 1 17 ? 1.705 7.099 2.064 1.00 0.00 20 GLU A N 9
ATOM 5204 C CA . GLU A 1 17 ? 1.216 8.467 2.096 1.00 0.00 20 GLU A CA 9
ATOM 5205 C C . GLU A 1 17 ? 0.112 8.667 1.073 1.00 0.00 20 GLU A C 9
ATOM 5206 O O . GLU A 1 17 ? -0.995 9.091 1.416 1.00 0.00 20 GLU A O 9
ATOM 5218 N N . GLN A 1 18 ? 0.401 8.335 -0.182 1.00 0.00 21 GLN A N 9
ATOM 5219 C CA . GLN A 1 18 ? -0.594 8.466 -1.235 1.00 0.00 21 GLN A CA 9
ATOM 5220 C C . GLN A 1 18 ? -1.346 7.158 -1.441 1.00 0.00 21 GLN A C 9
ATOM 5221 O O . GLN A 1 18 ? -2.314 7.098 -2.197 1.00 0.00 21 GLN A O 9
ATOM 5235 N N . ALA A 1 19 ? -0.921 6.122 -0.723 1.00 0.00 22 ALA A N 9
ATOM 5236 C CA . ALA A 1 19 ? -1.583 4.827 -0.787 1.00 0.00 22 ALA A CA 9
ATOM 5237 C C . ALA A 1 19 ? -2.760 4.792 0.186 1.00 0.00 22 ALA A C 9
ATOM 5238 O O . ALA A 1 19 ? -3.626 3.931 0.084 1.00 0.00 22 ALA A O 9
ATOM 5245 N N . ARG A 1 20 ? -2.801 5.752 1.120 1.00 0.00 23 ARG A N 9
ATOM 5246 C CA . ARG A 1 20 ? -3.892 5.834 2.089 1.00 0.00 23 ARG A CA 9
ATOM 5247 C C . ARG A 1 20 ? -5.233 5.911 1.365 1.00 0.00 23 ARG A C 9
ATOM 5248 O O . ARG A 1 20 ? -6.062 5.011 1.475 1.00 0.00 23 ARG A O 9
ATOM 5269 N N . ALA A 1 21 ? -5.425 6.984 0.598 1.00 0.00 24 ALA A N 9
ATOM 5270 C CA . ALA A 1 21 ? -6.653 7.173 -0.175 1.00 0.00 24 ALA A CA 9
ATOM 5271 C C . ALA A 1 21 ? -6.809 6.105 -1.255 1.00 0.00 24 ALA A C 9
ATOM 5272 O O . ALA A 1 21 ? -7.901 5.914 -1.800 1.00 0.00 24 ALA A O 9
ATOM 5279 N N . ARG A 1 22 ? -5.721 5.403 -1.546 1.00 0.00 25 ARG A N 9
ATOM 5280 C CA . ARG A 1 22 ? -5.723 4.349 -2.531 1.00 0.00 25 ARG A CA 9
ATOM 5281 C C . ARG A 1 22 ? -6.156 3.034 -1.895 1.00 0.00 25 ARG A C 9
ATOM 5282 O O . ARG A 1 22 ? -7.037 2.347 -2.404 1.00 0.00 25 ARG A O 9
ATOM 5303 N N . ALA A 1 23 ? -5.551 2.713 -0.762 1.00 0.00 26 ALA A N 9
ATOM 5304 C CA . ALA A 1 23 ? -5.882 1.504 -0.026 1.00 0.00 26 ALA A CA 9
ATOM 5305 C C . ALA A 1 23 ? -7.182 1.675 0.757 1.00 0.00 26 ALA A C 9
ATOM 5306 O O . ALA A 1 23 ? -7.805 0.687 1.145 1.00 0.00 26 ALA A O 9
ATOM 5313 N N . ALA A 1 24 ? -7.610 2.923 0.977 1.00 0.00 27 ALA A N 9
ATOM 5314 C CA . ALA A 1 24 ? -8.847 3.172 1.696 1.00 0.00 27 ALA A CA 9
ATOM 5315 C C . ALA A 1 24 ? -10.025 2.588 0.936 1.00 0.00 27 ALA A C 9
ATOM 5316 O O . ALA A 1 24 ? -10.950 2.039 1.538 1.00 0.00 27 ALA A O 9
ATOM 5323 N N . ARG A 1 25 ? -9.965 2.659 -0.391 1.00 0.00 28 ARG A N 9
ATOM 5324 C CA . ARG A 1 25 ? -11.019 2.081 -1.215 1.00 0.00 28 ARG A CA 9
ATOM 5325 C C . ARG A 1 25 ? -10.802 0.578 -1.346 1.00 0.00 28 ARG A C 9
ATOM 5326 O O . ARG A 1 25 ? -11.726 -0.174 -1.660 1.00 0.00 28 ARG A O 9
ATOM 5347 N N . GLU A 1 26 ? -9.572 0.153 -1.082 1.00 0.00 29 GLU A N 9
ATOM 5348 C CA . GLU A 1 26 ? -9.206 -1.246 -1.149 1.00 0.00 29 GLU A CA 9
ATOM 5349 C C . GLU A 1 26 ? -9.606 -1.948 0.132 1.00 0.00 29 GLU A C 9
ATOM 5350 O O . GLU A 1 26 ? -10.236 -3.001 0.104 1.00 0.00 29 GLU A O 9
ATOM 5362 N N . GLN A 1 27 ? -9.247 -1.332 1.250 1.00 0.00 30 GLN A N 9
ATOM 5363 C CA . GLN A 1 27 ? -9.564 -1.851 2.573 1.00 0.00 30 GLN A CA 9
ATOM 5364 C C . GLN A 1 27 ? -11.043 -2.206 2.683 1.00 0.00 30 GLN A C 9
ATOM 5365 O O . GLN A 1 27 ? -11.411 -3.177 3.346 1.00 0.00 30 GLN A O 9
ATOM 5379 N N . ALA A 1 28 ? -11.880 -1.419 2.013 1.00 0.00 31 ALA A N 9
ATOM 5380 C CA . ALA A 1 28 ? -13.322 -1.651 2.017 1.00 0.00 31 ALA A CA 9
ATOM 5381 C C . ALA A 1 28 ? -13.717 -2.670 0.952 1.00 0.00 31 ALA A C 9
ATOM 5382 O O . ALA A 1 28 ? -14.594 -3.509 1.170 1.00 0.00 31 ALA A O 9
ATOM 5389 N N . THR A 1 29 ? -13.049 -2.597 -0.190 1.00 0.00 32 THR A N 9
ATOM 5390 C CA . THR A 1 29 ? -13.304 -3.513 -1.303 1.00 0.00 32 THR A CA 9
ATOM 5391 C C . THR A 1 29 ? -12.785 -4.911 -0.982 1.00 0.00 32 THR A C 9
ATOM 5392 O O . THR A 1 29 ? -13.492 -5.903 -1.164 1.00 0.00 32 THR A O 9
ATOM 5403 N N . THR A 1 30 ? -11.548 -4.984 -0.492 1.00 0.00 33 THR A N 9
ATOM 5404 C CA . THR A 1 30 ? -10.941 -6.266 -0.136 1.00 0.00 33 THR A CA 9
ATOM 5405 C C . THR A 1 30 ? -11.726 -6.945 0.980 1.00 0.00 33 THR A C 9
ATOM 5406 O O . THR A 1 30 ? -11.985 -8.144 0.916 1.00 0.00 33 THR A O 9
ATOM 5417 N N . ASN A 1 31 ? -12.130 -6.170 1.989 1.00 0.00 34 ASN A N 9
ATOM 5418 C CA . ASN A 1 31 ? -12.907 -6.706 3.095 1.00 0.00 34 ASN A CA 9
ATOM 5419 C C . ASN A 1 31 ? -14.155 -7.398 2.554 1.00 0.00 34 ASN A C 9
ATOM 5420 O O . ASN A 1 31 ? -14.441 -8.548 2.896 1.00 0.00 34 ASN A O 9
ATOM 5431 N N . ALA A 1 32 ? -14.874 -6.697 1.674 1.00 0.00 35 ALA A N 9
ATOM 5432 C CA . ALA A 1 32 ? -16.066 -7.248 1.053 1.00 0.00 35 ALA A CA 9
ATOM 5433 C C . ALA A 1 32 ? -15.703 -8.411 0.140 1.00 0.00 35 ALA A C 9
ATOM 5434 O O . ALA A 1 32 ? -16.377 -9.432 0.133 1.00 0.00 35 ALA A O 9
ATOM 5441 N N . ARG A 1 33 ? -14.618 -8.259 -0.610 1.00 0.00 36 ARG A N 9
ATOM 5442 C CA . ARG A 1 33 ? -14.146 -9.301 -1.504 1.00 0.00 36 ARG A CA 9
ATOM 5443 C C . ARG A 1 33 ? -13.757 -10.553 -0.722 1.00 0.00 36 ARG A C 9
ATOM 5444 O O . ARG A 1 33 ? -13.937 -11.675 -1.191 1.00 0.00 36 ARG A O 9
ATOM 5465 N N . ILE A 1 34 ? -13.228 -10.350 0.477 1.00 0.00 37 ILE A N 9
ATOM 5466 C CA . ILE A 1 34 ? -12.827 -11.463 1.332 1.00 0.00 37 ILE A CA 9
ATOM 5467 C C . ILE A 1 34 ? -14.055 -12.210 1.851 1.00 0.00 37 ILE A C 9
ATOM 5468 O O . ILE A 1 34 ? -14.067 -13.440 1.906 1.00 0.00 37 ILE A O 9
ATOM 5484 N N . LEU A 1 35 ? -15.086 -11.455 2.220 1.00 0.00 38 LEU A N 9
ATOM 5485 C CA . LEU A 1 35 ? -16.328 -12.041 2.724 1.00 0.00 38 LEU A CA 9
ATOM 5486 C C . LEU A 1 35 ? -17.333 -12.319 1.593 1.00 0.00 38 LEU A C 9
ATOM 5487 O O . LEU A 1 35 ? -18.343 -12.987 1.817 1.00 0.00 38 LEU A O 9
ATOM 5503 N N . ALA A 1 36 ? -17.061 -11.805 0.387 1.00 0.00 39 ALA A N 9
ATOM 5504 C CA . ALA A 1 36 ? -17.950 -12.003 -0.750 1.00 0.00 39 ALA A CA 9
ATOM 5505 C C . ALA A 1 36 ? -17.188 -11.878 -2.071 1.00 0.00 39 ALA A C 9
ATOM 5506 O O . ALA A 1 36 ? -17.515 -11.050 -2.923 1.00 0.00 39 ALA A O 9
ATOM 5513 N N . ARG A 1 37 ? -16.154 -12.703 -2.218 1.00 0.00 40 ARG A N 9
ATOM 5514 C CA . ARG A 1 37 ? -15.310 -12.709 -3.416 1.00 0.00 40 ARG A CA 9
ATOM 5515 C C . ARG A 1 37 ? -16.139 -12.714 -4.700 1.00 0.00 40 ARG A C 9
ATOM 5516 O O . ARG A 1 37 ? -15.802 -12.036 -5.672 1.00 0.00 40 ARG A O 9
ATOM 5537 N N . VAL A 1 38 ? -17.216 -13.486 -4.688 1.00 0.00 41 VAL A N 9
ATOM 5538 C CA . VAL A 1 38 ? -18.109 -13.596 -5.840 1.00 0.00 41 VAL A CA 9
ATOM 5539 C C . VAL A 1 38 ? -19.557 -13.304 -5.443 1.00 0.00 41 VAL A C 9
ATOM 5540 O O . VAL A 1 38 ? -20.276 -12.681 -6.251 1.00 0.00 41 VAL A O 9
ATOM 5554 N N . ILE A 1 1 ? 20.037 1.225 0.698 1.00 0.00 4 ILE A N 10
ATOM 5555 C CA . ILE A 1 1 ? 20.365 0.996 -0.738 1.00 0.00 4 ILE A CA 10
ATOM 5556 C C . ILE A 1 1 ? 19.277 0.174 -1.438 1.00 0.00 4 ILE A C 10
ATOM 5557 O O . ILE A 1 1 ? 18.558 0.696 -2.288 1.00 0.00 4 ILE A O 10
ATOM 5575 N N . VAL A 1 2 ? 19.158 -1.109 -1.080 1.00 0.00 5 VAL A N 10
ATOM 5576 C CA . VAL A 1 2 ? 18.154 -1.986 -1.690 1.00 0.00 5 VAL A CA 10
ATOM 5577 C C . VAL A 1 2 ? 17.146 -2.503 -0.657 1.00 0.00 5 VAL A C 10
ATOM 5578 O O . VAL A 1 2 ? 16.001 -2.054 -0.622 1.00 0.00 5 VAL A O 10
ATOM 5591 N N . LEU A 1 3 ? 17.577 -3.455 0.177 1.00 0.00 6 LEU A N 10
ATOM 5592 C CA . LEU A 1 3 ? 16.709 -4.041 1.200 1.00 0.00 6 LEU A CA 10
ATOM 5593 C C . LEU A 1 3 ? 16.414 -3.051 2.331 1.00 0.00 6 LEU A C 10
ATOM 5594 O O . LEU A 1 3 ? 15.258 -2.840 2.691 1.00 0.00 6 LEU A O 10
ATOM 5610 N N . SER A 1 4 ? 17.468 -2.452 2.890 1.00 0.00 7 SER A N 10
ATOM 5611 C CA . SER A 1 4 ? 17.324 -1.491 3.983 1.00 0.00 7 SER A CA 10
ATOM 5612 C C . SER A 1 4 ? 16.439 -0.302 3.590 1.00 0.00 7 SER A C 10
ATOM 5613 O O . SER A 1 4 ? 15.739 0.253 4.434 1.00 0.00 7 SER A O 10
ATOM 5621 N N . LEU A 1 5 ? 16.480 0.078 2.303 1.00 0.00 8 LEU A N 10
ATOM 5622 C CA . LEU A 1 5 ? 15.685 1.199 1.773 1.00 0.00 8 LEU A CA 10
ATOM 5623 C C . LEU A 1 5 ? 15.627 2.396 2.739 1.00 0.00 8 LEU A C 10
ATOM 5624 O O . LEU A 1 5 ? 14.608 3.086 2.827 1.00 0.00 8 LEU A O 10
ATOM 5640 N N . ASP A 1 6 ? 16.735 2.652 3.444 1.00 0.00 9 ASP A N 10
ATOM 5641 C CA . ASP A 1 6 ? 16.807 3.773 4.382 1.00 0.00 9 ASP A CA 10
ATOM 5642 C C . ASP A 1 6 ? 16.890 5.105 3.634 1.00 0.00 9 ASP A C 10
ATOM 5643 O O . ASP A 1 6 ? 16.021 5.962 3.784 1.00 0.00 9 ASP A O 10
ATOM 5652 N N . VAL A 1 7 ? 17.938 5.269 2.818 1.00 0.00 10 VAL A N 10
ATOM 5653 C CA . VAL A 1 7 ? 18.118 6.495 2.039 1.00 0.00 10 VAL A CA 10
ATOM 5654 C C . VAL A 1 7 ? 16.821 6.869 1.312 1.00 0.00 10 VAL A C 10
ATOM 5655 O O . VAL A 1 7 ? 16.323 7.988 1.459 1.00 0.00 10 VAL A O 10
ATOM 5668 N N . PRO A 1 8 ? 16.230 5.930 0.535 1.00 0.00 11 PRO A N 10
ATOM 5669 C CA . PRO A 1 8 ? 14.979 6.177 -0.178 1.00 0.00 11 PRO A CA 10
ATOM 5670 C C . PRO A 1 8 ? 13.757 5.981 0.702 1.00 0.00 11 PRO A C 10
ATOM 5671 O O . PRO A 1 8 ? 12.778 5.343 0.303 1.00 0.00 11 PRO A O 10
ATOM 5682 N N . ILE A 1 9 ? 13.808 6.560 1.891 1.00 0.00 12 ILE A N 10
ATOM 5683 C CA . ILE A 1 9 ? 12.704 6.475 2.819 1.00 0.00 12 ILE A CA 10
ATOM 5684 C C . ILE A 1 9 ? 11.466 7.156 2.235 1.00 0.00 12 ILE A C 10
ATOM 5685 O O . ILE A 1 9 ? 10.334 6.786 2.549 1.00 0.00 12 ILE A O 10
ATOM 5701 N N . GLY A 1 10 ? 11.690 8.129 1.351 1.00 0.00 13 GLY A N 10
ATOM 5702 C CA . GLY A 1 10 ? 10.583 8.815 0.711 1.00 0.00 13 GLY A CA 10
ATOM 5703 C C . GLY A 1 10 ? 9.832 7.897 -0.225 1.00 0.00 13 GLY A C 10
ATOM 5704 O O . GLY A 1 10 ? 8.606 7.957 -0.314 1.00 0.00 13 GLY A O 10
ATOM 5708 N N . LEU A 1 11 ? 10.575 7.022 -0.905 1.00 0.00 14 LEU A N 10
ATOM 5709 C CA . LEU A 1 11 ? 9.976 6.057 -1.827 1.00 0.00 14 LEU A CA 10
ATOM 5710 C C . LEU A 1 11 ? 9.014 5.136 -1.079 1.00 0.00 14 LEU A C 10
ATOM 5711 O O . LEU A 1 11 ? 7.966 4.752 -1.603 1.00 0.00 14 LEU A O 10
ATOM 5727 N N . LEU A 1 12 ? 9.372 4.806 0.159 1.00 0.00 15 LEU A N 10
ATOM 5728 C CA . LEU A 1 12 ? 8.537 3.949 0.998 1.00 0.00 15 LEU A CA 10
ATOM 5729 C C . LEU A 1 12 ? 7.468 4.771 1.720 1.00 0.00 15 LEU A C 10
ATOM 5730 O O . LEU A 1 12 ? 6.388 4.263 2.025 1.00 0.00 15 LEU A O 10
ATOM 5746 N N . GLN A 1 13 ? 7.759 6.052 1.960 1.00 0.00 16 GLN A N 10
ATOM 5747 C CA . GLN A 1 13 ? 6.814 6.945 2.607 1.00 0.00 16 GLN A CA 10
ATOM 5748 C C . GLN A 1 13 ? 5.611 7.138 1.697 1.00 0.00 16 GLN A C 10
ATOM 5749 O O . GLN A 1 13 ? 4.466 7.148 2.150 1.00 0.00 16 GLN A O 10
ATOM 5763 N N . ILE A 1 14 ? 5.886 7.256 0.397 1.00 0.00 17 ILE A N 10
ATOM 5764 C CA . ILE A 1 14 ? 4.828 7.416 -0.600 1.00 0.00 17 ILE A CA 10
ATOM 5765 C C . ILE A 1 14 ? 3.809 6.287 -0.483 1.00 0.00 17 ILE A C 10
ATOM 5766 O O . ILE A 1 14 ? 2.597 6.516 -0.588 1.00 0.00 17 ILE A O 10
ATOM 5782 N N . LEU A 1 15 ? 4.305 5.074 -0.229 1.00 0.00 18 LEU A N 10
ATOM 5783 C CA . LEU A 1 15 ? 3.441 3.909 -0.060 1.00 0.00 18 LEU A CA 10
ATOM 5784 C C . LEU A 1 15 ? 2.497 4.081 1.137 1.00 0.00 18 LEU A C 10
ATOM 5785 O O . LEU A 1 15 ? 1.556 3.306 1.306 1.00 0.00 18 LEU A O 10
ATOM 5801 N N . LEU A 1 16 ? 2.742 5.105 1.955 1.00 0.00 19 LEU A N 10
ATOM 5802 C CA . LEU A 1 16 ? 1.899 5.387 3.114 1.00 0.00 19 LEU A CA 10
ATOM 5803 C C . LEU A 1 16 ? 1.370 6.824 3.069 1.00 0.00 19 LEU A C 10
ATOM 5804 O O . LEU A 1 16 ? 0.706 7.278 4.004 1.00 0.00 19 LEU A O 10
ATOM 5820 N N . GLU A 1 17 ? 1.669 7.533 1.976 1.00 0.00 20 GLU A N 10
ATOM 5821 C CA . GLU A 1 17 ? 1.230 8.906 1.800 1.00 0.00 20 GLU A CA 10
ATOM 5822 C C . GLU A 1 17 ? 0.148 8.994 0.738 1.00 0.00 20 GLU A C 10
ATOM 5823 O O . GLU A 1 17 ? -0.951 9.488 0.998 1.00 0.00 20 GLU A O 10
ATOM 5835 N N . GLN A 1 18 ? 0.452 8.494 -0.456 1.00 0.00 21 GLN A N 10
ATOM 5836 C CA . GLN A 1 18 ? -0.515 8.510 -1.546 1.00 0.00 21 GLN A CA 10
ATOM 5837 C C . GLN A 1 18 ? -1.293 7.202 -1.611 1.00 0.00 21 GLN A C 10
ATOM 5838 O O . GLN A 1 18 ? -2.236 7.066 -2.393 1.00 0.00 21 GLN A O 10
ATOM 5852 N N . ALA A 1 19 ? -0.920 6.260 -0.752 1.00 0.00 22 ALA A N 10
ATOM 5853 C CA . ALA A 1 19 ? -1.611 4.984 -0.680 1.00 0.00 22 ALA A CA 10
ATOM 5854 C C . ALA A 1 19 ? -2.798 5.082 0.276 1.00 0.00 22 ALA A C 10
ATOM 5855 O O . ALA A 1 19 ? -3.681 4.228 0.261 1.00 0.00 22 ALA A O 10
ATOM 5862 N N . ARG A 1 20 ? -2.829 6.141 1.092 1.00 0.00 23 ARG A N 10
ATOM 5863 C CA . ARG A 1 20 ? -3.926 6.349 2.039 1.00 0.00 23 ARG A CA 10
ATOM 5864 C C . ARG A 1 20 ? -5.271 6.292 1.314 1.00 0.00 23 ARG A C 10
ATOM 5865 O O . ARG A 1 20 ? -6.077 5.393 1.549 1.00 0.00 23 ARG A O 10
ATOM 5886 N N . ALA A 1 21 ? -5.496 7.248 0.416 1.00 0.00 24 ALA A N 10
ATOM 5887 C CA . ALA A 1 21 ? -6.734 7.299 -0.361 1.00 0.00 24 ALA A CA 10
ATOM 5888 C C . ALA A 1 21 ? -6.779 6.208 -1.437 1.00 0.00 24 ALA A C 10
ATOM 5889 O O . ALA A 1 21 ? -7.821 5.988 -2.061 1.00 0.00 24 ALA A O 10
ATOM 5896 N N . ARG A 1 22 ? -5.652 5.522 -1.646 1.00 0.00 25 ARG A N 10
ATOM 5897 C CA . ARG A 1 22 ? -5.569 4.454 -2.628 1.00 0.00 25 ARG A CA 10
ATOM 5898 C C . ARG A 1 22 ? -5.968 3.125 -1.998 1.00 0.00 25 ARG A C 10
ATOM 5899 O O . ARG A 1 22 ? -6.756 2.372 -2.560 1.00 0.00 25 ARG A O 10
ATOM 5920 N N . ALA A 1 23 ? -5.435 2.866 -0.816 1.00 0.00 26 ALA A N 10
ATOM 5921 C CA . ALA A 1 23 ? -5.743 1.650 -0.077 1.00 0.00 26 ALA A CA 10
ATOM 5922 C C . ALA A 1 23 ? -7.098 1.769 0.619 1.00 0.00 26 ALA A C 10
ATOM 5923 O O . ALA A 1 23 ? -7.725 0.760 0.937 1.00 0.00 26 ALA A O 10
ATOM 5930 N N . ALA A 1 24 ? -7.560 3.004 0.841 1.00 0.00 27 ALA A N 10
ATOM 5931 C CA . ALA A 1 24 ? -8.845 3.226 1.485 1.00 0.00 27 ALA A CA 10
ATOM 5932 C C . ALA A 1 24 ? -9.979 2.640 0.655 1.00 0.00 27 ALA A C 10
ATOM 5933 O O . ALA A 1 24 ? -10.959 2.136 1.201 1.00 0.00 27 ALA A O 10
ATOM 5940 N N . ARG A 1 25 ? -9.826 2.673 -0.665 1.00 0.00 28 ARG A N 10
ATOM 5941 C CA . ARG A 1 25 ? -10.838 2.104 -1.554 1.00 0.00 28 ARG A CA 10
ATOM 5942 C C . ARG A 1 25 ? -10.664 0.595 -1.675 1.00 0.00 28 ARG A C 10
ATOM 5943 O O . ARG A 1 25 ? -11.574 -0.118 -2.104 1.00 0.00 28 ARG A O 10
ATOM 5964 N N . GLU A 1 26 ? -9.486 0.117 -1.301 1.00 0.00 29 GLU A N 10
ATOM 5965 C CA . GLU A 1 26 ? -9.177 -1.299 -1.377 1.00 0.00 29 GLU A CA 10
ATOM 5966 C C . GLU A 1 26 ? -9.425 -1.990 -0.046 1.00 0.00 29 GLU A C 10
ATOM 5967 O O . GLU A 1 26 ? -9.933 -3.106 -0.008 1.00 0.00 29 GLU A O 10
ATOM 5979 N N . GLN A 1 27 ? -9.077 -1.310 1.039 1.00 0.00 30 GLN A N 10
ATOM 5980 C CA . GLN A 1 27 ? -9.266 -1.841 2.383 1.00 0.00 30 GLN A CA 10
ATOM 5981 C C . GLN A 1 27 ? -10.703 -2.303 2.597 1.00 0.00 30 GLN A C 10
ATOM 5982 O O . GLN A 1 27 ? -10.947 -3.302 3.271 1.00 0.00 30 GLN A O 10
ATOM 5996 N N . ALA A 1 28 ? -11.645 -1.576 2.005 1.00 0.00 31 ALA A N 10
ATOM 5997 C CA . ALA A 1 28 ? -13.063 -1.916 2.113 1.00 0.00 31 ALA A CA 10
ATOM 5998 C C . ALA A 1 28 ? -13.461 -2.932 1.047 1.00 0.00 31 ALA A C 10
ATOM 5999 O O . ALA A 1 28 ? -14.253 -3.844 1.300 1.00 0.00 31 ALA A O 10
ATOM 6006 N N . THR A 1 29 ? -12.887 -2.772 -0.137 1.00 0.00 32 THR A N 10
ATOM 6007 C CA . THR A 1 29 ? -13.151 -3.668 -1.261 1.00 0.00 32 THR A CA 10
ATOM 6008 C C . THR A 1 29 ? -12.536 -5.038 -1.004 1.00 0.00 32 THR A C 10
ATOM 6009 O O . THR A 1 29 ? -13.195 -6.064 -1.171 1.00 0.00 32 THR A O 10
ATOM 6020 N N . THR A 1 30 ? -11.277 -5.048 -0.576 1.00 0.00 33 THR A N 10
ATOM 6021 C CA . THR A 1 30 ? -10.584 -6.299 -0.277 1.00 0.00 33 THR A CA 10
ATOM 6022 C C . THR A 1 30 ? -11.242 -7.004 0.904 1.00 0.00 33 THR A C 10
ATOM 6023 O O . THR A 1 30 ? -11.449 -8.213 0.867 1.00 0.00 33 THR A O 10
ATOM 6034 N N . ASN A 1 31 ? -11.605 -6.241 1.941 1.00 0.00 34 ASN A N 10
ATOM 6035 C CA . ASN A 1 31 ? -12.268 -6.808 3.107 1.00 0.00 34 ASN A CA 10
ATOM 6036 C C . ASN A 1 31 ? -13.498 -7.588 2.662 1.00 0.00 34 ASN A C 10
ATOM 6037 O O . ASN A 1 31 ? -13.643 -8.775 2.969 1.00 0.00 34 ASN A O 10
ATOM 6048 N N . ALA A 1 32 ? -14.366 -6.922 1.899 1.00 0.00 35 ALA A N 10
ATOM 6049 C CA . ALA A 1 32 ? -15.560 -7.560 1.374 1.00 0.00 35 ALA A CA 10
ATOM 6050 C C . ALA A 1 32 ? -15.177 -8.700 0.442 1.00 0.00 35 ALA A C 10
ATOM 6051 O O . ALA A 1 32 ? -15.776 -9.766 0.484 1.00 0.00 35 ALA A O 10
ATOM 6058 N N . ARG A 1 33 ? -14.154 -8.478 -0.374 1.00 0.00 36 ARG A N 10
ATOM 6059 C CA . ARG A 1 33 ? -13.668 -9.496 -1.291 1.00 0.00 36 ARG A CA 10
ATOM 6060 C C . ARG A 1 33 ? -13.133 -10.707 -0.520 1.00 0.00 36 ARG A C 10
ATOM 6061 O O . ARG A 1 33 ? -13.255 -11.846 -0.959 1.00 0.00 36 ARG A O 10
ATOM 6082 N N . ILE A 1 34 ? -12.540 -10.457 0.634 1.00 0.00 37 ILE A N 10
ATOM 6083 C CA . ILE A 1 34 ? -12.004 -11.536 1.460 1.00 0.00 37 ILE A CA 10
ATOM 6084 C C . ILE A 1 34 ? -13.133 -12.406 2.013 1.00 0.00 37 ILE A C 10
ATOM 6085 O O . ILE A 1 34 ? -13.021 -13.633 2.044 1.00 0.00 37 ILE A O 10
ATOM 6101 N N . LEU A 1 35 ? -14.222 -11.766 2.433 1.00 0.00 38 LEU A N 10
ATOM 6102 C CA . LEU A 1 35 ? -15.379 -12.484 2.968 1.00 0.00 38 LEU A CA 10
ATOM 6103 C C . LEU A 1 35 ? -16.411 -12.797 1.871 1.00 0.00 38 LEU A C 10
ATOM 6104 O O . LEU A 1 35 ? -17.345 -13.566 2.095 1.00 0.00 38 LEU A O 10
ATOM 6120 N N . ALA A 1 36 ? -16.239 -12.195 0.688 1.00 0.00 39 ALA A N 10
ATOM 6121 C CA . ALA A 1 36 ? -17.148 -12.400 -0.435 1.00 0.00 39 ALA A CA 10
ATOM 6122 C C . ALA A 1 36 ? -16.467 -12.006 -1.748 1.00 0.00 39 ALA A C 10
ATOM 6123 O O . ALA A 1 36 ? -16.909 -11.097 -2.452 1.00 0.00 39 ALA A O 10
ATOM 6130 N N . ARG A 1 37 ? -15.360 -12.681 -2.040 1.00 0.00 40 ARG A N 10
ATOM 6131 C CA . ARG A 1 37 ? -14.557 -12.411 -3.235 1.00 0.00 40 ARG A CA 10
ATOM 6132 C C . ARG A 1 37 ? -15.385 -12.355 -4.513 1.00 0.00 40 ARG A C 10
ATOM 6133 O O . ARG A 1 37 ? -15.080 -11.566 -5.411 1.00 0.00 40 ARG A O 10
ATOM 6154 N N . VAL A 1 38 ? -16.419 -13.180 -4.593 1.00 0.00 41 VAL A N 10
ATOM 6155 C CA . VAL A 1 38 ? -17.285 -13.209 -5.769 1.00 0.00 41 VAL A CA 10
ATOM 6156 C C . VAL A 1 38 ? -18.111 -11.922 -5.864 1.00 0.00 41 VAL A C 10
ATOM 6157 O O . VAL A 1 38 ? -17.667 -10.989 -6.568 1.00 0.00 41 VAL A O 10
ATOM 6171 N N . ILE A 1 1 ? 21.673 -1.320 2.240 1.00 0.00 4 ILE A N 11
ATOM 6172 C CA . ILE A 1 1 ? 20.898 -0.189 1.650 1.00 0.00 4 ILE A CA 11
ATOM 6173 C C . ILE A 1 1 ? 19.725 -0.686 0.797 1.00 0.00 4 ILE A C 11
ATOM 6174 O O . ILE A 1 1 ? 18.578 -0.318 1.048 1.00 0.00 4 ILE A O 11
ATOM 6192 N N . VAL A 1 2 ? 20.018 -1.520 -0.207 1.00 0.00 5 VAL A N 11
ATOM 6193 C CA . VAL A 1 2 ? 18.983 -2.063 -1.098 1.00 0.00 5 VAL A CA 11
ATOM 6194 C C . VAL A 1 2 ? 17.859 -2.740 -0.310 1.00 0.00 5 VAL A C 11
ATOM 6195 O O . VAL A 1 2 ? 16.683 -2.579 -0.630 1.00 0.00 5 VAL A O 11
ATOM 6208 N N . LEU A 1 3 ? 18.234 -3.497 0.718 1.00 0.00 6 LEU A N 11
ATOM 6209 C CA . LEU A 1 3 ? 17.258 -4.201 1.553 1.00 0.00 6 LEU A CA 11
ATOM 6210 C C . LEU A 1 3 ? 16.579 -3.250 2.544 1.00 0.00 6 LEU A C 11
ATOM 6211 O O . LEU A 1 3 ? 15.357 -3.257 2.685 1.00 0.00 6 LEU A O 11
ATOM 6227 N N . SER A 1 4 ? 17.382 -2.438 3.235 1.00 0.00 7 SER A N 11
ATOM 6228 C CA . SER A 1 4 ? 16.862 -1.486 4.223 1.00 0.00 7 SER A CA 11
ATOM 6229 C C . SER A 1 4 ? 16.002 -0.396 3.577 1.00 0.00 7 SER A C 11
ATOM 6230 O O . SER A 1 4 ? 14.986 0.008 4.144 1.00 0.00 7 SER A O 11
ATOM 6238 N N . LEU A 1 5 ? 16.417 0.092 2.402 1.00 0.00 8 LEU A N 11
ATOM 6239 C CA . LEU A 1 5 ? 15.681 1.152 1.703 1.00 0.00 8 LEU A CA 11
ATOM 6240 C C . LEU A 1 5 ? 15.576 2.403 2.583 1.00 0.00 8 LEU A C 11
ATOM 6241 O O . LEU A 1 5 ? 14.565 3.109 2.572 1.00 0.00 8 LEU A O 11
ATOM 6257 N N . ASP A 1 6 ? 16.641 2.664 3.345 1.00 0.00 9 ASP A N 11
ATOM 6258 C CA . ASP A 1 6 ? 16.711 3.799 4.239 1.00 0.00 9 ASP A CA 11
ATOM 6259 C C . ASP A 1 6 ? 16.771 5.117 3.464 1.00 0.00 9 ASP A C 11
ATOM 6260 O O . ASP A 1 6 ? 15.909 5.980 3.627 1.00 0.00 9 ASP A O 11
ATOM 6269 N N . VAL A 1 7 ? 17.790 5.261 2.613 1.00 0.00 10 VAL A N 11
ATOM 6270 C CA . VAL A 1 7 ? 17.954 6.469 1.804 1.00 0.00 10 VAL A CA 11
ATOM 6271 C C . VAL A 1 7 ? 16.648 6.821 1.080 1.00 0.00 10 VAL A C 11
ATOM 6272 O O . VAL A 1 7 ? 16.152 7.946 1.194 1.00 0.00 10 VAL A O 11
ATOM 6285 N N . PRO A 1 8 ? 16.054 5.858 0.338 1.00 0.00 11 PRO A N 11
ATOM 6286 C CA . PRO A 1 8 ? 14.797 6.078 -0.375 1.00 0.00 11 PRO A CA 11
ATOM 6287 C C . PRO A 1 8 ? 13.580 5.967 0.530 1.00 0.00 11 PRO A C 11
ATOM 6288 O O . PRO A 1 8 ? 12.595 5.301 0.197 1.00 0.00 11 PRO A O 11
ATOM 6299 N N . ILE A 1 9 ? 13.641 6.650 1.665 1.00 0.00 12 ILE A N 11
ATOM 6300 C CA . ILE A 1 9 ? 12.540 6.648 2.604 1.00 0.00 12 ILE A CA 11
ATOM 6301 C C . ILE A 1 9 ? 11.314 7.323 1.989 1.00 0.00 12 ILE A C 11
ATOM 6302 O O . ILE A 1 9 ? 10.178 7.022 2.351 1.00 0.00 12 ILE A O 11
ATOM 6318 N N . GLY A 1 10 ? 11.549 8.209 1.020 1.00 0.00 13 GLY A N 11
ATOM 6319 C CA . GLY A 1 10 ? 10.449 8.871 0.346 1.00 0.00 13 GLY A CA 11
ATOM 6320 C C . GLY A 1 10 ? 9.643 7.892 -0.479 1.00 0.00 13 GLY A C 11
ATOM 6321 O O . GLY A 1 10 ? 8.418 7.994 -0.557 1.00 0.00 13 GLY A O 11
ATOM 6325 N N . LEU A 1 11 ? 10.338 6.920 -1.072 1.00 0.00 14 LEU A N 11
ATOM 6326 C CA . LEU A 1 11 ? 9.687 5.890 -1.879 1.00 0.00 14 LEU A CA 11
ATOM 6327 C C . LEU A 1 11 ? 8.679 5.119 -1.038 1.00 0.00 14 LEU A C 11
ATOM 6328 O O . LEU A 1 11 ? 7.600 4.764 -1.510 1.00 0.00 14 LEU A O 11
ATOM 6344 N N . LEU A 1 12 ? 9.032 4.886 0.222 1.00 0.00 15 LEU A N 11
ATOM 6345 C CA . LEU A 1 12 ? 8.146 4.176 1.142 1.00 0.00 15 LEU A CA 11
ATOM 6346 C C . LEU A 1 12 ? 7.185 5.145 1.832 1.00 0.00 15 LEU A C 11
ATOM 6347 O O . LEU A 1 12 ? 6.080 4.758 2.219 1.00 0.00 15 LEU A O 11
ATOM 6363 N N . GLN A 1 13 ? 7.589 6.413 1.944 1.00 0.00 16 GLN A N 11
ATOM 6364 C CA . GLN A 1 13 ? 6.746 7.430 2.542 1.00 0.00 16 GLN A CA 11
ATOM 6365 C C . GLN A 1 13 ? 5.538 7.652 1.648 1.00 0.00 16 GLN A C 11
ATOM 6366 O O . GLN A 1 13 ? 4.410 7.762 2.121 1.00 0.00 16 GLN A O 11
ATOM 6380 N N . ILE A 1 14 ? 5.781 7.677 0.339 1.00 0.00 17 ILE A N 11
ATOM 6381 C CA . ILE A 1 14 ? 4.699 7.850 -0.625 1.00 0.00 17 ILE A CA 11
ATOM 6382 C C . ILE A 1 14 ? 3.727 6.682 -0.545 1.00 0.00 17 ILE A C 11
ATOM 6383 O O . ILE A 1 14 ? 2.506 6.878 -0.550 1.00 0.00 17 ILE A O 11
ATOM 6399 N N . LEU A 1 15 ? 4.272 5.472 -0.435 1.00 0.00 18 LEU A N 11
ATOM 6400 C CA . LEU A 1 15 ? 3.451 4.271 -0.320 1.00 0.00 18 LEU A CA 11
ATOM 6401 C C . LEU A 1 15 ? 2.596 4.298 0.953 1.00 0.00 18 LEU A C 11
ATOM 6402 O O . LEU A 1 15 ? 1.702 3.469 1.120 1.00 0.00 18 LEU A O 11
ATOM 6418 N N . LEU A 1 16 ? 2.858 5.262 1.838 1.00 0.00 19 LEU A N 11
ATOM 6419 C CA . LEU A 1 16 ? 2.087 5.397 3.072 1.00 0.00 19 LEU A CA 11
ATOM 6420 C C . LEU A 1 16 ? 1.506 6.809 3.208 1.00 0.00 19 LEU A C 11
ATOM 6421 O O . LEU A 1 16 ? 0.862 7.125 4.212 1.00 0.00 19 LEU A O 11
ATOM 6437 N N . GLU A 1 17 ? 1.733 7.654 2.198 1.00 0.00 20 GLU A N 11
ATOM 6438 C CA . GLU A 1 17 ? 1.234 9.018 2.204 1.00 0.00 20 GLU A CA 11
ATOM 6439 C C . GLU A 1 17 ? 0.081 9.186 1.229 1.00 0.00 20 GLU A C 11
ATOM 6440 O O . GLU A 1 17 ? -1.006 9.624 1.610 1.00 0.00 20 GLU A O 11
ATOM 6452 N N . GLN A 1 18 ? 0.313 8.820 -0.028 1.00 0.00 21 GLN A N 11
ATOM 6453 C CA . GLN A 1 18 ? -0.727 8.926 -1.041 1.00 0.00 21 GLN A CA 11
ATOM 6454 C C . GLN A 1 18 ? -1.391 7.580 -1.283 1.00 0.00 21 GLN A C 11
ATOM 6455 O O . GLN A 1 18 ? -2.331 7.472 -2.067 1.00 0.00 21 GLN A O 11
ATOM 6469 N N . ALA A 1 19 ? -0.927 6.562 -0.569 1.00 0.00 22 ALA A N 11
ATOM 6470 C CA . ALA A 1 19 ? -1.511 5.236 -0.675 1.00 0.00 22 ALA A CA 11
ATOM 6471 C C . ALA A 1 19 ? -2.671 5.100 0.312 1.00 0.00 22 ALA A C 11
ATOM 6472 O O . ALA A 1 19 ? -3.491 4.195 0.188 1.00 0.00 22 ALA A O 11
ATOM 6479 N N . ARG A 1 20 ? -2.749 6.024 1.277 1.00 0.00 23 ARG A N 11
ATOM 6480 C CA . ARG A 1 20 ? -3.824 6.011 2.267 1.00 0.00 23 ARG A CA 11
ATOM 6481 C C . ARG A 1 20 ? -5.187 5.993 1.572 1.00 0.00 23 ARG A C 11
ATOM 6482 O O . ARG A 1 20 ? -5.936 5.023 1.680 1.00 0.00 23 ARG A O 11
ATOM 6503 N N . ALA A 1 21 ? -5.492 7.067 0.841 1.00 0.00 24 ALA A N 11
ATOM 6504 C CA . ALA A 1 21 ? -6.761 7.171 0.112 1.00 0.00 24 ALA A CA 11
ATOM 6505 C C . ALA A 1 21 ? -6.804 6.268 -1.121 1.00 0.00 24 ALA A C 11
ATOM 6506 O O . ALA A 1 21 ? -7.852 6.139 -1.765 1.00 0.00 24 ALA A O 11
ATOM 6513 N N . ARG A 1 22 ? -5.681 5.634 -1.441 1.00 0.00 25 ARG A N 11
ATOM 6514 C CA . ARG A 1 22 ? -5.607 4.737 -2.574 1.00 0.00 25 ARG A CA 11
ATOM 6515 C C . ARG A 1 22 ? -5.853 3.300 -2.128 1.00 0.00 25 ARG A C 11
ATOM 6516 O O . ARG A 1 22 ? -6.626 2.572 -2.744 1.00 0.00 25 ARG A O 11
ATOM 6537 N N . ALA A 1 23 ? -5.213 2.917 -1.034 1.00 0.00 26 ALA A N 11
ATOM 6538 C CA . ALA A 1 23 ? -5.376 1.586 -0.467 1.00 0.00 26 ALA A CA 11
ATOM 6539 C C . ALA A 1 23 ? -6.663 1.500 0.350 1.00 0.00 26 ALA A C 11
ATOM 6540 O O . ALA A 1 23 ? -7.182 0.409 0.572 1.00 0.00 26 ALA A O 11
ATOM 6547 N N . ALA A 1 24 ? -7.195 2.650 0.784 1.00 0.00 27 ALA A N 11
ATOM 6548 C CA . ALA A 1 24 ? -8.429 2.658 1.555 1.00 0.00 27 ALA A CA 11
ATOM 6549 C C . ALA A 1 24 ? -9.570 2.067 0.744 1.00 0.00 27 ALA A C 11
ATOM 6550 O O . ALA A 1 24 ? -10.430 1.368 1.284 1.00 0.00 27 ALA A O 11
ATOM 6557 N N . ARG A 1 25 ? -9.555 2.314 -0.565 1.00 0.00 28 ARG A N 11
ATOM 6558 C CA . ARG A 1 25 ? -10.581 1.761 -1.441 1.00 0.00 28 ARG A CA 11
ATOM 6559 C C . ARG A 1 25 ? -10.317 0.285 -1.703 1.00 0.00 28 ARG A C 11
ATOM 6560 O O . ARG A 1 25 ? -11.218 -0.465 -2.073 1.00 0.00 28 ARG A O 11
ATOM 6581 N N . GLU A 1 26 ? -9.072 -0.120 -1.498 1.00 0.00 29 GLU A N 11
ATOM 6582 C CA . GLU A 1 26 ? -8.668 -1.499 -1.705 1.00 0.00 29 GLU A CA 11
ATOM 6583 C C . GLU A 1 26 ? -8.861 -2.302 -0.430 1.00 0.00 29 GLU A C 11
ATOM 6584 O O . GLU A 1 26 ? -9.381 -3.419 -0.461 1.00 0.00 29 GLU A O 11
ATOM 6596 N N . GLN A 1 27 ? -8.476 -1.709 0.694 1.00 0.00 30 GLN A N 11
ATOM 6597 C CA . GLN A 1 27 ? -8.634 -2.343 1.991 1.00 0.00 30 GLN A CA 11
ATOM 6598 C C . GLN A 1 27 ? -10.098 -2.693 2.234 1.00 0.00 30 GLN A C 11
ATOM 6599 O O . GLN A 1 27 ? -10.410 -3.722 2.833 1.00 0.00 30 GLN A O 11
ATOM 6613 N N . ALA A 1 28 ? -10.989 -1.836 1.736 1.00 0.00 31 ALA A N 11
ATOM 6614 C CA . ALA A 1 28 ? -12.427 -2.050 1.871 1.00 0.00 31 ALA A CA 11
ATOM 6615 C C . ALA A 1 28 ? -12.918 -3.052 0.835 1.00 0.00 31 ALA A C 11
ATOM 6616 O O . ALA A 1 28 ? -13.734 -3.928 1.131 1.00 0.00 31 ALA A O 11
ATOM 6623 N N . THR A 1 29 ? -12.387 -2.929 -0.373 1.00 0.00 32 THR A N 11
ATOM 6624 C CA . THR A 1 29 ? -12.736 -3.829 -1.469 1.00 0.00 32 THR A CA 11
ATOM 6625 C C . THR A 1 29 ? -12.245 -5.234 -1.154 1.00 0.00 32 THR A C 11
ATOM 6626 O O . THR A 1 29 ? -12.995 -6.204 -1.271 1.00 0.00 32 THR A O 11
ATOM 6637 N N . THR A 1 30 ? -10.988 -5.336 -0.728 1.00 0.00 33 THR A N 11
ATOM 6638 C CA . THR A 1 30 ? -10.409 -6.630 -0.372 1.00 0.00 33 THR A CA 11
ATOM 6639 C C . THR A 1 30 ? -11.145 -7.237 0.822 1.00 0.00 33 THR A C 11
ATOM 6640 O O . THR A 1 30 ? -11.448 -8.430 0.822 1.00 0.00 33 THR A O 11
ATOM 6651 N N . ASN A 1 31 ? -11.459 -6.410 1.827 1.00 0.00 34 ASN A N 11
ATOM 6652 C CA . ASN A 1 31 ? -12.182 -6.874 3.003 1.00 0.00 34 ASN A CA 11
ATOM 6653 C C . ASN A 1 31 ? -13.484 -7.545 2.576 1.00 0.00 34 ASN A C 11
ATOM 6654 O O . ASN A 1 31 ? -13.754 -8.691 2.942 1.00 0.00 34 ASN A O 11
ATOM 6665 N N . ALA A 1 32 ? -14.273 -6.833 1.768 1.00 0.00 35 ALA A N 11
ATOM 6666 C CA . ALA A 1 32 ? -15.526 -7.371 1.261 1.00 0.00 35 ALA A CA 11
ATOM 6667 C C . ALA A 1 32 ? -15.260 -8.589 0.387 1.00 0.00 35 ALA A C 11
ATOM 6668 O O . ALA A 1 32 ? -15.960 -9.589 0.479 1.00 0.00 35 ALA A O 11
ATOM 6675 N N . ARG A 1 33 ? -14.228 -8.507 -0.441 1.00 0.00 36 ARG A N 11
ATOM 6676 C CA . ARG A 1 33 ? -13.852 -9.609 -1.308 1.00 0.00 36 ARG A CA 11
ATOM 6677 C C . ARG A 1 33 ? -13.465 -10.841 -0.491 1.00 0.00 36 ARG A C 11
ATOM 6678 O O . ARG A 1 33 ? -13.708 -11.972 -0.898 1.00 0.00 36 ARG A O 11
ATOM 6699 N N . ILE A 1 34 ? -12.871 -10.617 0.670 1.00 0.00 37 ILE A N 11
ATOM 6700 C CA . ILE A 1 34 ? -12.478 -11.723 1.539 1.00 0.00 37 ILE A CA 11
ATOM 6701 C C . ILE A 1 34 ? -13.715 -12.418 2.108 1.00 0.00 37 ILE A C 11
ATOM 6702 O O . ILE A 1 34 ? -13.775 -13.646 2.167 1.00 0.00 37 ILE A O 11
ATOM 6718 N N . LEU A 1 35 ? -14.703 -11.621 2.511 1.00 0.00 38 LEU A N 11
ATOM 6719 C CA . LEU A 1 35 ? -15.952 -12.153 3.060 1.00 0.00 38 LEU A CA 11
ATOM 6720 C C . LEU A 1 35 ? -16.992 -12.427 1.959 1.00 0.00 38 LEU A C 11
ATOM 6721 O O . LEU A 1 35 ? -18.010 -13.073 2.214 1.00 0.00 38 LEU A O 11
ATOM 6737 N N . ALA A 1 36 ? -16.738 -11.930 0.741 1.00 0.00 39 ALA A N 11
ATOM 6738 C CA . ALA A 1 36 ? -17.649 -12.113 -0.384 1.00 0.00 39 ALA A CA 11
ATOM 6739 C C . ALA A 1 36 ? -16.940 -11.837 -1.715 1.00 0.00 39 ALA A C 11
ATOM 6740 O O . ALA A 1 36 ? -17.309 -10.925 -2.458 1.00 0.00 39 ALA A O 11
ATOM 6747 N N . ARG A 1 37 ? -15.899 -12.620 -1.988 1.00 0.00 40 ARG A N 11
ATOM 6748 C CA . ARG A 1 37 ? -15.092 -12.474 -3.206 1.00 0.00 40 ARG A CA 11
ATOM 6749 C C . ARG A 1 37 ? -15.949 -12.363 -4.470 1.00 0.00 40 ARG A C 11
ATOM 6750 O O . ARG A 1 37 ? -15.605 -11.619 -5.396 1.00 0.00 40 ARG A O 11
ATOM 6771 N N . VAL A 1 38 ? -17.054 -13.097 -4.498 1.00 0.00 41 VAL A N 11
ATOM 6772 C CA . VAL A 1 38 ? -17.967 -13.084 -5.640 1.00 0.00 41 VAL A CA 11
ATOM 6773 C C . VAL A 1 38 ? -19.420 -12.928 -5.182 1.00 0.00 41 VAL A C 11
ATOM 6774 O O . VAL A 1 38 ? -20.182 -12.221 -5.875 1.00 0.00 41 VAL A O 11
ATOM 6788 N N . ILE A 1 1 ? 20.314 1.554 1.341 1.00 0.00 4 ILE A N 12
ATOM 6789 C CA . ILE A 1 1 ? 20.631 1.598 -0.116 1.00 0.00 4 ILE A CA 12
ATOM 6790 C C . ILE A 1 1 ? 20.629 0.194 -0.726 1.00 0.00 4 ILE A C 12
ATOM 6791 O O . ILE A 1 1 ? 19.776 -0.125 -1.551 1.00 0.00 4 ILE A O 12
ATOM 6809 N N . VAL A 1 2 ? 21.588 -0.638 -0.316 1.00 0.00 5 VAL A N 12
ATOM 6810 C CA . VAL A 1 2 ? 21.693 -2.008 -0.828 1.00 0.00 5 VAL A CA 12
ATOM 6811 C C . VAL A 1 2 ? 21.070 -3.033 0.133 1.00 0.00 5 VAL A C 12
ATOM 6812 O O . VAL A 1 2 ? 20.804 -4.170 -0.256 1.00 0.00 5 VAL A O 12
ATOM 6825 N N . LEU A 1 3 ? 20.848 -2.631 1.390 1.00 0.00 6 LEU A N 12
ATOM 6826 C CA . LEU A 1 3 ? 20.267 -3.526 2.392 1.00 0.00 6 LEU A CA 12
ATOM 6827 C C . LEU A 1 3 ? 18.734 -3.544 2.323 1.00 0.00 6 LEU A C 12
ATOM 6828 O O . LEU A 1 3 ? 18.150 -4.504 1.821 1.00 0.00 6 LEU A O 12
ATOM 6844 N N . SER A 1 4 ? 18.082 -2.498 2.840 1.00 0.00 7 SER A N 12
ATOM 6845 C CA . SER A 1 4 ? 16.628 -2.435 2.836 1.00 0.00 7 SER A CA 12
ATOM 6846 C C . SER A 1 4 ? 16.109 -1.272 1.985 1.00 0.00 7 SER A C 12
ATOM 6847 O O . SER A 1 4 ? 15.797 -1.453 0.809 1.00 0.00 7 SER A O 12
ATOM 6855 N N . LEU A 1 5 ? 16.016 -0.082 2.586 1.00 0.00 8 LEU A N 12
ATOM 6856 C CA . LEU A 1 5 ? 15.525 1.111 1.884 1.00 0.00 8 LEU A CA 12
ATOM 6857 C C . LEU A 1 5 ? 15.496 2.336 2.809 1.00 0.00 8 LEU A C 12
ATOM 6858 O O . LEU A 1 5 ? 14.517 3.084 2.836 1.00 0.00 8 LEU A O 12
ATOM 6874 N N . ASP A 1 6 ? 16.582 2.543 3.556 1.00 0.00 9 ASP A N 12
ATOM 6875 C CA . ASP A 1 6 ? 16.687 3.675 4.471 1.00 0.00 9 ASP A CA 12
ATOM 6876 C C . ASP A 1 6 ? 16.670 5.000 3.706 1.00 0.00 9 ASP A C 12
ATOM 6877 O O . ASP A 1 6 ? 15.772 5.821 3.889 1.00 0.00 9 ASP A O 12
ATOM 6886 N N . VAL A 1 7 ? 17.667 5.194 2.839 1.00 0.00 10 VAL A N 12
ATOM 6887 C CA . VAL A 1 7 ? 17.764 6.410 2.036 1.00 0.00 10 VAL A CA 12
ATOM 6888 C C . VAL A 1 7 ? 16.444 6.691 1.308 1.00 0.00 10 VAL A C 12
ATOM 6889 O O . VAL A 1 7 ? 15.885 7.782 1.431 1.00 0.00 10 VAL A O 12
ATOM 6902 N N . PRO A 1 8 ? 15.905 5.704 0.555 1.00 0.00 11 PRO A N 12
ATOM 6903 C CA . PRO A 1 8 ? 14.639 5.869 -0.159 1.00 0.00 11 PRO A CA 12
ATOM 6904 C C . PRO A 1 8 ? 13.425 5.696 0.736 1.00 0.00 11 PRO A C 12
ATOM 6905 O O . PRO A 1 8 ? 12.449 5.036 0.370 1.00 0.00 11 PRO A O 12
ATOM 6916 N N . ILE A 1 9 ? 13.477 6.324 1.901 1.00 0.00 12 ILE A N 12
ATOM 6917 C CA . ILE A 1 9 ? 12.381 6.269 2.839 1.00 0.00 12 ILE A CA 12
ATOM 6918 C C . ILE A 1 9 ? 11.138 6.940 2.249 1.00 0.00 12 ILE A C 12
ATOM 6919 O O . ILE A 1 9 ? 10.009 6.594 2.598 1.00 0.00 12 ILE A O 12
ATOM 6935 N N . GLY A 1 10 ? 11.355 7.874 1.321 1.00 0.00 13 GLY A N 12
ATOM 6936 C CA . GLY A 1 10 ? 10.243 8.546 0.672 1.00 0.00 13 GLY A CA 12
ATOM 6937 C C . GLY A 1 10 ? 9.466 7.600 -0.216 1.00 0.00 13 GLY A C 12
ATOM 6938 O O . GLY A 1 10 ? 8.242 7.696 -0.319 1.00 0.00 13 GLY A O 12
ATOM 6942 N N . LEU A 1 11 ? 10.182 6.660 -0.836 1.00 0.00 14 LEU A N 12
ATOM 6943 C CA . LEU A 1 11 ? 9.556 5.664 -1.703 1.00 0.00 14 LEU A CA 12
ATOM 6944 C C . LEU A 1 11 ? 8.541 4.844 -0.912 1.00 0.00 14 LEU A C 12
ATOM 6945 O O . LEU A 1 11 ? 7.475 4.492 -1.420 1.00 0.00 14 LEU A O 12
ATOM 6961 N N . LEU A 1 12 ? 8.871 4.576 0.349 1.00 0.00 15 LEU A N 12
ATOM 6962 C CA . LEU A 1 12 ? 7.981 3.827 1.229 1.00 0.00 15 LEU A CA 12
ATOM 6963 C C . LEU A 1 12 ? 6.942 4.759 1.849 1.00 0.00 15 LEU A C 12
ATOM 6964 O O . LEU A 1 12 ? 5.828 4.338 2.163 1.00 0.00 15 LEU A O 12
ATOM 6980 N N . GLN A 1 13 ? 7.300 6.037 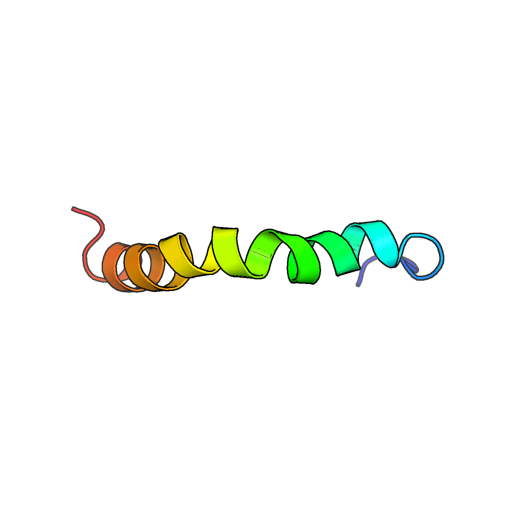1.986 1.00 0.00 16 GLN A N 12
ATOM 6981 C CA . GLN A 1 13 ? 6.390 7.029 2.524 1.00 0.00 16 GLN A CA 12
ATOM 6982 C C . GLN A 1 13 ? 5.251 7.246 1.538 1.00 0.00 16 GLN A C 12
ATOM 6983 O O . GLN A 1 13 ? 4.096 7.388 1.926 1.00 0.00 16 GLN A O 12
ATOM 6997 N N . ILE A 1 14 ? 5.590 7.244 0.251 1.00 0.00 17 ILE A N 12
ATOM 6998 C CA . ILE A 1 14 ? 4.594 7.425 -0.802 1.00 0.00 17 ILE A CA 12
ATOM 6999 C C . ILE A 1 14 ? 3.545 6.322 -0.768 1.00 0.00 17 ILE A C 12
ATOM 7000 O O . ILE A 1 14 ? 2.343 6.600 -0.857 1.00 0.00 17 ILE A O 12
ATOM 7016 N N . LEU A 1 15 ? 3.992 5.076 -0.606 1.00 0.00 18 LEU A N 12
ATOM 7017 C CA . LEU A 1 15 ? 3.070 3.947 -0.531 1.00 0.00 18 LEU A CA 12
ATOM 7018 C C . LEU A 1 15 ? 2.156 4.060 0.699 1.00 0.00 18 LEU A C 12
ATOM 7019 O O . LEU A 1 15 ? 1.188 3.309 0.828 1.00 0.00 18 LEU A O 12
ATOM 7035 N N . LEU A 1 16 ? 2.449 5.017 1.586 1.00 0.00 19 LEU A N 12
ATOM 7036 C CA . LEU A 1 16 ? 1.628 5.234 2.773 1.00 0.00 19 LEU A CA 12
ATOM 7037 C C . LEU A 1 16 ? 1.148 6.690 2.856 1.00 0.00 19 LEU A C 12
ATOM 7038 O O . LEU A 1 16 ? 0.524 7.087 3.842 1.00 0.00 19 LEU A O 12
ATOM 7054 N N . GLU A 1 17 ? 1.435 7.479 1.816 1.00 0.00 20 GLU A N 12
ATOM 7055 C CA . GLU A 1 17 ? 1.025 8.870 1.766 1.00 0.00 20 GLU A CA 12
ATOM 7056 C C . GLU A 1 17 ? -0.069 9.062 0.726 1.00 0.00 20 GLU A C 12
ATOM 7057 O O . GLU A 1 17 ? -1.161 9.538 1.038 1.00 0.00 20 GLU A O 12
ATOM 7069 N N . GLN A 1 18 ? 0.221 8.660 -0.509 1.00 0.00 21 GLN A N 12
ATOM 7070 C CA . GLN A 1 18 ? -0.755 8.769 -1.588 1.00 0.00 21 GLN A CA 12
ATOM 7071 C C . GLN A 1 18 ? -1.576 7.493 -1.715 1.00 0.00 21 GLN A C 12
ATOM 7072 O O . GLN A 1 18 ? -2.541 7.432 -2.481 1.00 0.00 21 GLN A O 12
ATOM 7086 N N . ALA A 1 19 ? -1.212 6.491 -0.924 1.00 0.00 22 ALA A N 12
ATOM 7087 C CA . ALA A 1 19 ? -1.935 5.234 -0.913 1.00 0.00 22 ALA A CA 12
ATOM 7088 C C . ALA A 1 19 ? -3.028 5.258 0.154 1.00 0.00 22 ALA A C 12
ATOM 7089 O O . ALA A 1 19 ? -3.872 4.372 0.196 1.00 0.00 22 ALA A O 12
ATOM 7096 N N . ARG A 1 20 ? -3.027 6.288 1.009 1.00 0.00 23 ARG A N 12
ATOM 7097 C CA . ARG A 1 20 ? -4.043 6.406 2.051 1.00 0.00 23 ARG A CA 12
ATOM 7098 C C . ARG A 1 20 ? -5.435 6.413 1.430 1.00 0.00 23 ARG A C 12
ATOM 7099 O O . ARG A 1 20 ? -6.236 5.514 1.677 1.00 0.00 23 ARG A O 12
ATOM 7120 N N . ALA A 1 21 ? -5.706 7.413 0.596 1.00 0.00 24 ALA A N 12
ATOM 7121 C CA . ALA A 1 21 ? -6.995 7.513 -0.082 1.00 0.00 24 ALA A CA 12
ATOM 7122 C C . ALA A 1 21 ? -7.106 6.502 -1.230 1.00 0.00 24 ALA A C 12
ATOM 7123 O O . ALA A 1 21 ? -8.187 6.304 -1.787 1.00 0.00 24 ALA A O 12
ATOM 7130 N N . ARG A 1 22 ? -5.986 5.859 -1.572 1.00 0.00 25 ARG A N 12
ATOM 7131 C CA . ARG A 1 22 ? -5.962 4.865 -2.633 1.00 0.00 25 ARG A CA 12
ATOM 7132 C C . ARG A 1 22 ? -6.266 3.483 -2.064 1.00 0.00 25 ARG A C 12
ATOM 7133 O O . ARG A 1 22 ? -7.114 2.757 -2.576 1.00 0.00 25 ARG A O 12
ATOM 7154 N N . ALA A 1 23 ? -5.582 3.150 -0.980 1.00 0.00 26 ALA A N 12
ATOM 7155 C CA . ALA A 1 23 ? -5.776 1.881 -0.300 1.00 0.00 26 ALA A CA 12
ATOM 7156 C C . ALA A 1 23 ? -7.030 1.921 0.569 1.00 0.00 26 ALA A C 12
ATOM 7157 O O . ALA A 1 23 ? -7.600 0.880 0.878 1.00 0.00 26 ALA A O 12
ATOM 7164 N N . ALA A 1 24 ? -7.482 3.125 0.945 1.00 0.00 27 ALA A N 12
ATOM 7165 C CA . ALA A 1 24 ? -8.684 3.256 1.755 1.00 0.00 27 ALA A CA 12
ATOM 7166 C C . ALA A 1 24 ? -9.890 2.701 1.011 1.00 0.00 27 ALA A C 12
ATOM 7167 O O . ALA A 1 24 ? -10.792 2.123 1.616 1.00 0.00 27 ALA A O 12
ATOM 7174 N N . ARG A 1 25 ? -9.884 2.851 -0.312 1.00 0.00 28 ARG A N 12
ATOM 7175 C CA . ARG A 1 25 ? -10.973 2.329 -1.136 1.00 0.00 28 ARG A CA 12
ATOM 7176 C C . ARG A 1 25 ? -10.757 0.854 -1.462 1.00 0.00 28 ARG A C 12
ATOM 7177 O O . ARG A 1 25 ? -11.670 0.171 -1.928 1.00 0.00 28 ARG A O 12
ATOM 7198 N N . GLU A 1 26 ? -9.550 0.362 -1.209 1.00 0.00 29 GLU A N 12
ATOM 7199 C CA . GLU A 1 26 ? -9.227 -1.032 -1.475 1.00 0.00 29 GLU A CA 12
ATOM 7200 C C . GLU A 1 26 ? -9.273 -1.854 -0.197 1.00 0.00 29 GLU A C 12
ATOM 7201 O O . GLU A 1 26 ? -9.738 -2.992 -0.202 1.00 0.00 29 GLU A O 12
ATOM 7213 N N . GLN A 1 27 ? -8.811 -1.263 0.900 1.00 0.00 30 GLN A N 12
ATOM 7214 C CA . GLN A 1 27 ? -8.814 -1.922 2.200 1.00 0.00 30 GLN A CA 12
ATOM 7215 C C . GLN A 1 27 ? -10.196 -2.491 2.509 1.00 0.00 30 GLN A C 12
ATOM 7216 O O . GLN A 1 27 ? -10.322 -3.590 3.049 1.00 0.00 30 GLN A O 12
ATOM 7230 N N . ALA A 1 28 ? -11.225 -1.739 2.132 1.00 0.00 31 ALA A N 12
ATOM 7231 C CA . ALA A 1 28 ? -12.609 -2.160 2.335 1.0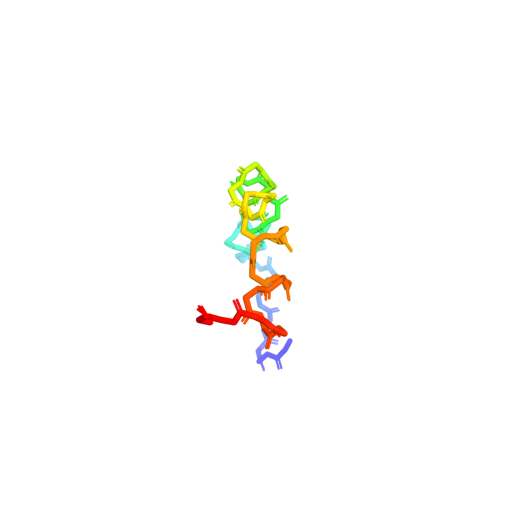0 0.00 31 ALA A CA 12
ATOM 7232 C C . ALA A 1 28 ? -13.064 -3.080 1.205 1.00 0.00 31 ALA A C 12
ATOM 7233 O O . ALA A 1 28 ? -13.824 -4.029 1.422 1.00 0.00 31 ALA A O 12
ATOM 7240 N N . THR A 1 29 ? -12.566 -2.803 0.006 1.00 0.00 32 THR A N 12
ATOM 7241 C CA . THR A 1 29 ? -12.885 -3.601 -1.175 1.00 0.00 32 THR A CA 12
ATOM 7242 C C . THR A 1 29 ? -12.298 -4.997 -1.033 1.00 0.00 32 THR A C 12
ATOM 7243 O O . THR A 1 29 ? -12.995 -5.995 -1.216 1.00 0.00 32 THR A O 12
ATOM 7254 N N . THR A 1 30 ? -11.018 -5.063 -0.670 1.00 0.00 33 THR A N 12
ATOM 7255 C CA . THR A 1 30 ? -10.345 -6.346 -0.469 1.00 0.00 33 THR A CA 12
ATOM 7256 C C . THR A 1 30 ? -10.983 -7.093 0.701 1.00 0.00 33 THR A C 12
ATOM 7257 O O . THR A 1 30 ? -11.230 -8.294 0.614 1.00 0.00 33 THR A O 12
ATOM 7268 N N . ASN A 1 31 ? -11.282 -6.364 1.782 1.00 0.00 34 ASN A N 12
ATOM 7269 C CA . ASN A 1 31 ? -11.921 -6.950 2.949 1.00 0.00 34 ASN A CA 12
ATOM 7270 C C . ASN A 1 31 ? -13.235 -7.609 2.537 1.00 0.00 34 ASN A C 12
ATOM 7271 O O . ASN A 1 31 ? -13.451 -8.799 2.785 1.00 0.00 34 ASN A O 12
ATOM 7282 N N . ALA A 1 32 ? -14.096 -6.836 1.869 1.00 0.00 35 ALA A N 12
ATOM 7283 C CA . ALA A 1 32 ? -15.366 -7.354 1.383 1.00 0.00 35 ALA A CA 12
ATOM 7284 C C . ALA A 1 32 ? -15.125 -8.504 0.416 1.00 0.00 35 ALA A C 12
ATOM 7285 O O . ALA A 1 32 ? -15.832 -9.503 0.444 1.00 0.00 35 ALA A O 12
ATOM 7292 N N . ARG A 1 33 ? -14.098 -8.368 -0.413 1.00 0.00 36 ARG A N 12
ATOM 7293 C CA . ARG A 1 33 ? -13.732 -9.403 -1.366 1.00 0.00 36 ARG A CA 12
ATOM 7294 C C . ARG A 1 33 ? -13.376 -10.700 -0.642 1.00 0.00 36 ARG A C 12
ATOM 7295 O O . ARG A 1 33 ? -13.659 -11.793 -1.126 1.00 0.00 36 ARG A O 12
ATOM 7316 N N . ILE A 1 34 ? -12.760 -10.570 0.526 1.00 0.00 37 ILE A N 12
ATOM 7317 C CA . ILE A 1 34 ? -12.384 -11.735 1.320 1.00 0.00 37 ILE A CA 12
ATOM 7318 C C . ILE A 1 34 ? -13.626 -12.460 1.834 1.00 0.00 37 ILE A C 12
ATOM 7319 O O . ILE A 1 34 ? -13.701 -13.689 1.784 1.00 0.00 37 ILE A O 12
ATOM 7335 N N . LEU A 1 35 ? -14.598 -11.693 2.322 1.00 0.00 38 LEU A N 12
ATOM 7336 C CA . LEU A 1 35 ? -15.841 -12.266 2.841 1.00 0.00 38 LEU A CA 12
ATOM 7337 C C . LEU A 1 35 ? -16.914 -12.412 1.750 1.00 0.00 38 LEU A C 12
ATOM 7338 O O . LEU A 1 35 ? -17.949 -13.038 1.983 1.00 0.00 38 LEU A O 12
ATOM 7354 N N . ALA A 1 36 ? -16.673 -11.834 0.566 1.00 0.00 39 ALA A N 12
ATOM 7355 C CA . ALA A 1 36 ? -17.629 -11.910 -0.531 1.00 0.00 39 ALA A CA 12
ATOM 7356 C C . ALA A 1 36 ? -16.935 -11.729 -1.885 1.00 0.00 39 ALA A C 12
ATOM 7357 O O . ALA A 1 36 ? -17.274 -10.836 -2.662 1.00 0.00 39 ALA A O 12
ATOM 7364 N N . ARG A 1 37 ? -15.946 -12.580 -2.142 1.00 0.00 40 ARG A N 12
ATOM 7365 C CA . ARG A 1 37 ? -15.171 -12.535 -3.383 1.00 0.00 40 ARG A CA 12
ATOM 7366 C C . ARG A 1 37 ? -16.067 -12.508 -4.624 1.00 0.00 40 ARG A C 12
ATOM 7367 O O . ARG A 1 37 ? -15.758 -11.831 -5.608 1.00 0.00 40 ARG A O 12
ATOM 7388 N N . VAL A 1 38 ? -17.170 -13.242 -4.565 1.00 0.00 41 VAL A N 12
ATOM 7389 C CA . VAL A 1 38 ? -18.122 -13.312 -5.673 1.00 0.00 41 VAL A CA 12
ATOM 7390 C C . VAL A 1 38 ? -19.536 -13.618 -5.165 1.00 0.00 41 VAL A C 12
ATOM 7391 O O . VAL A 1 38 ? -19.660 -14.139 -4.033 1.00 0.00 41 VAL A O 12
ATOM 7405 N N . ILE A 1 1 ? 18.031 1.134 -1.322 1.00 0.00 4 ILE A N 13
ATOM 7406 C CA . ILE A 1 1 ? 19.393 0.643 -1.670 1.00 0.00 4 ILE A CA 13
ATOM 7407 C C . ILE A 1 1 ? 19.367 -0.842 -2.042 1.00 0.00 4 ILE A C 13
ATOM 7408 O O . ILE A 1 1 ? 19.566 -1.195 -3.202 1.00 0.00 4 ILE A O 13
ATOM 7426 N N . VAL A 1 2 ? 19.109 -1.706 -1.055 1.00 0.00 5 VAL A N 13
ATOM 7427 C CA . VAL A 1 2 ? 19.050 -3.151 -1.291 1.00 0.00 5 VAL A CA 13
ATOM 7428 C C . VAL A 1 2 ? 17.908 -3.799 -0.504 1.00 0.00 5 VAL A C 13
ATOM 7429 O O . VAL A 1 2 ? 16.907 -4.218 -1.084 1.00 0.00 5 VAL A O 13
ATOM 7442 N N . LEU A 1 3 ? 18.063 -3.881 0.821 1.00 0.00 6 LEU A N 13
ATOM 7443 C CA . LEU A 1 3 ? 17.044 -4.483 1.681 1.00 0.00 6 LEU A CA 13
ATOM 7444 C C . LEU A 1 3 ? 16.435 -3.455 2.641 1.00 0.00 6 LEU A C 13
ATOM 7445 O O . LEU A 1 3 ? 15.220 -3.272 2.669 1.00 0.00 6 LEU A O 13
ATOM 7461 N N . SER A 1 4 ? 17.286 -2.792 3.429 1.00 0.00 7 SER A N 13
ATOM 7462 C CA . SER A 1 4 ? 16.832 -1.788 4.396 1.00 0.00 7 SER A CA 13
ATOM 7463 C C . SER A 1 4 ? 15.982 -0.698 3.735 1.00 0.00 7 SER A C 13
ATOM 7464 O O . SER A 1 4 ? 14.928 -0.331 4.251 1.00 0.00 7 SER A O 13
ATOM 7472 N N . LEU A 1 5 ? 16.450 -0.184 2.594 1.00 0.00 8 LEU A N 13
ATOM 7473 C CA . LEU A 1 5 ? 15.733 0.867 1.858 1.00 0.00 8 LEU A CA 13
ATOM 7474 C C . LEU A 1 5 ? 15.538 2.129 2.710 1.00 0.00 8 LEU A C 13
ATOM 7475 O O . LEU A 1 5 ? 14.520 2.814 2.599 1.00 0.00 8 LEU A O 13
ATOM 7491 N N . ASP A 1 6 ? 16.535 2.443 3.544 1.00 0.00 9 ASP A N 13
ATOM 7492 C CA . ASP A 1 6 ? 16.483 3.629 4.397 1.00 0.00 9 ASP A CA 13
ATOM 7493 C C . ASP A 1 6 ? 16.586 4.905 3.560 1.00 0.00 9 ASP A C 13
ATOM 7494 O O . ASP A 1 6 ? 15.702 5.760 3.608 1.00 0.00 9 ASP A O 13
ATOM 7503 N N . VAL A 1 7 ? 17.671 5.022 2.784 1.00 0.00 10 VAL A N 13
ATOM 7504 C CA . VAL A 1 7 ? 17.882 6.191 1.926 1.00 0.00 10 VAL A CA 13
ATOM 7505 C C . VAL A 1 7 ? 16.598 6.555 1.171 1.00 0.00 10 VAL A C 13
ATOM 7506 O O . VAL A 1 7 ? 16.127 7.691 1.252 1.00 0.00 10 VAL A O 13
ATOM 7519 N N . PRO A 1 8 ? 15.990 5.589 0.444 1.00 0.00 11 PRO A N 13
ATOM 7520 C CA . PRO A 1 8 ? 14.748 5.825 -0.291 1.00 0.00 11 PRO A CA 13
ATOM 7521 C C . PRO A 1 8 ? 13.520 5.792 0.605 1.00 0.00 11 PRO A C 13
ATOM 7522 O O . PRO A 1 8 ? 12.512 5.154 0.286 1.00 0.00 11 PRO A O 13
ATOM 7533 N N . ILE A 1 9 ? 13.601 6.504 1.720 1.00 0.00 12 ILE A N 13
ATOM 7534 C CA . ILE A 1 9 ? 12.500 6.573 2.651 1.00 0.00 12 ILE A CA 13
ATOM 7535 C C . ILE A 1 9 ? 11.286 7.233 1.997 1.00 0.00 12 ILE A C 13
ATOM 7536 O O . ILE A 1 9 ? 10.145 6.955 2.362 1.00 0.00 12 ILE A O 13
ATOM 7552 N N . GLY A 1 10 ? 11.538 8.077 0.997 1.00 0.00 13 GLY A N 13
ATOM 7553 C CA . GLY A 1 10 ? 10.448 8.722 0.289 1.00 0.00 13 GLY A CA 13
ATOM 7554 C C . GLY A 1 10 ? 9.685 7.736 -0.566 1.00 0.00 13 GLY A C 13
ATOM 7555 O O . GLY A 1 10 ? 8.461 7.814 -0.676 1.00 0.00 13 GLY A O 13
ATOM 7559 N N . LEU A 1 11 ? 10.415 6.784 -1.151 1.00 0.00 14 LEU A N 13
ATOM 7560 C CA . LEU A 1 11 ? 9.805 5.750 -1.988 1.00 0.00 14 LEU A CA 13
ATOM 7561 C C . LEU A 1 11 ? 8.804 4.931 -1.178 1.00 0.00 14 LEU A C 13
ATOM 7562 O O . LEU A 1 11 ? 7.754 4.534 -1.684 1.00 0.00 14 LEU A O 13
ATOM 7578 N N . LEU A 1 12 ? 9.134 4.701 0.089 1.00 0.00 15 LEU A N 13
ATOM 7579 C CA . LEU A 1 12 ? 8.255 3.943 0.980 1.00 0.00 15 LEU A CA 13
ATOM 7580 C C . LEU A 1 12 ? 7.224 4.857 1.645 1.00 0.00 15 LEU A C 13
ATOM 7581 O O . LEU A 1 12 ? 6.132 4.410 2.002 1.00 0.00 15 LEU A O 13
ATOM 7597 N N . GLN A 1 13 ? 7.556 6.143 1.775 1.00 0.00 16 GLN A N 13
ATOM 7598 C CA . GLN A 1 13 ? 6.646 7.111 2.358 1.00 0.00 16 GLN A CA 13
ATOM 7599 C C . GLN A 1 13 ? 5.449 7.289 1.435 1.00 0.00 16 GLN A C 13
ATOM 7600 O O . GLN A 1 13 ? 4.307 7.366 1.880 1.00 0.00 16 GLN A O 13
ATOM 7614 N N . ILE A 1 14 ? 5.726 7.323 0.133 1.00 0.00 17 ILE A N 13
ATOM 7615 C CA . ILE A 1 14 ? 4.670 7.466 -0.867 1.00 0.00 17 ILE A CA 13
ATOM 7616 C C . ILE A 1 14 ? 3.663 6.329 -0.763 1.00 0.00 17 ILE A C 13
ATOM 7617 O O . ILE A 1 14 ? 2.449 6.552 -0.862 1.00 0.00 17 ILE A O 13
ATOM 7633 N N . LEU A 1 15 ? 4.167 5.118 -0.537 1.00 0.00 18 LEU A N 13
ATOM 7634 C CA . LEU A 1 15 ? 3.308 3.946 -0.395 1.00 0.00 18 LEU A CA 13
ATOM 7635 C C . LEU A 1 15 ? 2.355 4.092 0.795 1.00 0.00 18 LEU A C 13
ATOM 7636 O O . LEU A 1 15 ? 1.399 3.328 0.924 1.00 0.00 18 LEU A O 13
ATOM 7652 N N . LEU A 1 16 ? 2.600 5.088 1.647 1.00 0.00 19 LEU A N 13
ATOM 7653 C CA . LEU A 1 16 ? 1.737 5.337 2.798 1.00 0.00 19 LEU A CA 13
ATOM 7654 C C . LEU A 1 16 ? 1.217 6.777 2.790 1.00 0.00 19 LEU A C 13
ATOM 7655 O O . LEU A 1 16 ? 0.551 7.208 3.733 1.00 0.00 19 LEU A O 13
ATOM 7671 N N . GLU A 1 17 ? 1.513 7.514 1.718 1.00 0.00 20 GLU A N 13
ATOM 7672 C CA . GLU A 1 17 ? 1.070 8.889 1.582 1.00 0.00 20 GLU A CA 13
ATOM 7673 C C . GLU A 1 17 ? -0.008 9.008 0.516 1.00 0.00 20 GLU A C 13
ATOM 7674 O O . GLU A 1 17 ? -1.111 9.484 0.788 1.00 0.00 20 GLU A O 13
ATOM 7686 N N . GLN A 1 18 ? 0.303 8.548 -0.693 1.00 0.00 21 GLN A N 13
ATOM 7687 C CA . GLN A 1 18 ? -0.665 8.592 -1.782 1.00 0.00 21 GLN A CA 13
ATOM 7688 C C . GLN A 1 18 ? -1.480 7.306 -1.839 1.00 0.00 21 GLN A C 13
ATOM 7689 O O . GLN A 1 18 ? -2.460 7.210 -2.579 1.00 0.00 21 GLN A O 13
ATOM 7703 N N . ALA A 1 19 ? -1.096 6.340 -1.014 1.00 0.00 22 ALA A N 13
ATOM 7704 C CA . ALA A 1 19 ? -1.815 5.080 -0.929 1.00 0.00 22 ALA A CA 13
ATOM 7705 C C . ALA A 1 19 ? -2.963 5.197 0.077 1.00 0.00 22 ALA A C 13
ATOM 7706 O O . ALA A 1 19 ? -3.849 4.351 0.115 1.00 0.00 22 ALA A O 13
ATOM 7713 N N . ARG A 1 20 ? -2.951 6.272 0.878 1.00 0.00 23 ARG A N 13
ATOM 7714 C CA . ARG A 1 20 ? -4.001 6.512 1.868 1.00 0.00 23 ARG A CA 13
ATOM 7715 C C . ARG A 1 20 ? -5.375 6.468 1.210 1.00 0.00 23 ARG A C 13
ATOM 7716 O O . ARG A 1 20 ? -6.146 5.528 1.400 1.00 0.00 23 ARG A O 13
ATOM 7737 N N . ALA A 1 21 ? -5.658 7.495 0.421 1.00 0.00 24 ALA A N 13
ATOM 7738 C CA . ALA A 1 21 ? -6.930 7.596 -0.295 1.00 0.00 24 ALA A CA 13
ATOM 7739 C C . ALA A 1 21 ? -7.072 6.527 -1.377 1.00 0.00 24 ALA A C 13
ATOM 7740 O O . ALA A 1 21 ? -8.161 6.339 -1.926 1.00 0.00 24 ALA A O 13
ATOM 7747 N N . ARG A 1 22 ? -5.984 5.820 -1.675 1.00 0.00 25 ARG A N 13
ATOM 7748 C CA . ARG A 1 22 ? -6.007 4.771 -2.674 1.00 0.00 25 ARG A CA 13
ATOM 7749 C C . ARG A 1 22 ? -6.339 3.425 -2.037 1.00 0.00 25 ARG A C 13
ATOM 7750 O O . ARG A 1 22 ? -7.119 2.649 -2.580 1.00 0.00 25 ARG A O 13
ATOM 7771 N N . ALA A 1 23 ? -5.763 3.175 -0.872 1.00 0.00 26 ALA A N 13
ATOM 7772 C CA . ALA A 1 23 ? -6.017 1.946 -0.135 1.00 0.00 26 ALA A CA 13
ATOM 7773 C C . ALA A 1 23 ? -7.302 2.063 0.679 1.00 0.00 26 ALA A C 13
ATOM 7774 O O . ALA A 1 23 ? -7.904 1.054 1.035 1.00 0.00 26 ALA A O 13
ATOM 7781 N N . ALA A 1 24 ? -7.740 3.297 0.958 1.00 0.00 27 ALA A N 13
ATOM 7782 C CA . ALA A 1 24 ? -8.966 3.506 1.713 1.00 0.00 27 ALA A CA 13
ATOM 7783 C C . ALA A 1 24 ? -10.153 2.889 0.986 1.00 0.00 27 ALA A C 13
ATOM 7784 O O . ALA A 1 24 ? -11.054 2.331 1.612 1.00 0.00 27 ALA A O 13
ATOM 7791 N N . ARG A 1 25 ? -10.126 2.957 -0.343 1.00 0.00 28 ARG A N 13
ATOM 7792 C CA . ARG A 1 25 ? -11.197 2.366 -1.147 1.00 0.00 28 ARG A CA 13
ATOM 7793 C C . ARG A 1 25 ? -11.068 0.854 -1.201 1.00 0.00 28 ARG A C 13
ATOM 7794 O O . ARG A 1 25 ? -12.026 0.147 -1.520 1.00 0.00 28 ARG A O 13
ATOM 7815 N N . GLU A 1 26 ? -9.878 0.363 -0.904 1.00 0.00 29 GLU A N 13
ATOM 7816 C CA . GLU A 1 26 ? -9.623 -1.062 -0.939 1.00 0.00 29 GLU A CA 13
ATOM 7817 C C . GLU A 1 26 ? -9.684 -1.673 0.446 1.00 0.00 29 GLU A C 13
ATOM 7818 O O . GLU A 1 26 ? -10.157 -2.784 0.604 1.00 0.00 29 GLU A O 13
ATOM 7830 N N . GLN A 1 27 ? -9.229 -0.944 1.450 1.00 0.00 30 GLN A N 13
ATOM 7831 C CA . GLN A 1 27 ? -9.265 -1.439 2.819 1.00 0.00 30 GLN A CA 13
ATOM 7832 C C . GLN A 1 27 ? -10.674 -1.913 3.180 1.00 0.00 30 GLN A C 13
ATOM 7833 O O . GLN A 1 27 ? -10.849 -2.929 3.857 1.00 0.00 30 GLN A O 13
ATOM 7847 N N . ALA A 1 28 ? -11.669 -1.177 2.692 1.00 0.00 31 ALA A N 13
ATOM 7848 C CA . ALA A 1 28 ? -13.073 -1.512 2.925 1.00 0.00 31 ALA A CA 13
ATOM 7849 C C . ALA A 1 28 ? -13.561 -2.574 1.937 1.00 0.00 31 ALA A C 13
ATOM 7850 O O . ALA A 1 28 ? -14.348 -3.455 2.287 1.00 0.00 31 ALA A O 13
ATOM 7857 N N . THR A 1 29 ? -13.079 -2.476 0.705 1.00 0.00 32 THR A N 13
ATOM 7858 C CA . THR A 1 29 ? -13.449 -3.412 -0.360 1.00 0.00 32 THR A CA 13
ATOM 7859 C C . THR A 1 29 ? -12.701 -4.737 -0.223 1.00 0.00 32 THR A C 13
ATOM 7860 O O . THR A 1 29 ? -13.312 -5.803 -0.246 1.00 0.00 32 THR A O 13
ATOM 7871 N N . THR A 1 30 ? -11.381 -4.664 -0.068 1.00 0.00 33 THR A N 13
ATOM 7872 C CA . THR A 1 30 ? -10.552 -5.858 0.083 1.00 0.00 33 THR A CA 13
ATOM 7873 C C . THR A 1 30 ? -11.056 -6.723 1.236 1.00 0.00 33 THR A C 13
ATOM 7874 O O . THR A 1 30 ? -11.109 -7.949 1.125 1.00 0.00 33 THR A O 13
ATOM 7885 N N . ASN A 1 31 ? -11.460 -6.072 2.332 1.00 0.00 34 ASN A N 13
ATOM 7886 C CA . ASN A 1 31 ? -11.991 -6.769 3.491 1.00 0.00 34 ASN A CA 13
ATOM 7887 C C . ASN A 1 31 ? -13.133 -7.690 3.061 1.00 0.00 34 ASN A C 13
ATOM 7888 O O . ASN A 1 31 ? -13.157 -8.874 3.403 1.00 0.00 34 ASN A O 13
ATOM 7899 N N . ALA A 1 32 ? -14.059 -7.138 2.275 1.00 0.00 35 ALA A N 13
ATOM 7900 C CA . ALA A 1 32 ? -15.180 -7.901 1.759 1.00 0.00 35 ALA A CA 13
ATOM 7901 C C . ALA A 1 32 ? -14.735 -8.798 0.611 1.00 0.00 35 ALA A C 13
ATOM 7902 O O . ALA A 1 32 ? -15.223 -9.910 0.466 1.00 0.00 35 ALA A O 13
ATOM 7909 N N . ARG A 1 33 ? -13.781 -8.325 -0.184 1.00 0.00 36 ARG A N 13
ATOM 7910 C CA . ARG A 1 33 ? -13.253 -9.107 -1.289 1.00 0.00 36 ARG A CA 13
ATOM 7911 C C . ARG A 1 33 ? -12.632 -10.398 -0.772 1.00 0.00 36 ARG A C 13
ATOM 7912 O O . ARG A 1 33 ? -12.764 -11.454 -1.384 1.00 0.00 36 ARG A O 13
ATOM 7933 N N . ILE A 1 34 ? -11.960 -10.303 0.369 1.00 0.00 37 ILE A N 13
ATOM 7934 C CA . ILE A 1 34 ? -11.327 -11.467 0.978 1.00 0.00 37 ILE A CA 13
ATOM 7935 C C . ILE A 1 34 ? -12.373 -12.501 1.381 1.00 0.00 37 ILE A C 13
ATOM 7936 O O . ILE A 1 34 ? -12.180 -13.700 1.186 1.00 0.00 37 ILE A O 13
ATOM 7952 N N . LEU A 1 35 ? -13.483 -12.024 1.935 1.00 0.00 38 LEU A N 13
ATOM 7953 C CA . LEU A 1 35 ? -14.568 -12.903 2.363 1.00 0.00 38 LEU A CA 13
ATOM 7954 C C . LEU A 1 35 ? -15.622 -13.104 1.261 1.00 0.00 38 LEU A C 13
ATOM 7955 O O . LEU A 1 35 ? -16.509 -13.946 1.405 1.00 0.00 38 LEU A O 13
ATOM 7971 N N . ALA A 1 36 ? -15.538 -12.333 0.170 1.00 0.00 39 ALA A N 13
ATOM 7972 C CA . ALA A 1 36 ? -16.507 -12.448 -0.916 1.00 0.00 39 ALA A CA 13
ATOM 7973 C C . ALA A 1 36 ? -15.973 -11.872 -2.234 1.00 0.00 39 ALA A C 13
ATOM 7974 O O . ALA A 1 36 ? -16.578 -10.979 -2.827 1.00 0.00 39 ALA A O 13
ATOM 7981 N N . ARG A 1 37 ? -14.832 -12.389 -2.681 1.00 0.00 40 ARG A N 13
ATOM 7982 C CA . ARG A 1 37 ? -14.204 -11.931 -3.919 1.00 0.00 40 ARG A CA 13
ATOM 7983 C C . ARG A 1 37 ? -15.082 -12.193 -5.149 1.00 0.00 40 ARG A C 13
ATOM 7984 O O . ARG A 1 37 ? -15.070 -11.398 -6.087 1.00 0.00 40 ARG A O 13
ATOM 8005 N N . VAL A 1 38 ? -15.822 -13.312 -5.116 1.00 0.00 41 VAL A N 13
ATOM 8006 C CA . VAL A 1 38 ? -16.723 -13.754 -6.189 1.00 0.00 41 VAL A CA 13
ATOM 8007 C C . VAL A 1 38 ? -16.732 -12.835 -7.419 1.00 0.00 41 VAL A C 13
ATOM 8008 O O . VAL A 1 38 ? -15.993 -13.143 -8.385 1.00 0.00 41 VAL A O 13
ATOM 8022 N N . ILE A 1 1 ? 13.156 -2.133 3.255 1.00 0.00 4 ILE A N 14
ATOM 8023 C CA . ILE A 1 1 ? 12.117 -3.196 3.098 1.00 0.00 4 ILE A CA 14
ATOM 8024 C C . ILE A 1 1 ? 12.761 -4.586 3.004 1.00 0.00 4 ILE A C 14
ATOM 8025 O O . ILE A 1 1 ? 12.790 -5.323 3.987 1.00 0.00 4 ILE A O 14
ATOM 8043 N N . VAL A 1 2 ? 13.285 -4.936 1.824 1.00 0.00 5 VAL A N 14
ATOM 8044 C CA . VAL A 1 2 ? 13.937 -6.235 1.627 1.00 0.00 5 VAL A CA 14
ATOM 8045 C C . VAL A 1 2 ? 15.327 -6.236 2.264 1.00 0.00 5 VAL A C 14
ATOM 8046 O O . VAL A 1 2 ? 15.650 -7.109 3.070 1.00 0.00 5 VAL A O 14
ATOM 8059 N N . LEU A 1 3 ? 16.133 -5.237 1.907 1.00 0.00 6 LEU A N 14
ATOM 8060 C CA . LEU A 1 3 ? 17.480 -5.094 2.450 1.00 0.00 6 LEU A CA 14
ATOM 8061 C C . LEU A 1 3 ? 17.598 -3.779 3.226 1.00 0.00 6 LEU A C 14
ATOM 8062 O O . LEU A 1 3 ? 17.548 -3.771 4.455 1.00 0.00 6 LEU A O 14
ATOM 8078 N N . SER A 1 4 ? 17.747 -2.669 2.500 1.00 0.00 7 SER A N 14
ATOM 8079 C CA . SER A 1 4 ? 17.863 -1.360 3.110 1.00 0.00 7 SER A CA 14
ATOM 8080 C C . SER A 1 4 ? 16.740 -0.433 2.630 1.00 0.00 7 SER A C 14
ATOM 8081 O O . SER A 1 4 ? 15.693 -0.335 3.273 1.00 0.00 7 SER A O 14
ATOM 8089 N N . LEU A 1 5 ? 16.963 0.234 1.490 1.00 0.00 8 LEU A N 14
ATOM 8090 C CA . LEU A 1 5 ? 15.972 1.153 0.915 1.00 0.00 8 LEU A CA 14
ATOM 8091 C C . LEU A 1 5 ? 15.650 2.310 1.872 1.00 0.00 8 LEU A C 14
ATOM 8092 O O . LEU A 1 5 ? 14.532 2.830 1.878 1.00 0.00 8 LEU A O 14
ATOM 8108 N N . ASP A 1 6 ? 16.646 2.718 2.664 1.00 0.00 9 ASP A N 14
ATOM 8109 C CA . ASP A 1 6 ? 16.478 3.822 3.610 1.00 0.00 9 ASP A CA 14
ATOM 8110 C C . ASP A 1 6 ? 16.556 5.168 2.889 1.00 0.00 9 ASP A C 14
ATOM 8111 O O . ASP A 1 6 ? 15.654 5.996 3.015 1.00 0.00 9 ASP A O 14
ATOM 8120 N N . VAL A 1 7 ? 17.632 5.373 2.119 1.00 0.00 10 VAL A N 14
ATOM 8121 C CA . VAL A 1 7 ? 17.811 6.616 1.364 1.00 0.00 10 VAL A CA 14
ATOM 8122 C C . VAL A 1 7 ? 16.503 7.018 0.671 1.00 0.00 10 VAL A C 14
ATOM 8123 O O . VAL A 1 7 ? 16.030 8.145 0.834 1.00 0.00 10 VAL A O 14
ATOM 8136 N N . PRO A 1 8 ? 15.876 6.090 -0.089 1.00 0.00 11 PRO A N 14
ATOM 8137 C CA . PRO A 1 8 ? 14.608 6.356 -0.767 1.00 0.00 11 PRO A CA 14
ATOM 8138 C C . PRO A 1 8 ? 13.414 6.211 0.164 1.00 0.00 11 PRO A C 14
ATOM 8139 O O . PRO A 1 8 ? 12.414 5.569 -0.173 1.00 0.00 11 PRO A O 14
ATOM 8150 N N . ILE A 1 9 ? 13.517 6.831 1.330 1.00 0.00 12 ILE A N 14
ATOM 8151 C CA . ILE A 1 9 ? 12.449 6.787 2.304 1.00 0.00 12 ILE A CA 14
ATOM 8152 C C . ILE A 1 9 ? 11.202 7.480 1.761 1.00 0.00 12 ILE A C 14
ATOM 8153 O O . ILE A 1 9 ? 10.082 7.148 2.143 1.00 0.00 12 ILE A O 14
ATOM 8169 N N . GLY A 1 10 ? 11.397 8.415 0.832 1.00 0.00 13 GLY A N 14
ATOM 8170 C CA . GLY A 1 10 ? 10.267 9.096 0.231 1.00 0.00 13 GLY A CA 14
ATOM 8171 C C . GLY A 1 10 ? 9.452 8.157 -0.628 1.00 0.00 13 GLY A C 14
ATOM 8172 O O . GLY A 1 10 ? 8.225 8.238 -0.661 1.00 0.00 13 GLY A O 14
ATOM 8176 N N . LEU A 1 11 ? 10.144 7.238 -1.302 1.00 0.00 14 LEU A N 14
ATOM 8177 C CA . LEU A 1 11 ? 9.489 6.249 -2.156 1.00 0.00 14 LEU A CA 14
ATOM 8178 C C . LEU A 1 11 ? 8.507 5.417 -1.344 1.00 0.00 14 LEU A C 14
ATOM 8179 O O . LEU A 1 11 ? 7.426 5.072 -1.820 1.00 0.00 14 LEU A O 14
ATOM 8195 N N . LEU A 1 12 ? 8.882 5.122 -0.104 1.00 0.00 15 LEU A N 14
ATOM 8196 C CA . LEU A 1 12 ? 8.020 4.348 0.785 1.00 0.00 15 LEU A CA 14
ATOM 8197 C C . LEU A 1 12 ? 7.088 5.264 1.577 1.00 0.00 15 LEU A C 14
ATOM 8198 O O . LEU A 1 12 ? 5.982 4.862 1.939 1.00 0.00 15 LEU A O 14
ATOM 8214 N N . GLN A 1 13 ? 7.517 6.507 1.805 1.00 0.00 16 GLN A N 14
ATOM 8215 C CA . GLN A 1 13 ? 6.698 7.479 2.509 1.00 0.00 16 GLN A CA 14
ATOM 8216 C C . GLN A 1 13 ? 5.472 7.788 1.667 1.00 0.00 16 GLN A C 14
ATOM 8217 O O . GLN A 1 13 ? 4.352 7.861 2.169 1.00 0.00 16 GLN A O 14
ATOM 8231 N N . ILE A 1 14 ? 5.695 7.930 0.365 1.00 0.00 17 ILE A N 14
ATOM 8232 C CA . ILE A 1 14 ? 4.609 8.193 -0.571 1.00 0.00 17 ILE A CA 14
ATOM 8233 C C . ILE A 1 14 ? 3.644 7.014 -0.610 1.00 0.00 17 ILE A C 14
ATOM 8234 O O . ILE A 1 14 ? 2.423 7.199 -0.666 1.00 0.00 17 ILE A O 14
ATOM 8250 N N . LEU A 1 15 ? 4.198 5.803 -0.539 1.00 0.00 18 LEU A N 14
ATOM 8251 C CA . LEU A 1 15 ? 3.390 4.587 -0.533 1.00 0.00 18 LEU A CA 14
ATOM 8252 C C . LEU A 1 15 ? 2.514 4.500 0.725 1.00 0.00 18 LEU A C 14
ATOM 8253 O O . LEU A 1 15 ? 1.641 3.639 0.816 1.00 0.00 18 LEU A O 14
ATOM 8269 N N . LEU A 1 16 ? 2.738 5.402 1.685 1.00 0.00 19 LEU A N 14
ATOM 8270 C CA . LEU A 1 16 ? 1.944 5.426 2.914 1.00 0.00 19 LEU A CA 14
ATOM 8271 C C . LEU A 1 16 ? 1.323 6.809 3.148 1.00 0.00 19 LEU A C 14
ATOM 8272 O O . LEU A 1 16 ? 0.615 7.019 4.139 1.00 0.00 19 LEU A O 14
ATOM 8288 N N . GLU A 1 17 ? 1.588 7.745 2.230 1.00 0.00 20 GLU A N 14
ATOM 8289 C CA . GLU A 1 17 ? 1.063 9.097 2.321 1.00 0.00 20 GLU A CA 14
ATOM 8290 C C . GLU A 1 17 ? -0.061 9.311 1.317 1.00 0.00 20 GLU A C 14
ATOM 8291 O O . GLU A 1 17 ? -1.174 9.688 1.687 1.00 0.00 20 GLU A O 14
ATOM 8303 N N . GLN A 1 18 ? 0.225 9.044 0.044 1.00 0.00 21 GLN A N 14
ATOM 8304 C CA . GLN A 1 18 ? -0.782 9.194 -1.006 1.00 0.00 21 GLN A CA 14
ATOM 8305 C C . GLN A 1 18 ? -1.486 7.873 -1.285 1.00 0.00 21 GLN A C 14
ATOM 8306 O O . GLN A 1 18 ? -2.441 7.814 -2.065 1.00 0.00 21 GLN A O 14
ATOM 8320 N N . ALA A 1 19 ? -1.035 6.825 -0.608 1.00 0.00 22 ALA A N 14
ATOM 8321 C CA . ALA A 1 19 ? -1.641 5.514 -0.743 1.00 0.00 22 ALA A CA 14
ATOM 8322 C C . ALA A 1 19 ? -2.762 5.347 0.281 1.00 0.00 22 ALA A C 14
ATOM 8323 O O . ALA A 1 19 ? -3.567 4.427 0.177 1.00 0.00 22 ALA A O 14
ATOM 8330 N N . ARG A 1 20 ? -2.824 6.257 1.262 1.00 0.00 23 ARG A N 14
ATOM 8331 C CA . ARG A 1 20 ? -3.867 6.206 2.284 1.00 0.00 23 ARG A CA 14
ATOM 8332 C C . ARG A 1 20 ? -5.246 6.258 1.636 1.00 0.00 23 ARG A C 14
ATOM 8333 O O . ARG A 1 20 ? -6.006 5.296 1.699 1.00 0.00 23 ARG A O 14
ATOM 8354 N N . ALA A 1 21 ? -5.548 7.379 0.985 1.00 0.00 24 ALA A N 14
ATOM 8355 C CA . ALA A 1 21 ? -6.828 7.544 0.296 1.00 0.00 24 ALA A CA 14
ATOM 8356 C C . ALA A 1 21 ? -6.967 6.567 -0.873 1.00 0.00 24 ALA A C 14
ATOM 8357 O O . ALA A 1 21 ? -8.069 6.354 -1.387 1.00 0.00 24 ALA A O 14
ATOM 8364 N N . ARG A 1 22 ? -5.850 5.962 -1.275 1.00 0.00 25 ARG A N 14
ATOM 8365 C CA . ARG A 1 22 ? -5.840 4.994 -2.355 1.00 0.00 25 ARG A CA 14
ATOM 8366 C C . ARG A 1 22 ? -6.174 3.609 -1.812 1.00 0.00 25 ARG A C 14
ATOM 8367 O O . ARG A 1 22 ? -7.073 2.935 -2.307 1.00 0.00 25 ARG A O 14
ATOM 8388 N N . ALA A 1 23 ? -5.463 3.214 -0.768 1.00 0.00 26 ALA A N 14
ATOM 8389 C CA . ALA A 1 23 ? -5.690 1.932 -0.118 1.00 0.00 26 ALA A CA 14
ATOM 8390 C C . ALA A 1 23 ? -6.959 1.967 0.732 1.00 0.00 26 ALA A C 14
ATOM 8391 O O . ALA A 1 23 ? -7.514 0.922 1.060 1.00 0.00 26 ALA A O 14
ATOM 8398 N N . ALA A 1 24 ? -7.432 3.169 1.078 1.00 0.00 27 ALA A N 14
ATOM 8399 C CA . ALA A 1 24 ? -8.641 3.303 1.873 1.00 0.00 27 ALA A CA 14
ATOM 8400 C C . ALA A 1 24 ? -9.839 2.732 1.132 1.00 0.00 27 ALA A C 14
ATOM 8401 O O . ALA A 1 24 ? -10.725 2.136 1.742 1.00 0.00 27 ALA A O 14
ATOM 8408 N N . ARG A 1 25 ? -9.845 2.881 -0.189 1.00 0.00 28 ARG A N 14
ATOM 8409 C CA . ARG A 1 25 ? -10.932 2.334 -0.998 1.00 0.00 28 ARG A CA 14
ATOM 8410 C C . ARG A 1 25 ? -10.720 0.845 -1.244 1.00 0.00 28 ARG A C 14
ATOM 8411 O O . ARG A 1 25 ? -11.651 0.119 -1.599 1.00 0.00 28 ARG A O 14
ATOM 8432 N N . GLU A 1 26 ? -9.485 0.400 -1.057 1.00 0.00 29 GLU A N 14
ATOM 8433 C CA . GLU A 1 26 ? -9.133 -0.994 -1.266 1.00 0.00 29 GLU A CA 14
ATOM 8434 C C . GLU A 1 26 ? -9.234 -1.787 0.025 1.00 0.00 29 GLU A C 14
ATOM 8435 O O . GLU A 1 26 ? -9.703 -2.919 0.025 1.00 0.00 29 GLU A O 14
ATOM 8447 N N . GLN A 1 27 ? -8.805 -1.179 1.124 1.00 0.00 30 GLN A N 14
ATOM 8448 C CA . GLN A 1 27 ? -8.854 -1.819 2.432 1.00 0.00 30 GLN A CA 14
ATOM 8449 C C . GLN A 1 27 ? -10.248 -2.366 2.723 1.00 0.00 30 GLN A C 14
ATOM 8450 O O . GLN A 1 27 ? -10.393 -3.434 3.318 1.00 0.00 30 GLN A O 14
ATOM 8464 N N . ALA A 1 28 ? -11.263 -1.633 2.281 1.00 0.00 31 ALA A N 14
ATOM 8465 C CA . ALA A 1 28 ? -12.653 -2.045 2.471 1.00 0.00 31 ALA A CA 14
ATOM 8466 C C . ALA A 1 28 ? -13.100 -2.993 1.359 1.00 0.00 31 ALA A C 14
ATOM 8467 O O . ALA A 1 28 ? -13.853 -3.940 1.594 1.00 0.00 31 ALA A O 14
ATOM 8474 N N . THR A 1 29 ? -12.611 -2.731 0.153 1.00 0.00 32 THR A N 14
ATOM 8475 C CA . THR A 1 29 ? -12.932 -3.550 -1.017 1.00 0.00 32 THR A CA 14
ATOM 8476 C C . THR A 1 29 ? -12.244 -4.907 -0.926 1.00 0.00 32 THR A C 14
ATOM 8477 O O . THR A 1 29 ? -12.876 -5.947 -1.116 1.00 0.00 32 THR A O 14
ATOM 8488 N N . THR A 1 30 ? -10.949 -4.892 -0.618 1.00 0.00 33 THR A N 14
ATOM 8489 C CA . THR A 1 30 ? -10.178 -6.127 -0.486 1.00 0.00 33 THR A CA 14
ATOM 8490 C C . THR A 1 30 ? -10.712 -6.969 0.666 1.00 0.00 33 THR A C 14
ATOM 8491 O O . THR A 1 30 ? -10.863 -8.180 0.532 1.00 0.00 33 THR A O 14
ATOM 8502 N N . ASN A 1 31 ? -11.033 -6.322 1.791 1.00 0.00 34 ASN A N 14
ATOM 8503 C CA . ASN A 1 31 ? -11.581 -7.023 2.943 1.00 0.00 34 ASN A CA 14
ATOM 8504 C C . ASN A 1 31 ? -12.817 -7.812 2.519 1.00 0.00 34 ASN A C 14
ATOM 8505 O O . ASN A 1 31 ? -12.910 -9.020 2.757 1.00 0.00 34 ASN A O 14
ATOM 8516 N N . ALA A 1 32 ? -13.747 -7.123 1.855 1.00 0.00 35 ALA A N 14
ATOM 8517 C CA . ALA A 1 32 ? -14.956 -7.758 1.362 1.00 0.00 35 ALA A CA 14
ATOM 8518 C C . ALA A 1 32 ? -14.610 -8.799 0.309 1.00 0.00 35 ALA A C 14
ATOM 8519 O O . ALA A 1 32 ? -15.149 -9.897 0.318 1.00 0.00 35 ALA A O 14
ATOM 8526 N N . ARG A 1 33 ? -13.684 -8.457 -0.578 1.00 0.00 36 ARG A N 14
ATOM 8527 C CA . ARG A 1 33 ? -13.240 -9.373 -1.613 1.00 0.00 36 ARG A CA 14
ATOM 8528 C C . ARG A 1 33 ? -12.591 -10.610 -0.994 1.00 0.00 36 ARG A C 14
ATOM 8529 O O . ARG A 1 33 ? -12.710 -11.716 -1.511 1.00 0.00 36 ARG A O 14
ATOM 8550 N N . ILE A 1 34 ? -11.907 -10.415 0.122 1.00 0.00 37 ILE A N 14
ATOM 8551 C CA . ILE A 1 34 ? -11.252 -11.518 0.816 1.00 0.00 37 ILE A CA 14
ATOM 8552 C C . ILE A 1 34 ? -12.289 -12.466 1.419 1.00 0.00 37 ILE A C 14
ATOM 8553 O O . ILE A 1 34 ? -12.137 -13.686 1.353 1.00 0.00 37 ILE A O 14
ATOM 8569 N N . LEU A 1 35 ? -13.345 -11.894 1.993 1.00 0.00 38 LEU A N 14
ATOM 8570 C CA . LEU A 1 35 ? -14.416 -12.688 2.595 1.00 0.00 38 LEU A CA 14
ATOM 8571 C C . LEU A 1 35 ? -15.531 -13.009 1.584 1.00 0.00 38 LEU A C 14
ATOM 8572 O O . LEU A 1 35 ? -16.403 -13.831 1.864 1.00 0.00 38 LEU A O 14
ATOM 8588 N N . ALA A 1 36 ? -15.500 -12.360 0.413 1.00 0.00 39 ALA A N 14
ATOM 8589 C CA . ALA A 1 36 ? -16.505 -12.577 -0.621 1.00 0.00 39 ALA A CA 14
ATOM 8590 C C . ALA A 1 36 ? -15.960 -12.193 -2.000 1.00 0.00 39 ALA A C 14
ATOM 8591 O O . ALA A 1 36 ? -16.507 -11.330 -2.689 1.00 0.00 39 ALA A O 14
ATOM 8598 N N . ARG A 1 37 ? -14.856 -12.833 -2.377 1.00 0.00 40 ARG A N 14
ATOM 8599 C CA . ARG A 1 37 ? -14.188 -12.571 -3.654 1.00 0.00 40 ARG A CA 14
ATOM 8600 C C . ARG A 1 37 ? -15.127 -12.723 -4.854 1.00 0.00 40 ARG A C 14
ATOM 8601 O O . ARG A 1 37 ? -14.960 -12.045 -5.870 1.00 0.00 40 ARG A O 14
ATOM 8622 N N . VAL A 1 38 ? -16.104 -13.615 -4.731 1.00 0.00 41 VAL A N 14
ATOM 8623 C CA . VAL A 1 38 ? -17.069 -13.862 -5.800 1.00 0.00 41 VAL A CA 14
ATOM 8624 C C . VAL A 1 38 ? -18.492 -13.983 -5.244 1.00 0.00 41 VAL A C 14
ATOM 8625 O O . VAL A 1 38 ? -18.644 -14.464 -4.099 1.00 0.00 41 VAL A O 14
ATOM 8639 N N . ILE A 1 1 ? 14.657 -5.425 4.720 1.00 0.00 4 ILE A N 15
ATOM 8640 C CA . ILE A 1 1 ? 14.011 -6.256 3.663 1.00 0.00 4 ILE A CA 15
ATOM 8641 C C . ILE A 1 1 ? 15.042 -6.782 2.660 1.00 0.00 4 ILE A C 15
ATOM 8642 O O . ILE A 1 1 ? 15.360 -7.968 2.664 1.00 0.00 4 ILE A O 15
ATOM 8660 N N . VAL A 1 2 ? 15.567 -5.897 1.808 1.00 0.00 5 VAL A N 15
ATOM 8661 C CA . VAL A 1 2 ? 16.566 -6.293 0.812 1.00 0.00 5 VAL A CA 15
ATOM 8662 C C . VAL A 1 2 ? 17.962 -5.798 1.201 1.00 0.00 5 VAL A C 15
ATOM 8663 O O . VAL A 1 2 ? 18.809 -6.585 1.621 1.00 0.00 5 VAL A O 15
ATOM 8676 N N . LEU A 1 3 ? 18.193 -4.491 1.065 1.00 0.00 6 LEU A N 15
ATOM 8677 C CA . LEU A 1 3 ? 19.485 -3.899 1.407 1.00 0.00 6 LEU A CA 15
ATOM 8678 C C . LEU A 1 3 ? 19.328 -2.839 2.500 1.00 0.00 6 LEU A C 15
ATOM 8679 O O . LEU A 1 3 ? 19.650 -3.086 3.663 1.00 0.00 6 LEU A O 15
ATOM 8695 N N . SER A 1 4 ? 18.829 -1.664 2.119 1.00 0.00 7 SER A N 15
ATOM 8696 C CA . SER A 1 4 ? 18.626 -0.571 3.058 1.00 0.00 7 SER A CA 15
ATOM 8697 C C . SER A 1 4 ? 17.191 -0.055 2.997 1.00 0.00 7 SER A C 15
ATOM 8698 O O . SER A 1 4 ? 16.407 -0.271 3.921 1.00 0.00 7 SER A O 15
ATOM 8706 N N . LEU A 1 5 ? 16.866 0.644 1.906 1.00 0.00 8 LEU A N 15
ATOM 8707 C CA . LEU A 1 5 ? 15.536 1.223 1.710 1.00 0.00 8 LEU A CA 15
ATOM 8708 C C . LEU A 1 5 ? 15.291 2.395 2.670 1.00 0.00 8 LEU A C 15
ATOM 8709 O O . LEU A 1 5 ? 14.161 2.868 2.803 1.00 0.00 8 LEU A O 15
ATOM 8725 N N . ASP A 1 6 ? 16.360 2.873 3.315 1.00 0.00 9 ASP A N 15
ATOM 8726 C CA . ASP A 1 6 ? 16.261 4.000 4.237 1.00 0.00 9 ASP A CA 15
ATOM 8727 C C . ASP A 1 6 ? 16.442 5.315 3.484 1.00 0.00 9 ASP A C 15
ATOM 8728 O O . ASP A 1 6 ? 15.605 6.211 3.579 1.00 0.00 9 ASP A O 15
ATOM 8737 N N . VAL A 1 7 ? 17.530 5.417 2.711 1.00 0.00 10 VAL A N 15
ATOM 8738 C CA . VAL A 1 7 ? 17.796 6.619 1.921 1.00 0.00 10 VAL A CA 15
ATOM 8739 C C . VAL A 1 7 ? 16.535 7.043 1.159 1.00 0.00 10 VAL A C 15
ATOM 8740 O O . VAL A 1 7 ? 16.099 8.191 1.260 1.00 0.00 10 VAL A O 15
ATOM 8753 N N . PRO A 1 8 ? 15.904 6.112 0.405 1.00 0.00 11 PRO A N 15
ATOM 8754 C CA . PRO A 1 8 ? 14.679 6.401 -0.333 1.00 0.00 11 PRO A CA 15
ATOM 8755 C C . PRO A 1 8 ? 13.438 6.285 0.536 1.00 0.00 11 PRO A C 15
ATOM 8756 O O . PRO A 1 8 ? 12.439 5.672 0.148 1.00 0.00 11 PRO A O 15
ATOM 8767 N N . ILE A 1 9 ? 13.500 6.901 1.708 1.00 0.00 12 ILE A N 15
ATOM 8768 C CA . ILE A 1 9 ? 12.383 6.886 2.627 1.00 0.00 12 ILE A CA 15
ATOM 8769 C C . ILE A 1 9 ? 11.171 7.576 2.002 1.00 0.00 12 ILE A C 15
ATOM 8770 O O . ILE A 1 9 ? 10.028 7.253 2.319 1.00 0.00 12 ILE A O 15
ATOM 8786 N N . GLY A 1 10 ? 11.429 8.501 1.079 1.00 0.00 13 GLY A N 15
ATOM 8787 C CA . GLY A 1 10 ? 10.343 9.183 0.402 1.00 0.00 13 GLY A CA 15
ATOM 8788 C C . GLY A 1 10 ? 9.565 8.235 -0.483 1.00 0.00 13 GLY A C 15
ATOM 8789 O O . GLY A 1 10 ? 8.342 8.328 -0.584 1.00 0.00 13 GLY A O 15
ATOM 8793 N N . LEU A 1 11 ? 10.282 7.296 -1.102 1.00 0.00 14 LEU A N 15
ATOM 8794 C CA . LEU A 1 11 ? 9.658 6.297 -1.968 1.00 0.00 14 LEU A CA 15
ATOM 8795 C C . LEU A 1 11 ? 8.649 5.472 -1.179 1.00 0.00 14 LEU A C 15
ATOM 8796 O O . LEU A 1 11 ? 7.581 5.125 -1.684 1.00 0.00 14 LEU A O 15
ATOM 8812 N N . LEU A 1 12 ? 8.988 5.184 0.074 1.00 0.00 15 LEU A N 15
ATOM 8813 C CA . LEU A 1 12 ? 8.099 4.417 0.946 1.00 0.00 15 LEU A CA 15
ATOM 8814 C C . LEU A 1 12 ? 7.117 5.338 1.669 1.00 0.00 15 LEU A C 15
ATOM 8815 O O . LEU A 1 12 ? 6.014 4.918 2.022 1.00 0.00 15 LEU A O 15
ATOM 8831 N N . GLN A 1 13 ? 7.504 6.603 1.852 1.00 0.00 16 GLN A N 15
ATOM 8832 C CA . GLN A 1 13 ? 6.642 7.578 2.491 1.00 0.00 16 GLN A CA 15
ATOM 8833 C C . GLN A 1 13 ? 5.438 7.828 1.597 1.00 0.00 16 GLN A C 15
ATOM 8834 O O . GLN A 1 13 ? 4.305 7.893 2.063 1.00 0.00 16 GLN A O 15
ATOM 8848 N N . ILE A 1 14 ? 5.693 7.925 0.293 1.00 0.00 17 ILE A N 15
ATOM 8849 C CA . ILE A 1 14 ? 4.618 8.127 -0.674 1.00 0.00 17 ILE A CA 15
ATOM 8850 C C . ILE A 1 14 ? 3.667 6.939 -0.661 1.00 0.00 17 ILE A C 15
ATOM 8851 O O . ILE A 1 14 ? 2.443 7.111 -0.687 1.00 0.00 17 ILE A O 15
ATOM 8867 N N . LEU A 1 15 ? 4.236 5.737 -0.580 1.00 0.00 18 LEU A N 15
ATOM 8868 C CA . LEU A 1 15 ? 3.439 4.516 -0.526 1.00 0.00 18 LEU A CA 15
ATOM 8869 C C . LEU A 1 15 ? 2.572 4.475 0.738 1.00 0.00 18 LEU A C 15
ATOM 8870 O O . LEU A 1 15 ? 1.695 3.622 0.864 1.00 0.00 18 LEU A O 15
ATOM 8886 N N . LEU A 1 16 ? 2.806 5.410 1.664 1.00 0.00 19 LEU A N 15
ATOM 8887 C CA . LEU A 1 16 ? 2.023 5.483 2.893 1.00 0.00 19 LEU A CA 15
ATOM 8888 C C . LEU A 1 16 ? 1.424 6.882 3.086 1.00 0.00 19 LEU A C 15
ATOM 8889 O O . LEU A 1 16 ? 0.806 7.160 4.117 1.00 0.00 19 LEU A O 15
ATOM 8905 N N . GLU A 1 17 ? 1.608 7.756 2.091 1.00 0.00 20 GLU A N 15
ATOM 8906 C CA . GLU A 1 17 ? 1.088 9.111 2.145 1.00 0.00 20 GLU A CA 15
ATOM 8907 C C . GLU A 1 17 ? -0.041 9.298 1.143 1.00 0.00 20 GLU A C 15
ATOM 8908 O O . GLU A 1 17 ? -1.154 9.681 1.510 1.00 0.00 20 GLU A O 15
ATOM 8920 N N . GLN A 1 18 ? 0.240 9.001 -0.124 1.00 0.00 21 GLN A N 15
ATOM 8921 C CA . GLN A 1 18 ? -0.775 9.121 -1.168 1.00 0.00 21 GLN A CA 15
ATOM 8922 C C . GLN A 1 18 ? -1.448 7.781 -1.431 1.00 0.00 21 GLN A C 15
ATOM 8923 O O . GLN A 1 18 ? -2.397 7.689 -2.215 1.00 0.00 21 GLN A O 15
ATOM 8937 N N . ALA A 1 19 ? -0.978 6.753 -0.734 1.00 0.00 22 ALA A N 15
ATOM 8938 C CA . ALA A 1 19 ? -1.553 5.427 -0.849 1.00 0.00 22 ALA A CA 15
ATOM 8939 C C . ALA A 1 19 ? -2.659 5.240 0.188 1.00 0.00 22 ALA A C 15
ATOM 8940 O O . ALA A 1 19 ? -3.436 4.293 0.106 1.00 0.00 22 ALA A O 15
ATOM 8947 N N . ARG A 1 20 ? -2.742 6.165 1.156 1.00 0.00 23 ARG A N 15
ATOM 8948 C CA . ARG A 1 20 ? -3.771 6.098 2.190 1.00 0.00 23 ARG A CA 15
ATOM 8949 C C . ARG A 1 20 ? -5.156 6.066 1.552 1.00 0.00 23 ARG A C 15
ATOM 8950 O O . ARG A 1 20 ? -5.879 5.080 1.672 1.00 0.00 23 ARG A O 15
ATOM 8971 N N . ALA A 1 21 ? -5.509 7.140 0.849 1.00 0.00 24 ALA A N 15
ATOM 8972 C CA . ALA A 1 21 ? -6.800 7.219 0.169 1.00 0.00 24 ALA A CA 15
ATOM 8973 C C . ALA A 1 21 ? -6.886 6.226 -0.994 1.00 0.00 24 ALA A C 15
ATOM 8974 O O . ALA A 1 21 ? -7.972 5.947 -1.503 1.00 0.00 24 ALA A O 15
ATOM 8981 N N . ARG A 1 22 ? -5.736 5.689 -1.403 1.00 0.00 25 ARG A N 15
ATOM 8982 C CA . ARG A 1 22 ? -5.676 4.722 -2.485 1.00 0.00 25 ARG A CA 15
ATOM 8983 C C . ARG A 1 22 ? -5.950 3.319 -1.954 1.00 0.00 25 ARG A C 15
ATOM 8984 O O . ARG A 1 22 ? -6.784 2.590 -2.489 1.00 0.00 25 ARG A O 15
ATOM 9005 N N . ALA A 1 23 ? -5.260 2.965 -0.881 1.00 0.00 26 ALA A N 15
ATOM 9006 C CA . ALA A 1 23 ? -5.432 1.668 -0.243 1.00 0.00 26 ALA A CA 15
ATOM 9007 C C . ALA A 1 23 ? -6.689 1.653 0.626 1.00 0.00 26 ALA A C 15
ATOM 9008 O O . ALA A 1 23 ? -7.241 0.588 0.898 1.00 0.00 26 ALA A O 15
ATOM 9015 N N . ALA A 1 24 ? -7.158 2.833 1.045 1.00 0.00 27 ALA A N 15
ATOM 9016 C CA . ALA A 1 24 ? -8.361 2.920 1.859 1.00 0.00 27 ALA A CA 15
ATOM 9017 C C . ALA A 1 24 ? -9.565 2.390 1.094 1.00 0.00 27 ALA A C 15
ATOM 9018 O O . ALA A 1 24 ? -10.457 1.775 1.676 1.00 0.00 27 ALA A O 15
ATOM 9025 N N . ARG A 1 25 ? -9.569 2.603 -0.220 1.00 0.00 28 ARG A N 15
ATOM 9026 C CA . ARG A 1 25 ? -10.658 2.110 -1.059 1.00 0.00 28 ARG A CA 15
ATOM 9027 C C . ARG A 1 25 ? -10.436 0.644 -1.433 1.00 0.00 28 ARG A C 15
ATOM 9028 O O . ARG A 1 25 ? -11.356 -0.041 -1.886 1.00 0.00 28 ARG A O 15
ATOM 9049 N N . GLU A 1 26 ? -9.215 0.163 -1.223 1.00 0.00 29 GLU A N 15
ATOM 9050 C CA . GLU A 1 26 ? -8.873 -1.219 -1.524 1.00 0.00 29 GLU A CA 15
ATOM 9051 C C . GLU A 1 26 ? -9.005 -2.078 -0.277 1.00 0.00 29 GLU A C 15
ATOM 9052 O O . GLU A 1 26 ? -9.527 -3.193 -0.334 1.00 0.00 29 GLU A O 15
ATOM 9064 N N . GLN A 1 27 ? -8.555 -1.538 0.850 1.00 0.00 30 GLN A N 15
ATOM 9065 C CA . GLN A 1 27 ? -8.637 -2.228 2.131 1.00 0.00 30 GLN A CA 15
ATOM 9066 C C . GLN A 1 27 ? -10.065 -2.690 2.406 1.00 0.00 30 GLN A C 15
ATOM 9067 O O . GLN A 1 27 ? -10.285 -3.773 2.948 1.00 0.00 30 GLN A O 15
ATOM 9081 N N . ALA A 1 28 ? -11.028 -1.864 2.004 1.00 0.00 31 ALA A N 15
ATOM 9082 C CA . ALA A 1 28 ? -12.442 -2.179 2.181 1.00 0.00 31 ALA A CA 15
ATOM 9083 C C . ALA A 1 28 ? -12.934 -3.102 1.073 1.00 0.00 31 ALA A C 15
ATOM 9084 O O . ALA A 1 28 ? -13.744 -4.003 1.305 1.00 0.00 31 ALA A O 15
ATOM 9091 N N . THR A 1 29 ? -12.414 -2.881 -0.127 1.00 0.00 32 THR A N 15
ATOM 9092 C CA . THR A 1 29 ? -12.766 -3.692 -1.288 1.00 0.00 32 THR A CA 15
ATOM 9093 C C . THR A 1 29 ? -12.230 -5.106 -1.116 1.00 0.00 32 THR A C 15
ATOM 9094 O O . THR A 1 29 ? -12.962 -6.081 -1.286 1.00 0.00 32 THR A O 15
ATOM 9105 N N . THR A 1 30 ? -10.956 -5.213 -0.747 1.00 0.00 33 THR A N 15
ATOM 9106 C CA . THR A 1 30 ? -10.338 -6.520 -0.526 1.00 0.00 33 THR A CA 15
ATOM 9107 C C . THR A 1 30 ? -11.012 -7.236 0.642 1.00 0.00 33 THR A C 15
ATOM 9108 O O . THR A 1 30 ? -11.297 -8.428 0.558 1.00 0.00 33 THR A O 15
ATOM 9119 N N . ASN A 1 31 ? -11.296 -6.497 1.720 1.00 0.00 34 ASN A N 15
ATOM 9120 C CA . ASN A 1 31 ? -11.961 -7.067 2.879 1.00 0.00 34 ASN A CA 15
ATOM 9121 C C . ASN A 1 31 ? -13.274 -7.715 2.451 1.00 0.00 34 ASN A C 15
ATOM 9122 O O . ASN A 1 31 ? -13.508 -8.899 2.709 1.00 0.00 34 ASN A O 15
ATOM 9133 N N . ALA A 1 32 ? -14.115 -6.943 1.759 1.00 0.00 35 ALA A N 15
ATOM 9134 C CA . ALA A 1 32 ? -15.381 -7.455 1.262 1.00 0.00 35 ALA A CA 15
ATOM 9135 C C . ALA A 1 32 ? -15.141 -8.601 0.293 1.00 0.00 35 ALA A C 15
ATOM 9136 O O . ALA A 1 32 ? -15.836 -9.607 0.331 1.00 0.00 35 ALA A O 15
ATOM 9143 N N . ARG A 1 33 ? -14.128 -8.457 -0.551 1.00 0.00 36 ARG A N 15
ATOM 9144 C CA . ARG A 1 33 ? -13.769 -9.494 -1.503 1.00 0.00 36 ARG A CA 15
ATOM 9145 C C . ARG A 1 33 ? -13.384 -10.779 -0.773 1.00 0.00 36 ARG A C 15
ATOM 9146 O O . ARG A 1 33 ? -13.685 -11.879 -1.232 1.00 0.00 36 ARG A O 15
ATOM 9167 N N . ILE A 1 34 ? -12.727 -10.629 0.370 1.00 0.00 37 ILE A N 15
ATOM 9168 C CA . ILE A 1 34 ? -12.317 -11.780 1.170 1.00 0.00 37 ILE A CA 15
ATOM 9169 C C . ILE A 1 34 ? -13.536 -12.506 1.735 1.00 0.00 37 ILE A C 15
ATOM 9170 O O . ILE A 1 34 ? -13.587 -13.736 1.739 1.00 0.00 37 ILE A O 15
ATOM 9186 N N . LEU A 1 35 ? -14.518 -11.738 2.201 1.00 0.00 38 LEU A N 15
ATOM 9187 C CA . LEU A 1 35 ? -15.740 -12.315 2.758 1.00 0.00 38 LEU A CA 15
ATOM 9188 C C . LEU A 1 35 ? -16.835 -12.492 1.693 1.00 0.00 38 LEU A C 15
ATOM 9189 O O . LEU A 1 35 ? -17.863 -13.113 1.962 1.00 0.00 38 LEU A O 15
ATOM 9205 N N . ALA A 1 36 ? -16.620 -11.948 0.486 1.00 0.00 39 ALA A N 15
ATOM 9206 C CA . ALA A 1 36 ? -17.599 -12.057 -0.587 1.00 0.00 39 ALA A CA 15
ATOM 9207 C C . ALA A 1 36 ? -16.936 -11.975 -1.970 1.00 0.00 39 ALA A C 15
ATOM 9208 O O . ALA A 1 36 ? -17.296 -11.140 -2.802 1.00 0.00 39 ALA A O 15
ATOM 9215 N N . ARG A 1 37 ? -15.953 -12.848 -2.197 1.00 0.00 40 ARG A N 15
ATOM 9216 C CA . ARG A 1 37 ? -15.215 -12.896 -3.464 1.00 0.00 40 ARG A CA 15
ATOM 9217 C C . ARG A 1 37 ? -16.139 -13.035 -4.676 1.00 0.00 40 ARG A C 15
ATOM 9218 O O . ARG A 1 37 ? -15.776 -12.636 -5.788 1.00 0.00 40 ARG A O 15
ATOM 9239 N N . VAL A 1 38 ? -17.310 -13.622 -4.463 1.00 0.00 41 VAL A N 15
ATOM 9240 C CA . VAL A 1 38 ? -18.276 -13.830 -5.539 1.00 0.00 41 VAL A CA 15
ATOM 9241 C C . VAL A 1 38 ? -19.649 -13.275 -5.161 1.00 0.00 41 VAL A C 15
ATOM 9242 O O . VAL A 1 38 ? -20.093 -13.518 -4.017 1.00 0.00 41 VAL A O 15
ATOM 9256 N N . ILE A 1 1 ? 17.510 -2.020 -1.493 1.00 0.00 4 ILE A N 16
ATOM 9257 C CA . ILE A 1 1 ? 18.548 -1.846 -2.554 1.00 0.00 4 ILE A CA 16
ATOM 9258 C C . ILE A 1 1 ? 19.904 -2.401 -2.095 1.00 0.00 4 ILE A C 16
ATOM 9259 O O . ILE A 1 1 ? 20.212 -3.563 -2.354 1.00 0.00 4 ILE A O 16
ATOM 9277 N N . VAL A 1 2 ? 20.703 -1.581 -1.403 1.00 0.00 5 VAL A N 16
ATOM 9278 C CA . VAL A 1 2 ? 22.009 -2.026 -0.907 1.00 0.00 5 VAL A CA 16
ATOM 9279 C C . VAL A 1 2 ? 21.850 -2.726 0.442 1.00 0.00 5 VAL A C 16
ATOM 9280 O O . VAL A 1 2 ? 22.043 -3.936 0.549 1.00 0.00 5 VAL A O 16
ATOM 9293 N N . LEU A 1 3 ? 21.470 -1.958 1.464 1.00 0.00 6 LEU A N 16
ATOM 9294 C CA . LEU A 1 3 ? 21.252 -2.503 2.799 1.00 0.00 6 LEU A CA 16
ATOM 9295 C C . LEU A 1 3 ? 19.778 -2.876 2.975 1.00 0.00 6 LEU A C 16
ATOM 9296 O O . LEU A 1 3 ? 19.446 -4.037 3.206 1.00 0.00 6 LEU A O 16
ATOM 9312 N N . SER A 1 4 ? 18.897 -1.882 2.848 1.00 0.00 7 SER A N 16
ATOM 9313 C CA . SER A 1 4 ? 17.465 -2.101 2.971 1.00 0.00 7 SER A CA 16
ATOM 9314 C C . SER A 1 4 ? 16.693 -1.116 2.085 1.00 0.00 7 SER A C 16
ATOM 9315 O O . SER A 1 4 ? 16.365 -1.429 0.937 1.00 0.00 7 SER A O 16
ATOM 9323 N N . LEU A 1 5 ? 16.424 0.081 2.618 1.00 0.00 8 LEU A N 16
ATOM 9324 C CA . LEU A 1 5 ? 15.700 1.121 1.880 1.00 0.00 8 LEU A CA 16
ATOM 9325 C C . LEU A 1 5 ? 15.561 2.405 2.712 1.00 0.00 8 LEU A C 16
ATOM 9326 O O . LEU A 1 5 ? 14.530 3.077 2.660 1.00 0.00 8 LEU A O 16
ATOM 9342 N N . ASP A 1 6 ? 16.609 2.751 3.467 1.00 0.00 9 ASP A N 16
ATOM 9343 C CA . ASP A 1 6 ? 16.593 3.955 4.289 1.00 0.00 9 ASP A CA 16
ATOM 9344 C C . ASP A 1 6 ? 16.720 5.205 3.420 1.00 0.00 9 ASP A C 16
ATOM 9345 O O . ASP A 1 6 ? 15.851 6.074 3.447 1.00 0.00 9 ASP A O 16
ATOM 9354 N N . VAL A 1 7 ? 17.803 5.280 2.635 1.00 0.00 10 VAL A N 16
ATOM 9355 C CA . VAL A 1 7 ? 18.029 6.420 1.742 1.00 0.00 10 VAL A CA 16
ATOM 9356 C C . VAL A 1 7 ? 16.731 6.806 1.022 1.00 0.00 10 VAL A C 16
ATOM 9357 O O . VAL A 1 7 ? 16.303 7.961 1.079 1.00 0.00 10 VAL A O 16
ATOM 9370 N N . PRO A 1 8 ? 16.064 5.837 0.353 1.00 0.00 11 PRO A N 16
ATOM 9371 C CA . PRO A 1 8 ? 14.802 6.088 -0.342 1.00 0.00 11 PRO A CA 16
ATOM 9372 C C . PRO A 1 8 ? 13.608 6.094 0.601 1.00 0.00 11 PRO A C 16
ATOM 9373 O O . PRO A 1 8 ? 12.583 5.456 0.339 1.00 0.00 11 PRO A O 16
ATOM 9384 N N . ILE A 1 9 ? 13.738 6.837 1.692 1.00 0.00 12 ILE A N 16
ATOM 9385 C CA . ILE A 1 9 ? 12.674 6.942 2.664 1.00 0.00 12 ILE A CA 16
ATOM 9386 C C . ILE A 1 9 ? 11.438 7.586 2.038 1.00 0.00 12 ILE A C 16
ATOM 9387 O O . ILE A 1 9 ? 10.312 7.331 2.463 1.00 0.00 12 ILE A O 16
ATOM 9403 N N . GLY A 1 10 ? 11.651 8.389 0.996 1.00 0.00 13 GLY A N 16
ATOM 9404 C CA . GLY A 1 10 ? 10.535 9.011 0.311 1.00 0.00 13 GLY A CA 16
ATOM 9405 C C . GLY A 1 10 ? 9.784 8.005 -0.530 1.00 0.00 13 GLY A C 16
ATOM 9406 O O . GLY A 1 10 ? 8.555 8.028 -0.588 1.00 0.00 13 GLY A O 16
ATOM 9410 N N . LEU A 1 11 ? 10.531 7.098 -1.160 1.00 0.00 14 LEU A N 16
ATOM 9411 C CA . LEU A 1 11 ? 9.932 6.049 -1.987 1.00 0.00 14 LEU A CA 16
ATOM 9412 C C . LEU A 1 11 ? 9.025 5.160 -1.142 1.00 0.00 14 LEU A C 16
ATOM 9413 O O . LEU A 1 11 ? 7.966 4.723 -1.593 1.00 0.00 14 LEU A O 16
ATOM 9429 N N . LEU A 1 12 ? 9.444 4.915 0.097 1.00 0.00 15 LEU A N 16
ATOM 9430 C CA . LEU A 1 12 ? 8.663 4.091 1.019 1.00 0.00 15 LEU A CA 16
ATOM 9431 C C . LEU A 1 12 ? 7.596 4.919 1.735 1.00 0.00 15 LEU A C 16
ATOM 9432 O O . LEU A 1 12 ? 6.563 4.387 2.141 1.00 0.00 15 LEU A O 16
ATOM 9448 N N . GLN A 1 13 ? 7.834 6.227 1.861 1.00 0.00 16 GLN A N 16
ATOM 9449 C CA . GLN A 1 13 ? 6.880 7.120 2.495 1.00 0.00 16 GLN A CA 16
ATOM 9450 C C . GLN A 1 13 ? 5.636 7.229 1.623 1.00 0.00 16 GLN A C 16
ATOM 9451 O O . GLN A 1 13 ? 4.510 7.239 2.116 1.00 0.00 16 GLN A O 16
ATOM 9465 N N . ILE A 1 14 ? 5.856 7.283 0.311 1.00 0.00 17 ILE A N 16
ATOM 9466 C CA . ILE A 1 14 ? 4.755 7.366 -0.649 1.00 0.00 17 ILE A CA 16
ATOM 9467 C C . ILE A 1 14 ? 3.807 6.180 -0.497 1.00 0.00 17 ILE A C 16
ATOM 9468 O O . ILE A 1 14 ? 2.584 6.335 -0.596 1.00 0.00 17 ILE A O 16
ATOM 9484 N N . LEU A 1 15 ? 4.376 5.003 -0.227 1.00 0.00 18 LEU A N 16
ATOM 9485 C CA . LEU A 1 15 ? 3.581 3.793 -0.037 1.00 0.00 18 LEU A CA 16
ATOM 9486 C C . LEU A 1 15 ? 2.645 3.915 1.170 1.00 0.00 18 LEU A C 16
ATOM 9487 O O . LEU A 1 15 ? 1.749 3.090 1.348 1.00 0.00 18 LEU A O 16
ATOM 9503 N N . LEU A 1 16 ? 2.833 4.955 1.983 1.00 0.00 19 LEU A N 16
ATOM 9504 C CA . LEU A 1 16 ? 1.975 5.183 3.141 1.00 0.00 19 LEU A CA 16
ATOM 9505 C C . LEU A 1 16 ? 1.376 6.594 3.105 1.00 0.00 19 LEU A C 16
ATOM 9506 O O . LEU A 1 16 ? 0.671 7.003 4.032 1.00 0.00 19 LEU A O 16
ATOM 9522 N N . GLU A 1 17 ? 1.650 7.326 2.020 1.00 0.00 20 GLU A N 16
ATOM 9523 C CA . GLU A 1 17 ? 1.141 8.674 1.846 1.00 0.00 20 GLU A CA 16
ATOM 9524 C C . GLU A 1 17 ? 0.031 8.700 0.806 1.00 0.00 20 GLU A C 16
ATOM 9525 O O . GLU A 1 17 ? -1.089 9.130 1.092 1.00 0.00 20 GLU A O 16
ATOM 9537 N N . GLN A 1 18 ? 0.333 8.217 -0.397 1.00 0.00 21 GLN A N 16
ATOM 9538 C CA . GLN A 1 18 ? -0.665 8.180 -1.456 1.00 0.00 21 GLN A CA 16
ATOM 9539 C C . GLN A 1 18 ? -1.368 6.830 -1.505 1.00 0.00 21 GLN A C 16
ATOM 9540 O O . GLN A 1 18 ? -2.318 6.640 -2.268 1.00 0.00 21 GLN A O 16
ATOM 9554 N N . ALA A 1 19 ? -0.930 5.911 -0.652 1.00 0.00 22 ALA A N 16
ATOM 9555 C CA . ALA A 1 19 ? -1.552 4.599 -0.569 1.00 0.00 22 ALA A CA 16
ATOM 9556 C C . ALA A 1 19 ? -2.786 4.662 0.330 1.00 0.00 22 ALA A C 16
ATOM 9557 O O . ALA A 1 19 ? -3.656 3.797 0.256 1.00 0.00 22 ALA A O 16
ATOM 9564 N N . ARG A 1 20 ? -2.867 5.704 1.169 1.00 0.00 23 ARG A N 16
ATOM 9565 C CA . ARG A 1 20 ? -4.005 5.885 2.066 1.00 0.00 23 ARG A CA 16
ATOM 9566 C C . ARG A 1 20 ? -5.312 5.899 1.279 1.00 0.00 23 ARG A C 16
ATOM 9567 O O . ARG A 1 20 ? -6.129 4.987 1.396 1.00 0.00 23 ARG A O 16
ATOM 9588 N N . ALA A 1 21 ? -5.493 6.933 0.460 1.00 0.00 24 ALA A N 16
ATOM 9589 C CA . ALA A 1 21 ? -6.695 7.066 -0.365 1.00 0.00 24 ALA A CA 16
ATOM 9590 C C . ALA A 1 21 ? -6.789 5.968 -1.429 1.00 0.00 24 ALA A C 16
ATOM 9591 O O . ALA A 1 21 ? -7.838 5.787 -2.051 1.00 0.00 24 ALA A O 16
ATOM 9598 N N . ARG A 1 22 ? -5.694 5.234 -1.629 1.00 0.00 25 ARG A N 16
ATOM 9599 C CA . ARG A 1 22 ? -5.652 4.153 -2.597 1.00 0.00 25 ARG A CA 16
ATOM 9600 C C . ARG A 1 22 ? -6.128 2.858 -1.951 1.00 0.00 25 ARG A C 16
ATOM 9601 O O . ARG A 1 22 ? -6.995 2.161 -2.481 1.00 0.00 25 ARG A O 16
ATOM 9622 N N . ALA A 1 23 ? -5.574 2.564 -0.784 1.00 0.00 26 ALA A N 16
ATOM 9623 C CA . ALA A 1 23 ? -5.946 1.379 -0.028 1.00 0.00 26 ALA A CA 16
ATOM 9624 C C . ALA A 1 23 ? -7.278 1.589 0.692 1.00 0.00 26 ALA A C 16
ATOM 9625 O O . ALA A 1 23 ? -7.973 0.625 1.000 1.00 0.00 26 ALA A O 16
ATOM 9632 N N . ALA A 1 24 ? -7.649 2.849 0.946 1.00 0.00 27 ALA A N 16
ATOM 9633 C CA . ALA A 1 24 ? -8.906 3.146 1.616 1.00 0.00 27 ALA A CA 16
ATOM 9634 C C . ALA A 1 24 ? -10.086 2.633 0.802 1.00 0.00 27 ALA A C 16
ATOM 9635 O O . ALA A 1 24 ? -11.091 2.195 1.361 1.00 0.00 27 ALA A O 16
ATOM 9642 N N . ARG A 1 25 ? -9.947 2.657 -0.522 1.00 0.00 28 ARG A N 16
ATOM 9643 C CA . ARG A 1 25 ? -11.012 2.155 -1.397 1.00 0.00 28 ARG A CA 16
ATOM 9644 C C . ARG A 1 25 ? -10.932 0.643 -1.554 1.00 0.00 28 ARG A C 16
ATOM 9645 O O . ARG A 1 25 ? -11.866 0.011 -2.051 1.00 0.00 28 ARG A O 16
ATOM 9666 N N . GLU A 1 26 ? -9.820 0.064 -1.131 1.00 0.00 29 GLU A N 16
ATOM 9667 C CA . GLU A 1 26 ? -9.632 -1.369 -1.234 1.00 0.00 29 GLU A CA 16
ATOM 9668 C C . GLU A 1 26 ? -9.795 -2.049 0.114 1.00 0.00 29 GLU A C 16
ATOM 9669 O O . GLU A 1 26 ? -10.339 -3.141 0.196 1.00 0.00 29 GLU A O 16
ATOM 9681 N N . GLN A 1 27 ? -9.347 -1.385 1.172 1.00 0.00 30 GLN A N 16
ATOM 9682 C CA . GLN A 1 27 ? -9.466 -1.920 2.522 1.00 0.00 30 GLN A CA 16
ATOM 9683 C C . GLN A 1 27 ? -10.909 -2.330 2.810 1.00 0.00 30 GLN A C 16
ATOM 9684 O O . GLN A 1 27 ? -11.164 -3.348 3.459 1.00 0.00 30 GLN A O 16
ATOM 9698 N N . ALA A 1 28 ? -11.845 -1.532 2.300 1.00 0.00 31 ALA A N 16
ATOM 9699 C CA . ALA A 1 28 ? -13.272 -1.797 2.467 1.00 0.00 31 ALA A CA 16
ATOM 9700 C C . ALA A 1 28 ? -13.778 -2.775 1.407 1.00 0.00 31 ALA A C 16
ATOM 9701 O O . ALA A 1 28 ? -14.619 -3.633 1.681 1.00 0.00 31 ALA A O 16
ATOM 9708 N N . THR A 1 29 ? -13.244 -2.637 0.200 1.00 0.00 32 THR A N 16
ATOM 9709 C CA . THR A 1 29 ? -13.615 -3.496 -0.926 1.00 0.00 32 THR A CA 16
ATOM 9710 C C . THR A 1 29 ? -13.032 -4.893 -0.758 1.00 0.00 32 THR A C 16
ATOM 9711 O O . THR A 1 29 ? -13.743 -5.888 -0.885 1.00 0.00 32 THR A O 16
ATOM 9722 N N . THR A 1 30 ? -11.740 -4.966 -0.449 1.00 0.00 33 THR A N 16
ATOM 9723 C CA . THR A 1 30 ? -11.076 -6.249 -0.245 1.00 0.00 33 THR A CA 16
ATOM 9724 C C . THR A 1 30 ? -11.717 -6.992 0.925 1.00 0.00 33 THR A C 16
ATOM 9725 O O . THR A 1 30 ? -11.953 -8.197 0.846 1.00 0.00 33 THR A O 16
ATOM 9736 N N . ASN A 1 31 ? -12.040 -6.256 1.998 1.00 0.00 34 ASN A N 16
ATOM 9737 C CA . ASN A 1 31 ? -12.694 -6.838 3.159 1.00 0.00 34 ASN A CA 16
ATOM 9738 C C . ASN A 1 31 ? -13.954 -7.564 2.702 1.00 0.00 34 ASN A C 16
ATOM 9739 O O . ASN A 1 31 ? -14.126 -8.759 2.953 1.00 0.00 34 ASN A O 16
ATOM 9750 N N . ALA A 1 32 ? -14.812 -6.837 1.983 1.00 0.00 35 ALA A N 16
ATOM 9751 C CA . ALA A 1 32 ? -16.031 -7.408 1.438 1.00 0.00 35 ALA A CA 16
ATOM 9752 C C . ALA A 1 32 ? -15.693 -8.500 0.428 1.00 0.00 35 ALA A C 16
ATOM 9753 O O . ALA A 1 32 ? -16.370 -9.516 0.357 1.00 0.00 35 ALA A O 16
ATOM 9760 N N . ARG A 1 33 ? -14.621 -8.292 -0.333 1.00 0.00 36 ARG A N 16
ATOM 9761 C CA . ARG A 1 33 ? -14.171 -9.265 -1.319 1.00 0.00 36 ARG A CA 16
ATOM 9762 C C . ARG A 1 33 ? -13.821 -10.592 -0.656 1.00 0.00 36 ARG A C 16
ATOM 9763 O O . ARG A 1 33 ? -14.029 -11.663 -1.222 1.00 0.00 36 ARG A O 16
ATOM 9784 N N . ILE A 1 34 ? -13.287 -10.521 0.551 1.00 0.00 37 ILE A N 16
ATOM 9785 C CA . ILE A 1 34 ? -12.922 -11.728 1.275 1.00 0.00 37 ILE A CA 16
ATOM 9786 C C . ILE A 1 34 ? -14.167 -12.530 1.635 1.00 0.00 37 ILE A C 16
ATOM 9787 O O . ILE A 1 34 ? -14.199 -13.750 1.447 1.00 0.00 37 ILE A O 16
ATOM 9803 N N . LEU A 1 35 ? -15.189 -11.841 2.135 1.00 0.00 38 LEU A N 16
ATOM 9804 C CA . LEU A 1 35 ? -16.445 -12.487 2.512 1.00 0.00 38 LEU A CA 16
ATOM 9805 C C . LEU A 1 35 ? -17.436 -12.560 1.337 1.00 0.00 38 LEU A C 16
ATOM 9806 O O . LEU A 1 35 ? -18.453 -13.248 1.430 1.00 0.00 38 LEU A O 16
ATOM 9822 N N . ALA A 1 36 ? -17.148 -11.849 0.242 1.00 0.00 39 ALA A N 16
ATOM 9823 C CA . ALA A 1 36 ? -18.029 -11.842 -0.919 1.00 0.00 39 ALA A CA 16
ATOM 9824 C C . ALA A 1 36 ? -17.247 -11.567 -2.205 1.00 0.00 39 ALA A C 16
ATOM 9825 O O . ALA A 1 36 ? -17.556 -10.642 -2.958 1.00 0.00 39 ALA A O 16
ATOM 9832 N N . ARG A 1 37 ? -16.219 -12.377 -2.432 1.00 0.00 40 ARG A N 16
ATOM 9833 C CA . ARG A 1 37 ? -15.358 -12.249 -3.600 1.00 0.00 40 ARG A CA 16
ATOM 9834 C C . ARG A 1 37 ? -16.148 -12.337 -4.906 1.00 0.00 40 ARG A C 16
ATOM 9835 O O . ARG A 1 37 ? -15.895 -11.585 -5.848 1.00 0.00 40 ARG A O 16
ATOM 9856 N N . VAL A 1 38 ? -17.101 -13.259 -4.946 1.00 0.00 41 VAL A N 16
ATOM 9857 C CA . VAL A 1 38 ? -17.943 -13.463 -6.124 1.00 0.00 41 VAL A CA 16
ATOM 9858 C C . VAL A 1 38 ? -19.362 -13.858 -5.716 1.00 0.00 41 VAL A C 16
ATOM 9859 O O . VAL A 1 38 ? -19.509 -14.588 -4.710 1.00 0.00 41 VAL A O 16
ATOM 9873 N N . ILE A 1 1 ? 17.992 -1.699 -1.395 1.00 0.00 4 ILE A N 17
ATOM 9874 C CA . ILE A 1 1 ? 18.932 -2.001 -2.517 1.00 0.00 4 ILE A CA 17
ATOM 9875 C C . ILE A 1 1 ? 20.333 -2.339 -1.994 1.00 0.00 4 ILE A C 17
ATOM 9876 O O . ILE A 1 1 ? 20.728 -3.503 -1.997 1.00 0.00 4 ILE A O 17
ATOM 9894 N N . VAL A 1 2 ? 21.076 -1.324 -1.541 1.00 0.00 5 VAL A N 17
ATOM 9895 C CA . VAL A 1 2 ? 22.426 -1.539 -1.011 1.00 0.00 5 VAL A CA 17
ATOM 9896 C C . VAL A 1 2 ? 22.371 -2.310 0.309 1.00 0.00 5 VAL A C 17
ATOM 9897 O O . VAL A 1 2 ? 22.937 -3.395 0.427 1.00 0.00 5 VAL A O 17
ATOM 9910 N N . LEU A 1 3 ? 21.668 -1.745 1.291 1.00 0.00 6 LEU A N 17
ATOM 9911 C CA . LEU A 1 3 ? 21.516 -2.384 2.597 1.00 0.00 6 LEU A CA 17
ATOM 9912 C C . LEU A 1 3 ? 20.077 -2.874 2.779 1.00 0.00 6 LEU A C 17
ATOM 9913 O O . LEU A 1 3 ? 19.833 -4.074 2.892 1.00 0.00 6 LEU A O 17
ATOM 9929 N N . SER A 1 4 ? 19.125 -1.939 2.791 1.00 0.00 7 SER A N 17
ATOM 9930 C CA . SER A 1 4 ? 17.719 -2.277 2.938 1.00 0.00 7 SER A CA 17
ATOM 9931 C C . SER A 1 4 ? 16.843 -1.309 2.134 1.00 0.00 7 SER A C 17
ATOM 9932 O O . SER A 1 4 ? 16.505 -1.585 0.979 1.00 0.00 7 SER A O 17
ATOM 9940 N N . LEU A 1 5 ? 16.496 -0.171 2.741 1.00 0.00 8 LEU A N 17
ATOM 9941 C CA . LEU A 1 5 ? 15.668 0.844 2.083 1.00 0.00 8 LEU A CA 17
ATOM 9942 C C . LEU A 1 5 ? 15.461 2.073 2.983 1.00 0.00 8 LEU A C 17
ATOM 9943 O O . LEU A 1 5 ? 14.385 2.675 2.989 1.00 0.00 8 LEU A O 17
ATOM 9959 N N . ASP A 1 6 ? 16.503 2.450 3.732 1.00 0.00 9 ASP A N 17
ATOM 9960 C CA . ASP A 1 6 ? 16.431 3.608 4.618 1.00 0.00 9 ASP A CA 17
ATOM 9961 C C . ASP A 1 6 ? 16.529 4.910 3.822 1.00 0.00 9 ASP A C 17
ATOM 9962 O O . ASP A 1 6 ? 15.637 5.753 3.889 1.00 0.00 9 ASP A O 17
ATOM 9971 N N . VAL A 1 7 ? 17.614 5.060 3.055 1.00 0.00 10 VAL A N 17
ATOM 9972 C CA . VAL A 1 7 ? 17.813 6.254 2.233 1.00 0.00 10 VAL A CA 17
ATOM 9973 C C . VAL A 1 7 ?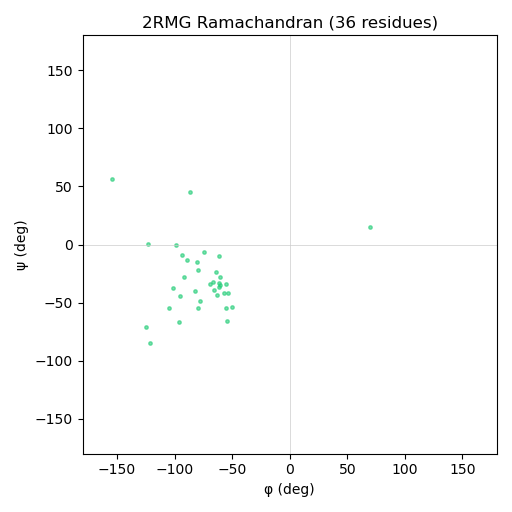 16.538 6.590 1.450 1.00 0.00 10 VAL A C 17
ATOM 9974 O O . VAL A 1 7 ? 16.033 7.712 1.528 1.00 0.00 10 VAL A O 17
ATOM 9987 N N . PRO A 1 8 ? 15.977 5.614 0.699 1.00 0.00 11 PRO A N 17
ATOM 9988 C CA . PRO A 1 8 ? 14.747 5.821 -0.065 1.00 0.00 11 PRO A CA 17
ATOM 9989 C C . PRO A 1 8 ? 13.495 5.698 0.791 1.00 0.00 11 PRO A C 17
ATOM 9990 O O . PRO A 1 8 ? 12.532 5.023 0.419 1.00 0.00 11 PRO A O 17
ATOM 10001 N N . ILE A 1 9 ? 13.505 6.377 1.930 1.00 0.00 12 ILE A N 17
ATOM 10002 C CA . ILE A 1 9 ? 12.369 6.362 2.826 1.00 0.00 12 ILE A CA 17
ATOM 10003 C C . ILE A 1 9 ? 11.161 7.034 2.171 1.00 0.00 12 ILE A C 17
ATOM 10004 O O . ILE A 1 9 ? 10.014 6.733 2.499 1.00 0.00 12 ILE A O 17
ATOM 10020 N N . GLY A 1 10 ? 11.426 7.917 1.207 1.00 0.00 13 GLY A N 17
ATOM 10021 C CA . GLY A 1 10 ? 10.346 8.575 0.497 1.00 0.00 13 GLY A CA 17
ATOM 10022 C C . GLY A 1 10 ? 9.588 7.596 -0.373 1.00 0.00 13 GLY A C 17
ATOM 10023 O O . GLY A 1 10 ? 8.368 7.689 -0.509 1.00 0.00 13 GLY A O 17
ATOM 10027 N N . LEU A 1 11 ? 10.320 6.635 -0.940 1.00 0.00 14 LEU A N 17
ATOM 10028 C CA . LEU A 1 11 ? 9.720 5.606 -1.787 1.00 0.00 14 LEU A CA 17
ATOM 10029 C C . LEU A 1 11 ? 8.693 4.798 -0.999 1.00 0.00 14 LEU A C 17
ATOM 10030 O O . LEU A 1 11 ? 7.650 4.413 -1.528 1.00 0.00 14 LEU A O 17
ATOM 10046 N N . LEU A 1 12 ? 8.989 4.569 0.277 1.00 0.00 15 LEU A N 17
ATOM 10047 C CA . LEU A 1 12 ? 8.079 3.826 1.149 1.00 0.00 15 LEU A CA 17
ATOM 10048 C C . LEU A 1 12 ? 7.057 4.760 1.796 1.00 0.00 15 LEU A C 17
ATOM 10049 O O . LEU A 1 12 ? 5.955 4.332 2.147 1.00 0.00 15 LEU A O 17
ATOM 10065 N N . GLN A 1 13 ? 7.408 6.042 1.918 1.00 0.00 16 GLN A N 17
ATOM 10066 C CA . GLN A 1 13 ? 6.505 7.028 2.479 1.00 0.00 16 GLN A CA 17
ATOM 10067 C C . GLN A 1 13 ? 5.333 7.226 1.528 1.00 0.00 16 GLN A C 17
ATOM 10068 O O . GLN A 1 13 ? 4.182 7.315 1.948 1.00 0.00 16 GLN A O 17
ATOM 10082 N N . ILE A 1 14 ? 5.637 7.258 0.230 1.00 0.00 17 ILE A N 17
ATOM 10083 C CA . ILE A 1 14 ? 4.602 7.414 -0.789 1.00 0.00 17 ILE A CA 17
ATOM 10084 C C . ILE A 1 14 ? 3.621 6.252 -0.744 1.00 0.00 17 ILE A C 17
ATOM 10085 O O . ILE A 1 14 ? 2.405 6.450 -0.841 1.00 0.00 17 ILE A O 17
ATOM 10101 N N . LEU A 1 15 ? 4.152 5.043 -0.561 1.00 0.00 18 LEU A N 17
ATOM 10102 C CA . LEU A 1 15 ? 3.319 3.848 -0.472 1.00 0.00 18 LEU A CA 17
ATOM 10103 C C . LEU A 1 15 ? 2.355 3.931 0.717 1.00 0.00 18 LEU A C 17
ATOM 10104 O O . LEU A 1 15 ? 1.419 3.140 0.818 1.00 0.00 18 LEU A O 17
ATOM 10120 N N . LEU A 1 16 ? 2.574 4.907 1.602 1.00 0.00 19 LEU A N 17
ATOM 10121 C CA . LEU A 1 16 ? 1.704 5.098 2.756 1.00 0.00 19 LEU A CA 17
ATOM 10122 C C . LEU A 1 16 ? 1.156 6.529 2.798 1.00 0.00 19 LEU A C 17
ATOM 10123 O O . LEU A 1 16 ? 0.521 6.926 3.778 1.00 0.00 19 LEU A O 17
ATOM 10139 N N . GLU A 1 17 ? 1.401 7.295 1.732 1.00 0.00 20 GLU A N 17
ATOM 10140 C CA . GLU A 1 17 ? 0.932 8.664 1.639 1.00 0.00 20 GLU A CA 17
ATOM 10141 C C . GLU A 1 17 ? -0.127 8.800 0.556 1.00 0.00 20 GLU A C 17
ATOM 10142 O O . GLU A 1 17 ? -1.246 9.242 0.819 1.00 0.00 20 GLU A O 17
ATOM 10154 N N . GLN A 1 18 ? 0.223 8.393 -0.663 1.00 0.00 21 GLN A N 17
ATOM 10155 C CA . GLN A 1 18 ? -0.719 8.458 -1.775 1.00 0.00 21 GLN A CA 17
ATOM 10156 C C . GLN A 1 18 ? -1.488 7.151 -1.918 1.00 0.00 21 GLN A C 17
ATOM 10157 O O . GLN A 1 18 ? -2.432 7.054 -2.705 1.00 0.00 21 GLN A O 17
ATOM 10171 N N . ALA A 1 19 ? -1.106 6.165 -1.115 1.00 0.00 22 ALA A N 17
ATOM 10172 C CA . ALA A 1 19 ? -1.782 4.880 -1.112 1.00 0.00 22 ALA A CA 17
ATOM 10173 C C . ALA A 1 19 ? -2.902 4.878 -0.071 1.00 0.00 22 ALA A C 17
ATOM 10174 O O . ALA A 1 19 ? -3.729 3.974 -0.049 1.00 0.00 22 ALA A O 17
ATOM 10181 N N . ARG A 1 20 ? -2.938 5.909 0.784 1.00 0.00 23 ARG A N 17
ATOM 10182 C CA . ARG A 1 20 ? -3.976 6.015 1.808 1.00 0.00 23 ARG A CA 17
ATOM 10183 C C . ARG A 1 20 ? -5.356 6.062 1.161 1.00 0.00 23 ARG A C 17
ATOM 10184 O O . ARG A 1 20 ? -6.164 5.154 1.343 1.00 0.00 23 ARG A O 17
ATOM 10205 N N . ALA A 1 21 ? -5.611 7.110 0.382 1.00 0.00 24 ALA A N 17
ATOM 10206 C CA . ALA A 1 21 ? -6.890 7.256 -0.311 1.00 0.00 24 ALA A CA 17
ATOM 10207 C C . ALA A 1 21 ? -7.067 6.197 -1.400 1.00 0.00 24 ALA A C 17
ATOM 10208 O O . ALA A 1 21 ? -8.172 5.991 -1.902 1.00 0.00 24 ALA A O 17
ATOM 10215 N N . ARG A 1 22 ? -5.976 5.521 -1.753 1.00 0.00 25 ARG A N 17
ATOM 10216 C CA . ARG A 1 22 ? -6.011 4.482 -2.761 1.00 0.00 25 ARG A CA 17
ATOM 10217 C C . ARG A 1 22 ? -6.340 3.136 -2.126 1.00 0.00 25 ARG A C 17
ATOM 10218 O O . ARG A 1 22 ? -7.173 2.386 -2.629 1.00 0.00 25 ARG A O 17
ATOM 10239 N N . ALA A 1 23 ? -5.695 2.851 -1.004 1.00 0.00 26 ALA A N 17
ATOM 10240 C CA . ALA A 1 23 ? -5.928 1.617 -0.274 1.00 0.00 26 ALA A CA 17
ATOM 10241 C C . ALA A 1 23 ? -7.154 1.733 0.626 1.00 0.00 26 ALA A C 17
ATOM 10242 O O . ALA A 1 23 ? -7.767 0.725 0.967 1.00 0.00 26 ALA A O 17
ATOM 10249 N N . ALA A 1 24 ? -7.533 2.961 0.999 1.00 0.00 27 ALA A N 17
ATOM 10250 C CA . ALA A 1 24 ? -8.704 3.158 1.839 1.00 0.00 27 ALA A CA 17
ATOM 10251 C C . ALA A 1 24 ? -9.956 2.668 1.126 1.00 0.00 27 ALA A C 17
ATOM 10252 O O . ALA A 1 24 ? -10.866 2.122 1.752 1.00 0.00 27 ALA A O 17
ATOM 10259 N N . ARG A 1 25 ? -9.980 2.835 -0.194 1.00 0.00 28 ARG A N 17
ATOM 10260 C CA . ARG A 1 25 ? -11.112 2.377 -0.997 1.00 0.00 28 ARG A CA 17
ATOM 10261 C C . ARG A 1 25 ? -11.012 0.880 -1.283 1.00 0.00 28 ARG A C 17
ATOM 10262 O O . ARG A 1 25 ? -11.990 0.240 -1.677 1.00 0.00 28 ARG A O 17
ATOM 10283 N N . GLU A 1 26 ? -9.823 0.332 -1.083 1.00 0.00 29 GLU A N 17
ATOM 10284 C CA . GLU A 1 26 ? -9.583 -1.081 -1.324 1.00 0.00 29 GLU A CA 17
ATOM 10285 C C . GLU A 1 26 ? -9.678 -1.881 -0.035 1.00 0.00 29 GLU A C 17
ATOM 10286 O O . GLU A 1 26 ? -10.220 -2.984 -0.023 1.00 0.00 29 GLU A O 17
ATOM 10298 N N . GLN A 1 27 ? -9.165 -1.310 1.047 1.00 0.00 30 GLN A N 17
ATOM 10299 C CA . GLN A 1 27 ? -9.195 -1.950 2.358 1.00 0.00 30 GLN A CA 17
ATOM 10300 C C . GLN A 1 27 ? -10.610 -2.394 2.721 1.00 0.00 30 GLN A C 17
ATOM 10301 O O . GLN A 1 27 ? -10.803 -3.444 3.333 1.00 0.00 30 GLN A O 17
ATOM 10315 N N . ALA A 1 28 ? -11.591 -1.590 2.321 1.00 0.00 31 ALA A N 17
ATOM 10316 C CA . ALA A 1 28 ? -12.996 -1.896 2.582 1.00 0.00 31 ALA A CA 17
ATOM 10317 C C . ALA A 1 28 ? -13.566 -2.805 1.495 1.00 0.00 31 ALA A C 17
ATOM 10318 O O . ALA A 1 28 ? -14.433 -3.643 1.756 1.00 0.00 31 ALA A O 17
ATOM 10325 N N . THR A 1 29 ? -13.055 -2.638 0.281 1.00 0.00 32 THR A N 17
ATOM 10326 C CA . THR A 1 29 ? -13.483 -3.438 -0.863 1.00 0.00 32 THR A CA 17
ATOM 10327 C C . THR A 1 29 ? -12.910 -4.847 -0.772 1.00 0.00 32 THR A C 17
ATOM 10328 O O . THR A 1 29 ? -13.647 -5.828 -0.853 1.00 0.00 32 THR A O 17
ATOM 10339 N N . THR A 1 30 ? -11.594 -4.941 -0.583 1.00 0.00 33 THR A N 17
ATOM 10340 C CA . THR A 1 30 ? -10.928 -6.239 -0.463 1.00 0.00 33 THR A CA 17
ATOM 10341 C C . THR A 1 30 ? -11.483 -7.019 0.723 1.00 0.00 33 THR A C 17
ATOM 10342 O O . THR A 1 30 ? -11.752 -8.212 0.611 1.00 0.00 33 THR A O 17
ATOM 10353 N N . ASN A 1 31 ? -11.690 -6.333 1.850 1.00 0.00 34 ASN A N 17
ATOM 10354 C CA . ASN A 1 31 ? -12.246 -6.964 3.037 1.00 0.00 34 ASN A CA 17
ATOM 10355 C C . ASN A 1 31 ? -13.554 -7.664 2.677 1.00 0.00 34 ASN A C 17
ATOM 10356 O O . ASN A 1 31 ? -13.720 -8.862 2.918 1.00 0.00 34 ASN A O 17
ATOM 10367 N N . ALA A 1 32 ? -14.465 -6.911 2.058 1.00 0.00 35 ALA A N 17
ATOM 10368 C CA . ALA A 1 32 ? -15.737 -7.464 1.623 1.00 0.00 35 ALA A CA 17
ATOM 10369 C C . ALA A 1 32 ? -15.514 -8.529 0.564 1.00 0.00 35 ALA A C 17
ATOM 10370 O O . ALA A 1 32 ? -16.136 -9.581 0.602 1.00 0.00 35 ALA A O 17
ATOM 10377 N N . ARG A 1 33 ? -14.603 -8.264 -0.361 1.00 0.00 36 ARG A N 17
ATOM 10378 C CA . ARG A 1 33 ? -14.275 -9.217 -1.405 1.00 0.00 36 ARG A CA 17
ATOM 10379 C C . ARG A 1 33 ? -13.737 -10.512 -0.796 1.00 0.00 36 ARG A C 17
ATOM 10380 O O . ARG A 1 33 ? -13.994 -11.601 -1.289 1.00 0.00 36 ARG A O 17
ATOM 10401 N N . ILE A 1 34 ? -12.993 -10.382 0.287 1.00 0.00 37 ILE A N 17
ATOM 10402 C CA . ILE A 1 34 ? -12.438 -11.548 0.970 1.00 0.00 37 ILE A CA 17
ATOM 10403 C C . ILE A 1 34 ? -13.556 -12.411 1.560 1.00 0.00 37 ILE A C 17
ATOM 10404 O O . ILE A 1 34 ? -13.516 -13.639 1.470 1.00 0.00 37 ILE A O 17
ATOM 10420 N N . LEU A 1 35 ? -14.560 -11.758 2.148 1.00 0.00 38 LEU A N 17
ATOM 10421 C CA . LEU A 1 35 ? -15.702 -12.465 2.735 1.00 0.00 38 LEU A CA 17
ATOM 10422 C C . LEU A 1 35 ? -16.840 -12.652 1.715 1.00 0.00 38 LEU A C 17
ATOM 10423 O O . LEU A 1 35 ? -17.791 -13.391 1.969 1.00 0.00 38 LEU A O 17
ATOM 10439 N N . ALA A 1 36 ? -16.735 -11.982 0.562 1.00 0.00 39 ALA A N 17
ATOM 10440 C CA . ALA A 1 36 ? -17.737 -12.067 -0.493 1.00 0.00 39 ALA A CA 17
ATOM 10441 C C . ALA A 1 36 ? -17.097 -11.765 -1.852 1.00 0.00 39 ALA A C 17
ATOM 10442 O O . ALA A 1 36 ? -17.472 -10.816 -2.542 1.00 0.00 39 ALA A O 17
ATOM 10449 N N . ARG A 1 37 ? -16.095 -12.572 -2.196 1.00 0.00 40 ARG A N 17
ATOM 10450 C CA . ARG A 1 37 ? -15.332 -12.418 -3.444 1.00 0.00 40 ARG A CA 17
ATOM 10451 C C . ARG A 1 37 ? -16.216 -12.075 -4.637 1.00 0.00 40 ARG A C 17
ATOM 10452 O O . ARG A 1 37 ? -15.927 -11.129 -5.377 1.00 0.00 40 ARG A O 17
ATOM 10473 N N . VAL A 1 38 ? -17.284 -12.834 -4.812 1.00 0.00 41 VAL A N 17
ATOM 10474 C CA . VAL A 1 38 ? -18.221 -12.611 -5.913 1.00 0.00 41 VAL A CA 17
ATOM 10475 C C . VAL A 1 38 ? -19.326 -11.634 -5.502 1.00 0.00 41 VAL A C 17
ATOM 10476 O O . VAL A 1 38 ? -19.329 -10.491 -6.017 1.00 0.00 41 VAL A O 17
ATOM 10490 N N . ILE A 1 1 ? 18.239 -2.666 -2.193 1.00 0.00 4 ILE A N 18
ATOM 10491 C CA . ILE A 1 1 ? 19.348 -2.284 -3.117 1.00 0.00 4 ILE A CA 18
ATOM 10492 C C . ILE A 1 1 ? 20.716 -2.444 -2.443 1.00 0.00 4 ILE A C 18
ATOM 10493 O O . ILE A 1 1 ? 21.447 -3.384 -2.744 1.00 0.00 4 ILE A O 18
ATOM 10511 N N . VAL A 1 2 ? 21.053 -1.529 -1.529 1.00 0.00 5 VAL A N 18
ATOM 10512 C CA . VAL A 1 2 ? 22.333 -1.590 -0.818 1.00 0.00 5 VAL A CA 18
ATOM 10513 C C . VAL A 1 2 ? 22.200 -2.391 0.480 1.00 0.00 5 VAL A C 18
ATOM 10514 O O . VAL A 1 2 ? 22.766 -3.478 0.604 1.00 0.00 5 VAL A O 18
ATOM 10527 N N . LEU A 1 3 ? 21.444 -1.854 1.439 1.00 0.00 6 LEU A N 18
ATOM 10528 C CA . LEU A 1 3 ? 21.232 -2.526 2.720 1.00 0.00 6 LEU A CA 18
ATOM 10529 C C . LEU A 1 3 ? 19.788 -3.020 2.841 1.00 0.00 6 LEU A C 18
ATOM 10530 O O . LEU A 1 3 ? 19.539 -4.224 2.878 1.00 0.00 6 LEU A O 18
ATOM 10546 N N . SER A 1 4 ? 18.837 -2.085 2.892 1.00 0.00 7 SER A N 18
ATOM 10547 C CA . SER A 1 4 ? 17.426 -2.432 2.995 1.00 0.00 7 SER A CA 18
ATOM 10548 C C . SER A 1 4 ? 16.563 -1.476 2.164 1.00 0.00 7 SER A C 18
ATOM 10549 O O . SER A 1 4 ? 16.243 -1.770 1.011 1.00 0.00 7 SER A O 18
ATOM 10557 N N . LEU A 1 5 ? 16.202 -0.329 2.747 1.00 0.00 8 LEU A N 18
ATOM 10558 C CA . LEU A 1 5 ? 15.383 0.669 2.053 1.00 0.00 8 LEU A CA 18
ATOM 10559 C C . LEU A 1 5 ? 15.203 1.947 2.889 1.00 0.00 8 LEU A C 18
ATOM 10560 O O . LEU A 1 5 ? 14.157 2.593 2.824 1.00 0.00 8 LEU A O 18
ATOM 10576 N N . ASP A 1 6 ? 16.232 2.320 3.659 1.00 0.00 9 ASP A N 18
ATOM 10577 C CA . ASP A 1 6 ? 16.172 3.524 4.484 1.00 0.00 9 ASP A CA 18
ATOM 10578 C C . ASP A 1 6 ? 16.364 4.778 3.630 1.00 0.00 9 ASP A C 18
ATOM 10579 O O . ASP A 1 6 ? 15.520 5.672 3.636 1.00 0.00 9 ASP A O 18
ATOM 10588 N N . VAL A 1 7 ? 17.471 4.829 2.878 1.00 0.00 10 VAL A N 18
ATOM 10589 C CA . VAL A 1 7 ? 17.751 5.970 2.003 1.00 0.00 10 VAL A CA 18
ATOM 10590 C C . VAL A 1 7 ? 16.499 6.345 1.200 1.00 0.00 10 VAL A C 18
ATOM 10591 O O . VAL A 1 7 ? 16.052 7.492 1.235 1.00 0.00 10 VAL A O 18
ATOM 10604 N N . PRO A 1 8 ? 15.889 5.370 0.486 1.00 0.00 11 PRO A N 18
ATOM 10605 C CA . PRO A 1 8 ? 14.673 5.607 -0.288 1.00 0.00 11 PRO A CA 18
ATOM 10606 C C . PRO A 1 8 ? 13.420 5.563 0.573 1.00 0.00 11 PRO A C 18
ATOM 10607 O O . PRO A 1 8 ? 12.431 4.910 0.228 1.00 0.00 11 PRO A O 18
ATOM 10618 N N . ILE A 1 9 ? 13.461 6.281 1.686 1.00 0.00 12 ILE A N 18
ATOM 10619 C CA . ILE A 1 9 ? 12.331 6.339 2.589 1.00 0.00 12 ILE A CA 18
ATOM 10620 C C . ILE A 1 9 ? 11.135 6.996 1.906 1.00 0.00 12 ILE A C 18
ATOM 10621 O O . ILE A 1 9 ? 9.985 6.723 2.247 1.00 0.00 12 ILE A O 18
ATOM 10637 N N . GLY A 1 10 ? 11.406 7.834 0.906 1.00 0.00 13 GLY A N 18
ATOM 10638 C CA . GLY A 1 10 ? 10.328 8.470 0.174 1.00 0.00 13 GLY A CA 18
ATOM 10639 C C . GLY A 1 10 ? 9.537 7.459 -0.624 1.00 0.00 13 GLY A C 18
ATOM 10640 O O . GLY A 1 10 ? 8.317 7.567 -0.742 1.00 0.00 13 GLY A O 18
ATOM 10644 N N . LEU A 1 11 ? 10.238 6.451 -1.147 1.00 0.00 14 LEU A N 18
ATOM 10645 C CA . LEU A 1 11 ? 9.598 5.388 -1.922 1.00 0.00 14 LEU A CA 18
ATOM 10646 C C . LEU A 1 11 ? 8.591 4.637 -1.059 1.00 0.00 14 LEU A C 18
ATOM 10647 O O . LEU A 1 11 ? 7.526 4.237 -1.532 1.00 0.00 14 LEU A O 18
ATOM 10663 N N . LEU A 1 12 ? 8.924 4.471 0.219 1.00 0.00 15 LEU A N 18
ATOM 10664 C CA . LEU A 1 12 ? 8.031 3.789 1.154 1.00 0.00 15 LEU A CA 18
ATOM 10665 C C . LEU A 1 12 ? 7.046 4.773 1.783 1.00 0.00 15 LEU A C 18
ATOM 10666 O O . LEU A 1 12 ? 5.962 4.384 2.221 1.00 0.00 15 LEU A O 18
ATOM 10682 N N . GLN A 1 13 ? 7.411 6.056 1.796 1.00 0.00 16 GLN A N 18
ATOM 10683 C CA . GLN A 1 13 ? 6.549 7.090 2.331 1.00 0.00 16 GLN A CA 18
ATOM 10684 C C . GLN A 1 13 ? 5.354 7.277 1.406 1.00 0.00 16 GLN A C 18
ATOM 10685 O O . GLN A 1 13 ? 4.223 7.443 1.857 1.00 0.00 16 GLN A O 18
ATOM 10699 N N . ILE A 1 14 ? 5.610 7.221 0.099 1.00 0.00 17 ILE A N 18
ATOM 10700 C CA . ILE A 1 14 ? 4.548 7.367 -0.893 1.00 0.00 17 ILE A CA 18
ATOM 10701 C C . ILE A 1 14 ? 3.510 6.259 -0.762 1.00 0.00 17 ILE A C 18
ATOM 10702 O O . ILE A 1 14 ? 2.304 6.528 -0.799 1.00 0.00 17 ILE A O 18
ATOM 10718 N N . LEU A 1 15 ? 3.975 5.023 -0.579 1.00 0.00 18 LEU A N 18
ATOM 10719 C CA . LEU A 1 15 ? 3.069 3.890 -0.416 1.00 0.00 18 LEU A CA 18
ATOM 10720 C C . LEU A 1 15 ? 2.195 4.049 0.836 1.00 0.00 18 LEU A C 18
ATOM 10721 O O . LEU A 1 15 ? 1.234 3.305 1.024 1.00 0.00 18 LEU A O 18
ATOM 10737 N N . LEU A 1 16 ? 2.518 5.036 1.678 1.00 0.00 19 LEU A N 18
ATOM 10738 C CA . LEU A 1 16 ? 1.737 5.293 2.885 1.00 0.00 19 LEU A CA 18
ATOM 10739 C C . LEU A 1 16 ? 1.240 6.743 2.925 1.00 0.00 19 LEU A C 18
ATOM 10740 O O . LEU A 1 16 ? 0.614 7.162 3.901 1.00 0.00 19 LEU A O 18
ATOM 10756 N N . GLU A 1 17 ? 1.513 7.502 1.860 1.00 0.00 20 GLU A N 18
ATOM 10757 C CA . GLU A 1 17 ? 1.087 8.886 1.769 1.00 0.00 20 GLU A CA 18
ATOM 10758 C C . GLU A 1 17 ? -0.040 9.033 0.758 1.00 0.00 20 GLU A C 18
ATOM 10759 O O . GLU A 1 17 ? -1.121 9.525 1.085 1.00 0.00 20 GLU A O 18
ATOM 10771 N N . GLN A 1 18 ? 0.208 8.579 -0.469 1.00 0.00 21 GLN A N 18
ATOM 10772 C CA . GLN A 1 18 ? -0.806 8.648 -1.517 1.00 0.00 21 GLN A CA 18
ATOM 10773 C C . GLN A 1 18 ? -1.607 7.355 -1.599 1.00 0.00 21 GLN A C 18
ATOM 10774 O O . GLN A 1 18 ? -2.572 7.256 -2.362 1.00 0.00 21 GLN A O 18
ATOM 10788 N N . ALA A 1 19 ? -1.231 6.382 -0.778 1.00 0.00 22 ALA A N 18
ATOM 10789 C CA . ALA A 1 19 ? -1.941 5.116 -0.731 1.00 0.00 22 ALA A CA 18
ATOM 10790 C C . ALA A 1 19 ? -3.067 5.176 0.301 1.00 0.00 22 ALA A C 18
ATOM 10791 O O . ALA A 1 19 ? -3.944 4.319 0.313 1.00 0.00 22 ALA A O 18
ATOM 10798 N N . ARG A 1 20 ? -3.051 6.206 1.155 1.00 0.00 23 ARG A N 18
ATOM 10799 C CA . ARG A 1 20 ? -4.090 6.368 2.171 1.00 0.00 23 ARG A CA 18
ATOM 10800 C C . ARG A 1 20 ? -5.473 6.359 1.524 1.00 0.00 23 ARG A C 18
ATOM 10801 O O . ARG A 1 20 ? -6.276 5.461 1.766 1.00 0.00 23 ARG A O 18
ATOM 10822 N N . ALA A 1 21 ? -5.732 7.353 0.678 1.00 0.00 24 ALA A N 18
ATOM 10823 C CA . ALA A 1 21 ? -7.010 7.451 -0.025 1.00 0.00 24 ALA A CA 18
ATOM 10824 C C . ALA A 1 21 ? -7.110 6.432 -1.168 1.00 0.00 24 ALA A C 18
ATOM 10825 O O . ALA A 1 21 ? -8.177 6.264 -1.764 1.00 0.00 24 ALA A O 18
ATOM 10832 N N . ARG A 1 22 ? -6.002 5.748 -1.465 1.00 0.00 25 ARG A N 18
ATOM 10833 C CA . ARG A 1 22 ? -5.974 4.743 -2.515 1.00 0.00 25 ARG A CA 18
ATOM 10834 C C . ARG A 1 22 ? -6.329 3.376 -1.940 1.00 0.00 25 ARG A C 18
ATOM 10835 O O . ARG A 1 22 ? -7.166 2.656 -2.479 1.00 0.00 25 ARG A O 18
ATOM 10856 N N . ALA A 1 23 ? -5.701 3.049 -0.821 1.00 0.00 26 ALA A N 18
ATOM 10857 C CA . ALA A 1 23 ? -5.951 1.794 -0.131 1.00 0.00 26 ALA A CA 18
ATOM 10858 C C . ALA A 1 23 ? -7.263 1.859 0.651 1.00 0.00 26 ALA A C 18
ATOM 10859 O O . ALA A 1 23 ? -7.883 0.831 0.909 1.00 0.00 26 ALA A O 18
ATOM 10866 N N . ALA A 1 24 ? -7.701 3.072 1.009 1.00 0.00 27 ALA A N 18
ATOM 10867 C CA . ALA A 1 24 ? -8.948 3.242 1.741 1.00 0.00 27 ALA A CA 18
ATOM 10868 C C . ALA A 1 24 ? -10.122 2.687 0.945 1.00 0.00 27 ALA A C 18
ATOM 10869 O O . ALA A 1 24 ? -11.067 2.142 1.514 1.00 0.00 27 ALA A O 18
ATOM 10876 N N . ARG A 1 25 ? -10.041 2.798 -0.378 1.00 0.00 28 ARG A N 18
ATOM 10877 C CA . ARG A 1 25 ? -11.095 2.268 -1.244 1.00 0.00 28 ARG A CA 18
ATOM 10878 C C . ARG A 1 25 ? -10.883 0.782 -1.524 1.00 0.00 28 ARG A C 18
ATOM 10879 O O . ARG A 1 25 ? -11.778 0.102 -2.031 1.00 0.00 28 ARG A O 18
ATOM 10900 N N . GLU A 1 26 ? -9.702 0.278 -1.183 1.00 0.00 29 GLU A N 18
ATOM 10901 C CA . GLU A 1 26 ? -9.383 -1.125 -1.393 1.00 0.00 29 GLU A CA 18
ATOM 10902 C C . GLU A 1 26 ? -9.509 -1.909 -0.095 1.00 0.00 29 GLU A C 18
ATOM 10903 O O . GLU A 1 26 ? -9.989 -3.039 -0.091 1.00 0.00 29 GLU A O 18
ATOM 10915 N N . GLN A 1 27 ? -9.095 -1.289 1.006 1.00 0.00 30 GLN A N 18
ATOM 10916 C CA . GLN A 1 27 ? -9.172 -1.905 2.325 1.00 0.00 30 GLN A CA 18
ATOM 10917 C C . GLN A 1 27 ? -10.574 -2.445 2.587 1.00 0.00 30 GLN A C 18
ATOM 10918 O O . GLN A 1 27 ? -10.739 -3.515 3.169 1.00 0.00 30 GLN A O 18
ATOM 10932 N N . ALA A 1 28 ? -11.575 -1.701 2.126 1.00 0.00 31 ALA A N 18
ATOM 10933 C CA . ALA A 1 28 ? -12.973 -2.098 2.281 1.00 0.00 31 ALA A CA 18
ATOM 10934 C C . ALA A 1 28 ? -13.394 -3.055 1.169 1.00 0.00 31 ALA A C 18
ATOM 10935 O O . ALA A 1 28 ? -14.153 -4.001 1.394 1.00 0.00 31 ALA A O 18
ATOM 10942 N N . THR A 1 29 ? -12.871 -2.806 -0.026 1.00 0.00 32 THR A N 18
ATOM 10943 C CA . THR A 1 29 ? -13.159 -3.636 -1.193 1.00 0.00 32 THR A CA 18
ATOM 10944 C C . THR A 1 29 ? -12.548 -5.021 -1.020 1.00 0.00 32 THR A C 18
ATOM 10945 O O . THR A 1 29 ? -13.213 -6.034 -1.234 1.00 0.00 32 THR A O 18
ATOM 10956 N N . THR A 1 30 ? -11.285 -5.058 -0.604 1.00 0.00 33 THR A N 18
ATOM 10957 C CA . THR A 1 30 ? -10.595 -6.326 -0.375 1.00 0.00 33 THR A CA 18
ATOM 10958 C C . THR A 1 30 ? -11.233 -7.067 0.798 1.00 0.00 33 THR A C 18
ATOM 10959 O O . THR A 1 30 ? -11.459 -8.273 0.725 1.00 0.00 33 THR A O 18
ATOM 10970 N N . ASN A 1 31 ? -11.560 -6.330 1.866 1.00 0.00 34 ASN A N 18
ATOM 10971 C CA . ASN A 1 31 ? -12.204 -6.917 3.029 1.00 0.00 34 ASN A CA 18
ATOM 10972 C C . ASN A 1 31 ? -13.490 -7.616 2.603 1.00 0.00 34 ASN A C 18
ATOM 10973 O O . ASN A 1 31 ? -13.697 -8.796 2.898 1.00 0.00 34 ASN A O 18
ATOM 10984 N N . ALA A 1 32 ? -14.335 -6.887 1.869 1.00 0.00 35 ALA A N 18
ATOM 10985 C CA . ALA A 1 32 ? -15.577 -7.442 1.364 1.00 0.00 35 ALA A CA 18
ATOM 10986 C C . ALA A 1 32 ? -15.286 -8.594 0.413 1.00 0.00 35 ALA A C 18
ATOM 10987 O O . ALA A 1 32 ? -15.955 -9.616 0.451 1.00 0.00 35 ALA A O 18
ATOM 10994 N N . ARG A 1 33 ? -14.261 -8.428 -0.417 1.00 0.00 36 ARG A N 18
ATOM 10995 C CA . ARG A 1 33 ? -13.852 -9.458 -1.356 1.00 0.00 36 ARG A CA 18
ATOM 10996 C C . ARG A 1 33 ? -13.432 -10.729 -0.615 1.00 0.00 36 ARG A C 18
ATOM 10997 O O . ARG A 1 33 ? -13.647 -11.839 -1.088 1.00 0.00 36 ARG A O 18
ATOM 11018 N N . ILE A 1 34 ? -12.834 -10.564 0.551 1.00 0.00 37 ILE A N 18
ATOM 11019 C CA . ILE A 1 34 ? -12.410 -11.714 1.342 1.00 0.00 37 ILE A CA 18
ATOM 11020 C C . ILE A 1 34 ? -13.621 -12.514 1.819 1.00 0.00 37 ILE A C 18
ATOM 11021 O O . ILE A 1 34 ? -13.646 -13.740 1.709 1.00 0.00 37 ILE A O 18
ATOM 11037 N N . LEU A 1 35 ? -14.631 -11.814 2.336 1.00 0.00 38 LEU A N 18
ATOM 11038 C CA . LEU A 1 35 ? -15.851 -12.466 2.812 1.00 0.00 38 LEU A CA 18
ATOM 11039 C C . LEU A 1 35 ? -16.890 -12.627 1.688 1.00 0.00 38 LEU A C 18
ATOM 11040 O O . LEU A 1 35 ? -17.890 -13.322 1.861 1.00 0.00 38 LEU A O 18
ATOM 11056 N N . ALA A 1 36 ? -16.652 -11.981 0.540 1.00 0.00 39 ALA A N 18
ATOM 11057 C CA . ALA A 1 36 ? -17.564 -12.050 -0.595 1.00 0.00 39 ALA A CA 18
ATOM 11058 C C . ALA A 1 36 ? -16.838 -11.656 -1.884 1.00 0.00 39 ALA A C 18
ATOM 11059 O O . ALA A 1 36 ? -17.184 -10.673 -2.542 1.00 0.00 39 ALA A O 18
ATOM 11066 N N . ARG A 1 37 ? -15.801 -12.422 -2.209 1.00 0.00 40 ARG A N 18
ATOM 11067 C CA . ARG A 1 37 ? -14.967 -12.175 -3.387 1.00 0.00 40 ARG A CA 18
ATOM 11068 C C . ARG A 1 37 ? -15.778 -11.978 -4.669 1.00 0.00 40 ARG A C 18
ATOM 11069 O O . ARG A 1 37 ? -15.319 -11.298 -5.588 1.00 0.00 40 ARG A O 18
ATOM 11090 N N . VAL A 1 38 ? -16.971 -12.558 -4.732 1.00 0.00 41 VAL A N 18
ATOM 11091 C CA . VAL A 1 38 ? -17.826 -12.421 -5.913 1.00 0.00 41 VAL A CA 18
ATOM 11092 C C . VAL A 1 38 ? -18.210 -10.954 -6.142 1.00 0.00 41 VAL A C 18
ATOM 11093 O O . VAL A 1 38 ? -17.565 -10.302 -6.994 1.00 0.00 41 VAL A O 18
ATOM 11107 N N . ILE A 1 1 ? 15.580 -5.935 4.511 1.00 0.00 4 ILE A N 19
ATOM 11108 C CA . ILE A 1 1 ? 15.327 -7.156 3.691 1.00 0.00 4 ILE A CA 19
ATOM 11109 C C . ILE A 1 1 ? 16.465 -7.404 2.696 1.00 0.00 4 ILE A C 19
ATOM 11110 O O . ILE A 1 1 ? 17.198 -8.382 2.821 1.00 0.00 4 ILE A O 19
ATOM 11128 N N . VAL A 1 2 ? 16.610 -6.512 1.710 1.00 0.00 5 VAL A N 19
ATOM 11129 C CA . VAL A 1 2 ? 17.663 -6.648 0.702 1.00 0.00 5 VAL A CA 19
ATOM 11130 C C . VAL A 1 2 ? 18.931 -5.894 1.118 1.00 0.00 5 VAL A C 19
ATOM 11131 O O . VAL A 1 2 ? 19.955 -6.511 1.408 1.00 0.00 5 VAL A O 19
ATOM 11144 N N . LEU A 1 3 ? 18.859 -4.562 1.145 1.00 0.00 6 LEU A N 19
ATOM 11145 C CA . LEU A 1 3 ? 20.006 -3.742 1.523 1.00 0.00 6 LEU A CA 19
ATOM 11146 C C . LEU A 1 3 ? 19.642 -2.758 2.644 1.00 0.00 6 LEU A C 19
ATOM 11147 O O . LEU A 1 3 ? 19.804 -3.071 3.823 1.00 0.00 6 LEU A O 19
ATOM 11163 N N . SER A 1 4 ? 19.152 -1.573 2.272 1.00 0.00 7 SER A N 19
ATOM 11164 C CA . SER A 1 4 ? 18.774 -0.554 3.241 1.00 0.00 7 SER A CA 19
ATOM 11165 C C . SER A 1 4 ? 17.404 0.040 2.919 1.00 0.00 7 SER A C 19
ATOM 11166 O O . SER A 1 4 ? 16.431 -0.211 3.629 1.00 0.00 7 SER A O 19
ATOM 11174 N N . LEU A 1 5 ? 17.350 0.841 1.852 1.00 0.00 8 LEU A N 19
ATOM 11175 C CA . LEU A 1 5 ? 16.114 1.501 1.427 1.00 0.00 8 LEU A CA 19
ATOM 11176 C C . LEU A 1 5 ? 15.700 2.606 2.410 1.00 0.00 8 LEU A C 19
ATOM 11177 O O . LEU A 1 5 ? 14.575 3.103 2.351 1.00 0.00 8 LEU A O 19
ATOM 11193 N N . ASP A 1 6 ? 16.623 3.006 3.292 1.00 0.00 9 ASP A N 19
ATOM 11194 C CA . ASP A 1 6 ? 16.350 4.067 4.261 1.00 0.00 9 ASP A CA 19
ATOM 11195 C C . ASP A 1 6 ? 16.460 5.436 3.594 1.00 0.00 9 ASP A C 19
ATOM 11196 O O . ASP A 1 6 ? 15.554 6.260 3.703 1.00 0.00 9 ASP A O 19
ATOM 11205 N N . VAL A 1 7 ? 17.574 5.664 2.887 1.00 0.00 10 VAL A N 19
ATOM 11206 C CA . VAL A 1 7 ? 17.794 6.930 2.182 1.00 0.00 10 VAL A CA 19
ATOM 11207 C C . VAL A 1 7 ? 16.520 7.365 1.449 1.00 0.00 10 VAL A C 19
ATOM 11208 O O . VAL A 1 7 ? 16.027 8.475 1.656 1.00 0.00 10 VAL A O 19
ATOM 11221 N N . PRO A 1 8 ? 15.941 6.481 0.603 1.00 0.00 11 PRO A N 19
ATOM 11222 C CA . PRO A 1 8 ? 14.707 6.783 -0.119 1.00 0.00 11 PRO A CA 19
ATOM 11223 C C . PRO A 1 8 ? 13.470 6.581 0.742 1.00 0.00 11 PRO A C 19
ATOM 11224 O O . PRO A 1 8 ? 12.502 5.932 0.332 1.00 0.00 11 PRO A O 19
ATOM 11235 N N . ILE A 1 9 ? 13.501 7.163 1.932 1.00 0.00 12 ILE A N 19
ATOM 11236 C CA . ILE A 1 9 ? 12.388 7.067 2.850 1.00 0.00 12 ILE A CA 19
ATOM 11237 C C . ILE A 1 9 ? 11.144 7.717 2.250 1.00 0.00 12 ILE A C 19
ATOM 11238 O O . ILE A 1 9 ? 10.020 7.318 2.548 1.00 0.00 12 ILE A O 19
ATOM 11254 N N . GLY A 1 10 ? 11.351 8.692 1.369 1.00 0.00 13 GLY A N 19
ATOM 11255 C CA . GLY A 1 10 ? 10.230 9.341 0.719 1.00 0.00 13 GLY A CA 19
ATOM 11256 C C . GLY A 1 10 ? 9.586 8.432 -0.301 1.00 0.00 13 GLY A C 19
ATOM 11257 O O . GLY A 1 10 ? 8.363 8.377 -0.409 1.00 0.00 13 GLY A O 19
ATOM 11261 N N . LEU A 1 11 ? 10.419 7.686 -1.029 1.00 0.00 14 LEU A N 19
ATOM 11262 C CA . LEU A 1 11 ? 9.927 6.744 -2.034 1.00 0.00 14 LEU A CA 19
ATOM 11263 C C . LEU A 1 11 ? 9.007 5.718 -1.383 1.00 0.00 14 LEU A C 19
ATOM 11264 O O . LEU A 1 11 ? 7.985 5.331 -1.950 1.00 0.00 14 LEU A O 19
ATOM 11280 N N . LEU A 1 12 ? 9.372 5.302 -0.174 1.00 0.00 15 LEU A N 19
ATOM 11281 C CA . LEU A 1 12 ? 8.574 4.332 0.573 1.00 0.00 15 LEU A CA 19
ATOM 11282 C C . LEU A 1 12 ? 7.454 5.024 1.353 1.00 0.00 15 LEU A C 19
ATOM 11283 O O . LEU A 1 12 ? 6.397 4.436 1.579 1.00 0.00 15 LEU A O 19
ATOM 11299 N N . GLN A 1 13 ? 7.675 6.286 1.735 1.00 0.00 16 GLN A N 19
ATOM 11300 C CA . GLN A 1 13 ? 6.674 7.056 2.453 1.00 0.00 16 GLN A CA 19
ATOM 11301 C C . GLN A 1 13 ? 5.479 7.296 1.543 1.00 0.00 16 GLN A C 19
ATOM 11302 O O . GLN A 1 13 ? 4.328 7.218 1.966 1.00 0.00 16 GLN A O 19
ATOM 11316 N N . ILE A 1 14 ? 5.765 7.556 0.272 1.00 0.00 17 ILE A N 19
ATOM 11317 C CA . ILE A 1 14 ? 4.716 7.778 -0.716 1.00 0.00 17 ILE A CA 19
ATOM 11318 C C . ILE A 1 14 ? 3.765 6.587 -0.771 1.00 0.00 17 ILE A C 19
ATOM 11319 O O . ILE A 1 14 ? 2.544 6.760 -0.882 1.00 0.00 17 ILE A O 19
ATOM 11335 N N . LEU A 1 15 ? 4.323 5.381 -0.654 1.00 0.00 18 LEU A N 19
ATOM 11336 C CA . LEU A 1 15 ? 3.518 4.163 -0.660 1.00 0.00 18 LEU A CA 19
ATOM 11337 C C . LEU A 1 15 ? 2.554 4.123 0.532 1.00 0.00 18 LEU A C 19
ATOM 11338 O O . LEU A 1 15 ? 1.635 3.305 0.563 1.00 0.00 18 LEU A O 19
ATOM 11354 N N . LEU A 1 16 ? 2.745 5.029 1.496 1.00 0.00 19 LEU A N 19
ATOM 11355 C CA . LEU A 1 16 ? 1.864 5.106 2.661 1.00 0.00 19 LEU A CA 19
ATOM 11356 C C . LEU A 1 16 ? 1.271 6.512 2.807 1.00 0.00 19 LEU A C 19
ATOM 11357 O O . LEU A 1 16 ? 0.605 6.812 3.801 1.00 0.00 19 LEU A O 19
ATOM 11373 N N . GLU A 1 17 ? 1.508 7.365 1.802 1.00 0.00 20 GLU A N 19
ATOM 11374 C CA . GLU A 1 17 ? 0.994 8.723 1.797 1.00 0.00 20 GLU A CA 19
ATOM 11375 C C . GLU A 1 17 ? -0.082 8.882 0.731 1.00 0.00 20 GLU A C 19
ATOM 11376 O O . GLU A 1 17 ? -1.219 9.250 1.031 1.00 0.00 20 GLU A O 19
ATOM 11388 N N . GLN A 1 18 ? 0.273 8.573 -0.516 1.00 0.00 21 GLN A N 19
ATOM 11389 C CA . GLN A 1 18 ? -0.682 8.663 -1.620 1.00 0.00 21 GLN A CA 19
ATOM 11390 C C . GLN A 1 18 ? -1.439 7.355 -1.798 1.00 0.00 21 GLN A C 19
ATOM 11391 O O . GLN A 1 18 ? -2.402 7.281 -2.564 1.00 0.00 21 GLN A O 19
ATOM 11405 N N . ALA A 1 19 ? -1.026 6.341 -1.050 1.00 0.00 22 ALA A N 19
ATOM 11406 C CA . ALA A 1 19 ? -1.690 5.050 -1.080 1.00 0.00 22 ALA A CA 19
ATOM 11407 C C . ALA A 1 19 ? -2.800 5.003 -0.028 1.00 0.00 22 ALA A C 19
ATOM 11408 O O . ALA A 1 19 ? -3.621 4.091 -0.032 1.00 0.00 22 ALA A O 19
ATOM 11415 N N . ARG A 1 20 ? -2.832 6.002 0.866 1.00 0.00 23 ARG A N 19
ATOM 11416 C CA . ARG A 1 20 ? -3.857 6.069 1.908 1.00 0.00 23 ARG A CA 19
ATOM 11417 C C . ARG A 1 20 ? -5.252 6.084 1.290 1.00 0.00 23 ARG A C 19
ATOM 11418 O O . ARG A 1 20 ? -6.014 5.131 1.438 1.00 0.00 23 ARG A O 19
ATOM 11439 N N . ALA A 1 21 ? -5.574 7.162 0.576 1.00 0.00 24 ALA A N 19
ATOM 11440 C CA . ALA A 1 21 ? -6.874 7.283 -0.081 1.00 0.00 24 ALA A CA 19
ATOM 11441 C C . ALA A 1 21 ? -7.041 6.252 -1.192 1.00 0.00 24 ALA A C 19
ATOM 11442 O O . ALA A 1 21 ? -8.156 6.014 -1.664 1.00 0.00 24 ALA A O 19
ATOM 11449 N N . ARG A 1 22 ? -5.937 5.631 -1.596 1.00 0.00 25 ARG A N 19
ATOM 11450 C CA . ARG A 1 22 ? -5.966 4.619 -2.626 1.00 0.00 25 ARG A CA 19
ATOM 11451 C C . ARG A 1 22 ? -6.274 3.257 -2.017 1.00 0.00 25 ARG A C 19
ATOM 11452 O O . ARG A 1 22 ? -7.203 2.574 -2.442 1.00 0.00 25 ARG A O 19
ATOM 11473 N N . ALA A 1 23 ? -5.514 2.891 -0.998 1.00 0.00 26 ALA A N 19
ATOM 11474 C CA . ALA A 1 23 ? -5.720 1.631 -0.299 1.00 0.00 26 ALA A CA 19
ATOM 11475 C C . ALA A 1 23 ? -6.938 1.705 0.620 1.00 0.00 26 ALA A C 19
ATOM 11476 O O . ALA A 1 23 ? -7.460 0.673 1.040 1.00 0.00 26 ALA A O 19
ATOM 11483 N N . ALA A 1 24 ? -7.409 2.921 0.921 1.00 0.00 27 ALA A N 19
ATOM 11484 C CA . ALA A 1 24 ? -8.576 3.078 1.771 1.00 0.00 27 ALA A CA 19
ATOM 11485 C C . ALA A 1 24 ? -9.791 2.442 1.119 1.00 0.00 27 ALA A C 19
ATOM 11486 O O . ALA A 1 24 ? -10.609 1.813 1.793 1.00 0.00 27 ALA A O 19
ATOM 11493 N N . ARG A 1 25 ? -9.881 2.561 -0.205 1.00 0.00 28 ARG A N 19
ATOM 11494 C CA . ARG A 1 25 ? -10.982 1.943 -0.934 1.00 0.00 28 ARG A CA 19
ATOM 11495 C C . ARG A 1 25 ? -10.713 0.455 -1.113 1.00 0.00 28 ARG A C 19
ATOM 11496 O O . ARG A 1 25 ? -11.628 -0.336 -1.340 1.00 0.00 28 ARG A O 19
ATOM 11517 N N . GLU A 1 26 ? -9.445 0.086 -0.988 1.00 0.00 29 GLU A N 19
ATOM 11518 C CA . GLU A 1 26 ? -9.027 -1.293 -1.113 1.00 0.00 29 GLU A CA 19
ATOM 11519 C C . GLU A 1 26 ? -9.285 -2.025 0.186 1.00 0.00 29 GLU A C 19
ATOM 11520 O O . GLU A 1 26 ? -9.893 -3.091 0.202 1.00 0.00 29 GLU A O 19
ATOM 11532 N N . GLN A 1 27 ? -8.830 -1.417 1.274 1.00 0.00 30 GLN A N 19
ATOM 11533 C CA . GLN A 1 27 ? -9.005 -1.960 2.613 1.00 0.00 30 GLN A CA 19
ATOM 11534 C C . GLN A 1 27 ? -10.465 -2.318 2.877 1.00 0.00 30 GLN A C 19
ATOM 11535 O O . GLN A 1 27 ? -10.763 -3.287 3.575 1.00 0.00 30 GLN A O 19
ATOM 11549 N N . ALA A 1 28 ? -11.367 -1.530 2.299 1.00 0.00 31 ALA A N 19
ATOM 11550 C CA . ALA A 1 28 ? -12.801 -1.758 2.455 1.00 0.00 31 ALA A CA 19
ATOM 11551 C C . ALA A 1 28 ? -13.306 -2.790 1.450 1.00 0.00 31 ALA A C 19
ATOM 11552 O O . ALA A 1 28 ? -14.172 -3.608 1.762 1.00 0.00 31 ALA A O 19
ATOM 11559 N N . THR A 1 29 ? -12.748 -2.741 0.249 1.00 0.00 32 THR A N 19
ATOM 11560 C CA . THR A 1 29 ? -13.122 -3.665 -0.823 1.00 0.00 32 THR A CA 19
ATOM 11561 C C . THR A 1 29 ? -12.499 -5.046 -0.610 1.00 0.00 32 THR A C 19
ATOM 11562 O O . THR A 1 29 ? -13.183 -6.062 -0.713 1.00 0.00 32 THR A O 19
ATOM 11573 N N . THR A 1 30 ? -11.200 -5.079 -0.310 1.00 0.00 33 THR A N 19
ATOM 11574 C CA . THR A 1 30 ? -10.490 -6.342 -0.084 1.00 0.00 33 THR A CA 19
ATOM 11575 C C . THR A 1 30 ? -11.098 -7.120 1.082 1.00 0.00 33 THR A C 19
ATOM 11576 O O . THR A 1 30 ? -11.291 -8.334 0.989 1.00 0.00 33 THR A O 19
ATOM 11587 N N . ASN A 1 31 ? -11.421 -6.415 2.169 1.00 0.00 34 ASN A N 19
ATOM 11588 C CA . ASN A 1 31 ? -12.028 -7.040 3.335 1.00 0.00 34 ASN A CA 19
ATOM 11589 C C . ASN A 1 31 ? -13.322 -7.747 2.928 1.00 0.00 34 ASN A C 19
ATOM 11590 O O . ASN A 1 31 ? -13.555 -8.902 3.294 1.00 0.00 34 ASN A O 19
ATOM 11601 N N . ALA A 1 32 ? -14.143 -7.052 2.139 1.00 0.00 35 ALA A N 19
ATOM 11602 C CA . ALA A 1 32 ? -15.392 -7.609 1.646 1.00 0.00 35 ALA A CA 19
ATOM 11603 C C . ALA A 1 32 ? -15.127 -8.662 0.573 1.00 0.00 35 ALA A C 19
ATOM 11604 O O . ALA A 1 32 ? -15.825 -9.664 0.496 1.00 0.00 35 ALA A O 19
ATOM 11611 N N . ARG A 1 33 ? -14.097 -8.437 -0.240 1.00 0.00 36 ARG A N 19
ATOM 11612 C CA . ARG A 1 33 ? -13.722 -9.372 -1.298 1.00 0.00 36 ARG A CA 19
ATOM 11613 C C . ARG A 1 33 ? -13.406 -10.748 -0.721 1.00 0.00 36 ARG A C 19
ATOM 11614 O O . ARG A 1 33 ? -13.650 -11.772 -1.358 1.00 0.00 36 ARG A O 19
ATOM 11635 N N . ILE A 1 34 ? -12.867 -10.762 0.491 1.00 0.00 37 ILE A N 19
ATOM 11636 C CA . ILE A 1 34 ? -12.533 -12.018 1.156 1.00 0.00 37 ILE A CA 19
ATOM 11637 C C . ILE A 1 34 ? -13.800 -12.790 1.528 1.00 0.00 37 ILE A C 19
ATOM 11638 O O . ILE A 1 34 ? -13.872 -14.005 1.342 1.00 0.00 37 ILE A O 19
ATOM 11654 N N . LEU A 1 35 ? -14.798 -12.075 2.041 1.00 0.00 38 LEU A N 19
ATOM 11655 C CA . LEU A 1 35 ? -16.066 -12.690 2.426 1.00 0.00 38 LEU A CA 19
ATOM 11656 C C . LEU A 1 35 ? -17.092 -12.654 1.282 1.00 0.00 38 LEU A C 19
ATOM 11657 O O . LEU A 1 35 ? -18.140 -13.299 1.366 1.00 0.00 38 LEU A O 19
ATOM 11673 N N . ALA A 1 36 ? -16.799 -11.899 0.217 1.00 0.00 39 ALA A N 19
ATOM 11674 C CA . ALA A 1 36 ? -17.708 -11.790 -0.916 1.00 0.00 39 ALA A CA 19
ATOM 11675 C C . ALA A 1 36 ? -16.946 -11.670 -2.240 1.00 0.00 39 ALA A C 19
ATOM 11676 O O . ALA A 1 36 ? -17.214 -10.781 -3.051 1.00 0.00 39 ALA A O 19
ATOM 11683 N N . ARG A 1 37 ? -15.987 -12.571 -2.440 1.00 0.00 40 ARG A N 19
ATOM 11684 C CA . ARG A 1 37 ? -15.167 -12.588 -3.652 1.00 0.00 40 ARG A CA 19
ATOM 11685 C C . ARG A 1 37 ? -16.016 -12.449 -4.917 1.00 0.00 40 ARG A C 19
ATOM 11686 O O . ARG A 1 37 ? -15.712 -11.636 -5.793 1.00 0.00 40 ARG A O 19
ATOM 11707 N N . VAL A 1 38 ? -17.073 -13.242 -4.992 1.00 0.00 41 VAL A N 19
ATOM 11708 C CA . VAL A 1 38 ? -17.985 -13.225 -6.133 1.00 0.00 41 VAL A CA 19
ATOM 11709 C C . VAL A 1 38 ? -19.430 -13.463 -5.683 1.00 0.00 41 VAL A C 19
ATOM 11710 O O . VAL A 1 38 ? -20.352 -12.976 -6.373 1.00 0.00 41 VAL A O 19
ATOM 11724 N N . ILE A 1 1 ? 15.298 -3.755 5.457 1.00 0.00 4 ILE A N 20
ATOM 11725 C CA . ILE A 1 1 ? 14.663 -5.047 5.060 1.00 0.00 4 ILE A CA 20
ATOM 11726 C C . ILE A 1 1 ? 15.633 -5.921 4.256 1.00 0.00 4 ILE A C 20
ATOM 11727 O O . ILE A 1 1 ? 16.050 -6.977 4.724 1.00 0.00 4 ILE A O 20
ATOM 11745 N N . VAL A 1 2 ? 15.988 -5.473 3.049 1.00 0.00 5 VAL A N 20
ATOM 11746 C CA . VAL A 1 2 ? 16.909 -6.221 2.192 1.00 0.00 5 VAL A CA 20
ATOM 11747 C C . VAL A 1 2 ? 18.358 -5.763 2.397 1.00 0.00 5 VAL A C 20
ATOM 11748 O O . VAL A 1 2 ? 19.176 -6.504 2.939 1.00 0.00 5 VAL A O 20
ATOM 11761 N N . LEU A 1 3 ? 18.669 -4.541 1.956 1.00 0.00 6 LEU A N 20
ATOM 11762 C CA . LEU A 1 3 ? 20.018 -4.000 2.091 1.00 0.00 6 LEU A CA 20
ATOM 11763 C C . LEU A 1 3 ? 20.015 -2.661 2.837 1.00 0.00 6 LEU A C 20
ATOM 11764 O O . LEU A 1 3 ? 20.359 -2.604 4.017 1.00 0.00 6 LEU A O 20
ATOM 11780 N N . SER A 1 4 ? 19.628 -1.587 2.144 1.00 0.00 7 SER A N 20
ATOM 11781 C CA . SER A 1 4 ? 19.588 -0.258 2.745 1.00 0.00 7 SER A CA 20
ATOM 11782 C C . SER A 1 4 ? 18.208 0.383 2.607 1.00 0.00 7 SER A C 20
ATOM 11783 O O . SER A 1 4 ? 17.489 0.529 3.594 1.00 0.00 7 SER A O 20
ATOM 11791 N N . LEU A 1 5 ? 17.864 0.780 1.374 1.00 0.00 8 LEU A N 20
ATOM 11792 C CA . LEU A 1 5 ? 16.582 1.436 1.069 1.00 0.00 8 LEU A CA 20
ATOM 11793 C C . LEU A 1 5 ? 16.248 2.560 2.066 1.00 0.00 8 LEU A C 20
ATOM 11794 O O . LEU A 1 5 ? 15.079 2.904 2.262 1.00 0.00 8 LEU A O 20
ATOM 11810 N N . ASP A 1 6 ? 17.285 3.148 2.673 1.00 0.00 9 ASP A N 20
ATOM 11811 C CA . ASP A 1 6 ? 17.105 4.241 3.628 1.00 0.00 9 ASP A CA 20
ATOM 11812 C C . ASP A 1 6 ? 17.019 5.582 2.901 1.00 0.00 9 ASP A C 20
ATOM 11813 O O . ASP A 1 6 ? 16.090 6.358 3.125 1.00 0.00 9 ASP A O 20
ATOM 11822 N N . VAL A 1 7 ? 17.984 5.844 2.015 1.00 0.00 10 VAL A N 20
ATOM 11823 C CA . VAL A 1 7 ? 17.999 7.084 1.242 1.00 0.00 10 VAL A CA 20
ATOM 11824 C C . VAL A 1 7 ? 16.627 7.337 0.606 1.00 0.00 10 VAL A C 20
ATOM 11825 O O . VAL A 1 7 ? 16.053 8.415 0.770 1.00 0.00 10 VAL A O 20
ATOM 11838 N N . PRO A 1 8 ? 16.064 6.338 -0.112 1.00 0.00 11 PRO A N 20
ATOM 11839 C CA . PRO A 1 8 ? 14.751 6.467 -0.739 1.00 0.00 11 PRO A CA 20
ATOM 11840 C C . PRO A 1 8 ? 13.609 6.190 0.222 1.00 0.00 11 PRO A C 20
ATOM 11841 O O . PRO A 1 8 ? 12.658 5.474 -0.104 1.00 0.00 11 PRO A O 20
ATOM 11852 N N . ILE A 1 9 ? 13.691 6.789 1.400 1.00 0.00 12 ILE A N 20
ATOM 11853 C CA . ILE A 1 9 ? 12.656 6.631 2.396 1.00 0.00 12 ILE A CA 20
ATOM 11854 C C . ILE A 1 9 ? 11.350 7.252 1.901 1.00 0.00 12 ILE A C 20
ATOM 11855 O O . ILE A 1 9 ? 10.261 6.828 2.290 1.00 0.00 12 ILE A O 20
ATOM 11871 N N . GLY A 1 10 ? 11.466 8.233 1.004 1.00 0.00 13 GLY A N 20
ATOM 11872 C CA . GLY A 1 10 ? 10.288 8.867 0.443 1.00 0.00 13 GLY A CA 20
ATOM 11873 C C . GLY A 1 10 ? 9.515 7.912 -0.438 1.00 0.00 13 GLY A C 20
ATOM 11874 O O . GLY A 1 10 ? 8.284 7.929 -0.452 1.00 0.00 13 GLY A O 20
ATOM 11878 N N . LEU A 1 11 ? 10.244 7.052 -1.152 1.00 0.00 14 LEU A N 20
ATOM 11879 C CA . LEU A 1 11 ? 9.623 6.057 -2.027 1.00 0.00 14 LEU A CA 20
ATOM 11880 C C . LEU A 1 11 ? 8.674 5.172 -1.227 1.00 0.00 14 LEU A C 20
ATOM 11881 O O . LEU A 1 11 ? 7.611 4.778 -1.711 1.00 0.00 14 LEU A O 20
ATOM 11897 N N . LEU A 1 12 ? 9.063 4.881 0.010 1.00 0.00 15 LEU A N 20
ATOM 11898 C CA . LEU A 1 12 ? 8.247 4.057 0.898 1.00 0.00 15 LEU A CA 20
ATOM 11899 C C . LEU A 1 12 ? 7.230 4.909 1.657 1.00 0.00 15 LEU A C 20
ATOM 11900 O O . LEU A 1 12 ? 6.147 4.432 2.001 1.00 0.00 15 LEU A O 20
ATOM 11916 N N . GLN A 1 13 ? 7.570 6.178 1.892 1.00 0.00 16 GLN A N 20
ATOM 11917 C CA . GLN A 1 13 ? 6.677 7.090 2.580 1.00 0.00 16 GLN A CA 20
ATOM 11918 C C . GLN A 1 13 ? 5.460 7.357 1.709 1.00 0.00 16 GLN A C 20
ATOM 11919 O O . GLN A 1 13 ? 4.334 7.422 2.196 1.00 0.00 16 GLN A O 20
ATOM 11933 N N . ILE A 1 14 ? 5.690 7.479 0.404 1.00 0.00 17 ILE A N 20
ATOM 11934 C CA . ILE A 1 14 ? 4.594 7.708 -0.535 1.00 0.00 17 ILE A CA 20
ATOM 11935 C C . ILE A 1 14 ? 3.611 6.545 -0.504 1.00 0.00 17 ILE A C 20
ATOM 11936 O O . ILE A 1 14 ? 2.392 6.747 -0.542 1.00 0.00 17 ILE A O 20
ATOM 11952 N N . LEU A 1 15 ? 4.147 5.329 -0.399 1.00 0.00 18 LEU A N 20
ATOM 11953 C CA . LEU A 1 15 ? 3.316 4.131 -0.331 1.00 0.00 18 LEU A CA 20
ATOM 11954 C C . LEU A 1 15 ? 2.456 4.117 0.937 1.00 0.00 18 LEU A C 20
ATOM 11955 O O . LEU A 1 15 ? 1.551 3.294 1.065 1.00 0.00 18 LEU A O 20
ATOM 11971 N N . LEU A 1 16 ? 2.722 5.043 1.860 1.00 0.00 19 LEU A N 20
ATOM 11972 C CA . LEU A 1 16 ? 1.941 5.138 3.090 1.00 0.00 19 LEU A CA 20
ATOM 11973 C C . LEU A 1 16 ? 1.373 6.552 3.271 1.00 0.00 19 LEU A C 20
ATOM 11974 O O . LEU A 1 16 ? 0.722 6.843 4.277 1.00 0.00 19 LEU A O 20
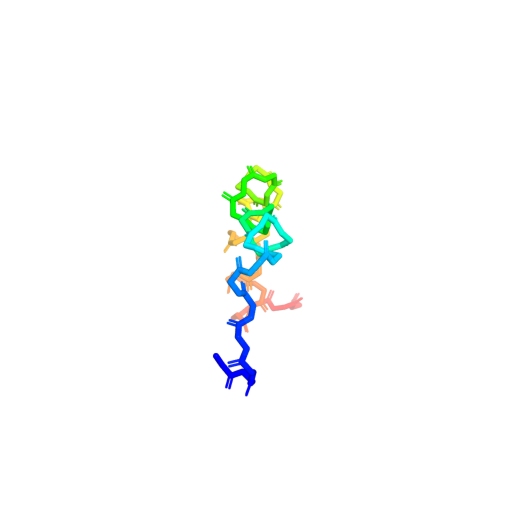ATOM 11990 N N . GLU A 1 17 ? 1.614 7.423 2.286 1.00 0.00 20 GLU A N 20
ATOM 11991 C CA . GLU A 1 17 ? 1.125 8.789 2.328 1.00 0.00 20 GLU A CA 20
ATOM 11992 C C . GLU A 1 17 ? -0.033 8.980 1.362 1.00 0.00 20 GLU A C 20
ATOM 11993 O O . GLU A 1 17 ? -1.122 9.396 1.760 1.00 0.00 20 GLU A O 20
ATOM 12005 N N . GLN A 1 18 ? 0.195 8.654 0.091 1.00 0.00 21 GLN A N 20
ATOM 12006 C CA . GLN A 1 18 ? -0.854 8.786 -0.911 1.00 0.00 21 GLN A CA 20
ATOM 12007 C C . GLN A 1 18 ? -1.588 7.468 -1.122 1.00 0.00 21 GLN A C 20
ATOM 12008 O O . GLN A 1 18 ? -2.571 7.404 -1.865 1.00 0.00 21 GLN A O 20
ATOM 12022 N N . ALA A 1 19 ? -1.136 6.430 -0.426 1.00 0.00 22 ALA A N 20
ATOM 12023 C CA . ALA A 1 19 ? -1.781 5.130 -0.504 1.00 0.00 22 ALA A CA 20
ATOM 12024 C C . ALA A 1 19 ? -2.966 5.075 0.458 1.00 0.00 22 ALA A C 20
ATOM 12025 O O . ALA A 1 19 ? -3.858 4.244 0.303 1.00 0.00 22 ALA A O 20
ATOM 12032 N N . ARG A 1 20 ? -2.980 5.984 1.443 1.00 0.00 23 ARG A N 20
ATOM 12033 C CA . ARG A 1 20 ? -4.067 6.047 2.416 1.00 0.00 23 ARG A CA 20
ATOM 12034 C C . ARG A 1 20 ? -5.421 6.107 1.712 1.00 0.00 23 ARG A C 20
ATOM 12035 O O . ARG A 1 20 ? -6.218 5.175 1.798 1.00 0.00 23 ARG A O 20
ATOM 12056 N N . ALA A 1 21 ? -5.662 7.206 1.001 1.00 0.00 24 ALA A N 20
ATOM 12057 C CA . ALA A 1 21 ? -6.914 7.390 0.264 1.00 0.00 24 ALA A CA 20
ATOM 12058 C C . ALA A 1 21 ? -7.022 6.450 -0.941 1.00 0.00 24 ALA A C 20
ATOM 12059 O O . ALA A 1 21 ? -8.087 6.346 -1.555 1.00 0.00 24 ALA A O 20
ATOM 12066 N N . ARG A 1 22 ? -5.931 5.758 -1.268 1.00 0.00 25 ARG A N 20
ATOM 12067 C CA . ARG A 1 22 ? -5.915 4.821 -2.376 1.00 0.00 25 ARG A CA 20
ATOM 12068 C C . ARG A 1 22 ? -6.322 3.439 -1.886 1.00 0.00 25 ARG A C 20
ATOM 12069 O O . ARG A 1 22 ? -7.214 2.806 -2.444 1.00 0.00 25 ARG A O 20
ATOM 12090 N N . ALA A 1 23 ? -5.683 3.003 -0.811 1.00 0.00 26 ALA A N 20
ATOM 12091 C CA . ALA A 1 23 ? -5.986 1.719 -0.200 1.00 0.00 26 ALA A CA 20
ATOM 12092 C C . ALA A 1 23 ? -7.282 1.798 0.604 1.00 0.00 26 ALA A C 20
ATOM 12093 O O . ALA A 1 23 ? -7.882 0.772 0.914 1.00 0.00 26 ALA A O 20
ATOM 12100 N N . ALA A 1 24 ? -7.731 3.018 0.923 1.00 0.00 27 ALA A N 20
ATOM 12101 C CA . ALA A 1 24 ? -8.966 3.193 1.66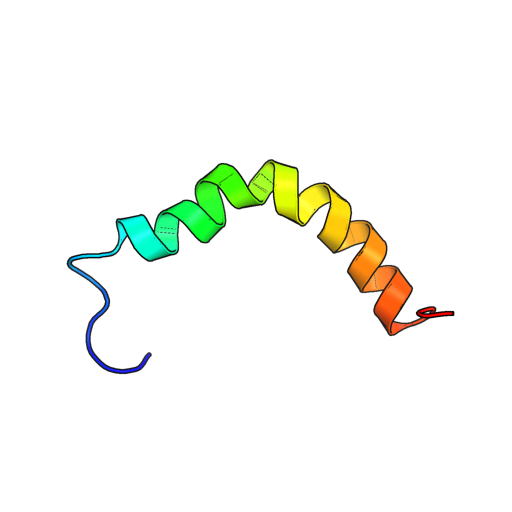7 1.00 0.00 27 ALA A CA 20
ATOM 12102 C C . ALA A 1 24 ? -10.142 2.628 0.889 1.00 0.00 27 ALA A C 20
ATOM 12103 O O . ALA A 1 24 ? -11.049 2.029 1.467 1.00 0.00 27 ALA A O 20
ATOM 12110 N N . ARG A 1 25 ? -10.105 2.785 -0.431 1.00 0.00 28 ARG A N 20
ATOM 12111 C CA . ARG A 1 25 ? -11.166 2.245 -1.279 1.00 0.00 28 ARG A CA 20
ATOM 12112 C C . ARG A 1 25 ? -10.979 0.746 -1.492 1.00 0.00 28 ARG A C 20
ATOM 12113 O O . ARG A 1 25 ? -11.908 0.037 -1.882 1.00 0.00 28 ARG A O 20
ATOM 12134 N N . GLU A 1 26 ? -9.767 0.278 -1.238 1.00 0.00 29 GLU A N 20
ATOM 12135 C CA . GLU A 1 26 ? -9.434 -1.125 -1.409 1.00 0.00 29 GLU A CA 20
ATOM 12136 C C . GLU A 1 26 ? -9.622 -1.894 -0.113 1.00 0.00 29 GLU A C 20
ATOM 12137 O O . GLU A 1 26 ? -10.134 -3.010 -0.115 1.00 0.00 29 GLU A O 20
ATOM 12149 N N . GLN A 1 27 ? -9.212 -1.283 0.990 1.00 0.00 30 GLN A N 20
ATOM 12150 C CA . GLN A 1 27 ? -9.331 -1.892 2.307 1.00 0.00 30 GLN A CA 20
ATOM 12151 C C . GLN A 1 27 ? -10.760 -2.345 2.585 1.00 0.00 30 GLN A C 20
ATOM 12152 O O . GLN A 1 27 ? -10.977 -3.364 3.238 1.00 0.00 30 GLN A O 20
ATOM 12166 N N . ALA A 1 28 ? -11.726 -1.590 2.070 1.00 0.00 31 ALA A N 20
ATOM 12167 C CA . ALA A 1 28 ? -13.138 -1.922 2.247 1.00 0.00 31 ALA A CA 20
ATOM 12168 C C . ALA A 1 28 ? -13.614 -2.889 1.168 1.00 0.00 31 ALA A C 20
ATOM 12169 O O . ALA A 1 28 ? -14.383 -3.815 1.434 1.00 0.00 31 ALA A O 20
ATOM 12176 N N . THR A 1 29 ? -13.132 -2.669 -0.047 1.00 0.00 32 THR A N 20
ATOM 12177 C CA . THR A 1 29 ? -13.481 -3.512 -1.191 1.00 0.00 32 THR A CA 20
ATOM 12178 C C . THR A 1 29 ? -12.831 -4.884 -1.068 1.00 0.00 32 THR A C 20
ATOM 12179 O O . THR A 1 29 ? -13.487 -5.908 -1.255 1.00 0.00 32 THR A O 20
ATOM 12190 N N . THR A 1 30 ? -11.545 -4.903 -0.732 1.00 0.00 33 THR A N 20
ATOM 12191 C CA . THR A 1 30 ? -10.823 -6.161 -0.568 1.00 0.00 33 THR A CA 20
ATOM 12192 C C . THR A 1 30 ? -11.381 -6.941 0.621 1.00 0.00 33 THR A C 20
ATOM 12193 O O . THR A 1 30 ? -11.578 -8.150 0.528 1.00 0.00 33 THR A O 20
ATOM 12204 N N . ASN A 1 31 ? -11.680 -6.243 1.725 1.00 0.00 34 ASN A N 20
ATOM 12205 C CA . ASN A 1 31 ? -12.257 -6.890 2.893 1.00 0.00 34 ASN A CA 20
ATOM 12206 C C . ASN A 1 31 ? -13.506 -7.652 2.468 1.00 0.00 34 ASN A C 20
ATOM 12207 O O . ASN A 1 31 ? -13.651 -8.845 2.749 1.00 0.00 34 ASN A O 20
ATOM 12218 N N . ALA A 1 32 ? -14.385 -6.961 1.739 1.00 0.00 35 ALA A N 20
ATOM 12219 C CA . ALA A 1 32 ? -15.593 -7.575 1.223 1.00 0.00 35 ALA A CA 20
ATOM 12220 C C . ALA A 1 32 ? -15.237 -8.677 0.235 1.00 0.00 35 ALA A C 20
ATOM 12221 O O . ALA A 1 32 ? -15.821 -9.751 0.261 1.00 0.00 35 ALA A O 20
ATOM 12228 N N . ARG A 1 33 ? -14.250 -8.411 -0.613 1.00 0.00 36 ARG A N 20
ATOM 12229 C CA . ARG A 1 33 ? -13.792 -9.391 -1.588 1.00 0.00 36 ARG A CA 20
ATOM 12230 C C . ARG A 1 33 ? -13.243 -10.635 -0.886 1.00 0.00 36 ARG A C 20
ATOM 12231 O O . ARG A 1 33 ? -13.386 -11.752 -1.374 1.00 0.00 36 ARG A O 20
ATOM 12252 N N . ILE A 1 34 ? -12.614 -10.431 0.261 1.00 0.00 37 ILE A N 20
ATOM 12253 C CA . ILE A 1 34 ? -12.056 -11.541 1.028 1.00 0.00 37 ILE A CA 20
ATOM 12254 C C . ILE A 1 34 ? -13.171 -12.392 1.634 1.00 0.00 37 ILE A C 20
ATOM 12255 O O . ILE A 1 34 ? -13.087 -13.620 1.651 1.00 0.00 37 ILE A O 20
ATOM 12271 N N . LEU A 1 35 ? -14.221 -11.729 2.115 1.00 0.00 38 LEU A N 20
ATOM 12272 C CA . LEU A 1 35 ? -15.366 -12.423 2.707 1.00 0.00 38 LEU A CA 20
ATOM 12273 C C . LEU A 1 35 ? -16.436 -12.758 1.655 1.00 0.00 38 LEU A C 20
ATOM 12274 O O . LEU A 1 35 ? -17.360 -13.524 1.932 1.00 0.00 38 LEU A O 20
ATOM 12290 N N . ALA A 1 36 ? -16.316 -12.180 0.452 1.00 0.00 39 ALA A N 20
ATOM 12291 C CA . ALA A 1 36 ? -17.275 -12.416 -0.618 1.00 0.00 39 ALA A CA 20
ATOM 12292 C C . ALA A 1 36 ? -16.664 -12.066 -1.974 1.00 0.00 39 ALA A C 20
ATOM 12293 O O . ALA A 1 36 ? -17.158 -11.193 -2.691 1.00 0.00 39 ALA A O 20
ATOM 12300 N N . ARG A 1 37 ? -15.567 -12.741 -2.302 1.00 0.00 40 ARG A N 20
ATOM 12301 C CA . ARG A 1 37 ? -14.846 -12.508 -3.554 1.00 0.00 40 ARG A CA 20
ATOM 12302 C C . ARG A 1 37 ? -15.792 -12.403 -4.743 1.00 0.00 40 ARG A C 20
ATOM 12303 O O . ARG A 1 37 ? -15.856 -11.360 -5.395 1.00 0.00 40 ARG A O 20
ATOM 12324 N N . VAL A 1 38 ? -16.515 -13.484 -5.003 1.00 0.00 41 VAL A N 20
ATOM 12325 C CA . VAL A 1 38 ? -17.480 -13.558 -6.113 1.00 0.00 41 VAL A CA 20
ATOM 12326 C C . VAL A 1 38 ? -16.810 -13.421 -7.494 1.00 0.00 41 VAL A C 20
ATOM 12327 O O . VAL A 1 38 ? -15.611 -13.065 -7.555 1.00 0.00 41 VAL A O 20
#

Organism: Homo sapiens (NCBI:txid9606)

Sequence (38 aa):
IVLSLDVPIGLLQILLEQARARAAREQATTNARILARVIVLSLDVPIGLLQILLEQARARAAREQATTNARILARVIVLSLDVPIGLLQILLEQARARAAREQATTNARILARVIVLSLDVPIGLLQILLEQARARAAREQATTNARILARVIVLSLDVPIGLLQILLEQARARAAREQATTNARILARVIVLSLDVPIGLLQILLEQARARAAREQATTNARILARVIVLSLDVPIGLLQILLEQARARAAREQATTNARILARVIVLSLDVPIGLLQILLEQARARAAREQATTNARILARVIVLSLDVPIGLLQILLEQARARAAREQATTNARILARVIVLSLDVPIGLLQILLEQARARAAREQATTNARILARVIVLSLDVPIGLLQILLEQARARAAREQATTNARILARVIVLSLDVPIGLLQILLEQARARAAREQATTNARILARVIVLSLDVPIGLLQILLEQARARAAREQATTNARILARVIVLSLDVPIGLLQILLEQARARAAREQATTNARILARVIVLSLDVPIGLLQILLEQARARAAREQATTNARILARVIVLSLDVPIGLLQILLEQARARAAREQATTNARILARVIVLSLDVPIGLLQILLEQARARAAREQATTNARILARVIVLSLDVPIGLLQILLEQARARAAREQATTNARILARVIVLSLDVPIGLLQILLEQARARAAREQATTNARILARVIVLSLDVPIGLLQILLEQARARAAREQATTNARILARV

InterPro domains:
  IPR000187 Corticotropin-releasing factor [PF00473] (73-109)
  IPR024270 Urocortin II/III [PTHR17575] (27-111)